Protein AF-A0A935V9L4-F1 (afdb_monomer_lite)

Structure (mmCIF, N/CA/C/O backbone):
data_AF-A0A935V9L4-F1
#
_entry.id   AF-A0A935V9L4-F1
#
loop_
_atom_site.group_PDB
_atom_site.id
_atom_site.type_symbol
_atom_site.label_atom_id
_atom_site.label_alt_id
_atom_site.label_comp_id
_atom_site.label_asym_id
_atom_site.label_entity_id
_atom_site.label_seq_id
_atom_site.pdbx_PDB_ins_code
_atom_site.Cartn_x
_atom_site.Cartn_y
_atom_site.Cartn_z
_atom_site.occupancy
_atom_site.B_iso_or_equiv
_atom_site.auth_seq_id
_atom_site.auth_comp_id
_atom_site.auth_asym_id
_atom_site.auth_atom_id
_atom_site.pdbx_PDB_model_num
ATOM 1 N N . MET A 1 1 ? -90.922 53.055 95.739 1.00 35.28 1 MET A N 1
ATOM 2 C CA . MET A 1 1 ? -91.860 52.701 94.654 1.00 35.28 1 MET A CA 1
ATOM 3 C C . MET A 1 1 ? -91.859 51.190 94.515 1.00 35.28 1 MET A C 1
ATOM 5 O O . MET A 1 1 ? -90.807 50.592 94.683 1.00 35.28 1 MET A O 1
ATOM 9 N N . LEU A 1 2 ? -93.066 50.644 94.355 1.00 35.00 2 LEU A N 1
ATOM 10 C CA . LEU A 1 2 ? -93.514 49.242 94.339 1.00 35.00 2 LEU A CA 1
ATOM 11 C C . LEU A 1 2 ? -92.594 48.250 93.593 1.00 35.00 2 LEU A C 1
ATOM 13 O O . LEU A 1 2 ? -91.948 48.652 92.638 1.00 35.00 2 LEU A O 1
ATOM 17 N N . ALA A 1 3 ? -92.563 46.942 93.868 1.00 33.38 3 ALA A N 1
ATOM 18 C CA . ALA A 1 3 ? -93.164 46.105 94.908 1.00 33.38 3 ALA A CA 1
ATOM 19 C C . ALA A 1 3 ? -92.522 44.699 94.857 1.00 33.38 3 ALA A C 1
ATOM 21 O O . ALA A 1 3 ? -91.949 44.289 93.851 1.00 33.38 3 ALA A O 1
ATOM 22 N N . ALA A 1 4 ? -92.651 43.999 95.983 1.00 36.56 4 ALA A N 1
ATOM 23 C CA . ALA A 1 4 ? -92.332 42.602 96.258 1.00 36.56 4 ALA A CA 1
ATOM 24 C C . ALA A 1 4 ? -92.945 41.578 95.279 1.00 36.56 4 ALA A C 1
ATOM 26 O O . ALA A 1 4 ? -94.042 41.799 94.776 1.00 36.56 4 ALA A O 1
ATOM 27 N N . ALA A 1 5 ? -92.320 40.400 95.158 1.00 33.38 5 ALA A N 1
ATOM 28 C CA . ALA A 1 5 ? -92.839 39.166 95.772 1.00 33.38 5 ALA A CA 1
ATOM 29 C C . ALA A 1 5 ? -91.918 37.962 95.501 1.00 33.38 5 ALA A C 1
ATOM 31 O O . ALA A 1 5 ? -91.558 37.659 94.368 1.00 33.38 5 ALA A O 1
ATOM 32 N N . ALA A 1 6 ? -91.569 37.277 96.586 1.00 39.50 6 ALA A N 1
ATOM 33 C CA . ALA A 1 6 ? -90.959 35.956 96.619 1.00 39.50 6 ALA A CA 1
ATOM 34 C C . ALA A 1 6 ? -92.022 34.858 96.445 1.00 39.50 6 ALA A C 1
ATOM 36 O O . ALA A 1 6 ? -93.170 35.089 96.813 1.00 39.50 6 ALA A O 1
ATOM 37 N N . LEU A 1 7 ? -91.619 33.648 96.036 1.00 33.41 7 LEU A N 1
ATOM 38 C CA . LEU A 1 7 ? -91.929 32.425 96.791 1.00 33.41 7 LEU A CA 1
ATOM 39 C C . LEU A 1 7 ? -91.109 31.215 96.311 1.00 33.41 7 LEU A C 1
ATOM 41 O O . LEU A 1 7 ? -90.866 31.022 95.125 1.00 33.41 7 LEU A O 1
ATOM 45 N N . LEU A 1 8 ? -90.676 30.439 97.305 1.00 36.66 8 LEU A N 1
ATOM 46 C CA . LEU A 1 8 ? -89.881 29.214 97.256 1.00 36.66 8 LEU A CA 1
ATOM 47 C C . LEU A 1 8 ? -90.756 27.943 97.132 1.00 36.66 8 LEU A C 1
ATOM 49 O O . LEU A 1 8 ? -91.900 27.944 97.579 1.00 36.66 8 LEU A O 1
ATOM 53 N N . VAL A 1 9 ? -90.123 26.840 96.701 1.00 39.47 9 VAL A N 1
ATOM 54 C CA . VAL A 1 9 ? -89.909 25.548 97.424 1.00 39.47 9 VAL A CA 1
ATOM 55 C C . VAL A 1 9 ? -90.148 24.305 96.541 1.00 39.47 9 VAL A C 1
ATOM 57 O O . VAL A 1 9 ? -91.249 24.087 96.051 1.00 39.47 9 VAL A O 1
ATOM 60 N N . GLY A 1 10 ? -89.134 23.420 96.535 1.00 32.03 10 GLY A N 1
ATOM 61 C CA . GLY A 1 10 ? -89.253 21.947 96.488 1.00 32.03 10 GLY A CA 1
ATOM 62 C C . GLY A 1 10 ? -88.821 21.314 95.159 1.00 32.03 10 GLY A C 1
ATOM 63 O O . GLY A 1 10 ? -89.283 21.737 94.116 1.00 32.03 10 GLY A O 1
ATOM 64 N N . GLY A 1 11 ? -87.960 20.298 95.065 1.00 33.25 11 GLY A N 1
ATOM 65 C CA . GLY A 1 11 ? -87.317 19.413 96.038 1.00 33.25 11 GLY A CA 1
ATOM 66 C C . GLY A 1 11 ? -87.048 18.041 95.380 1.00 33.25 11 GLY A C 1
ATOM 67 O O . GLY A 1 11 ? -87.858 17.593 94.579 1.00 33.25 11 GLY A O 1
ATOM 68 N N . CYS A 1 12 ? -85.945 17.392 95.786 1.00 33.53 12 CYS A N 1
ATOM 69 C CA . CYS A 1 12 ? -85.558 15.970 95.621 1.00 33.53 12 CYS A CA 1
ATOM 70 C C . CYS A 1 12 ? -84.862 15.467 94.327 1.00 33.53 12 CYS A C 1
ATOM 72 O O . CYS A 1 12 ? -85.504 15.190 93.326 1.00 33.53 12 CYS A O 1
ATOM 74 N N . GLY A 1 13 ? -83.571 15.118 94.475 1.00 36.19 13 GLY A N 1
ATOM 75 C CA . GLY A 1 13 ? -83.128 13.710 94.410 1.00 36.19 13 GLY A CA 1
ATOM 76 C C . GLY A 1 13 ? -82.365 13.228 93.163 1.00 36.19 13 GLY A C 1
ATOM 77 O O . GLY A 1 13 ? -82.929 13.148 92.082 1.00 36.19 13 GLY A O 1
ATOM 78 N N . GLY A 1 14 ? -81.120 12.775 93.367 1.00 34.53 14 GLY A N 1
ATOM 79 C CA . GLY A 1 14 ? -80.302 12.003 92.413 1.00 34.53 14 GLY A CA 1
ATOM 80 C C . GLY A 1 14 ? -78.927 12.656 92.238 1.00 34.53 14 GLY A C 1
ATOM 81 O O . GLY A 1 14 ? -78.820 13.705 91.628 1.00 34.53 14 GLY A O 1
ATOM 82 N N . GLY A 1 15 ? -77.842 12.187 92.852 1.00 46.88 15 GLY A N 1
ATOM 83 C CA . GLY A 1 15 ? -77.315 10.839 92.663 1.00 46.88 15 GLY A CA 1
ATOM 84 C C . GLY A 1 15 ? -76.468 10.794 91.388 1.00 46.88 15 GLY A C 1
ATOM 85 O O . GLY A 1 15 ? -76.824 10.091 90.454 1.00 46.88 15 GLY A O 1
ATOM 86 N N . GLY A 1 16 ? -75.392 11.581 91.324 1.00 38.78 16 GLY A N 1
ATOM 87 C CA . GLY A 1 16 ? -74.473 11.600 90.188 1.00 38.78 16 GLY A CA 1
ATOM 88 C C . GLY A 1 16 ? -73.081 11.991 90.659 1.00 38.78 16 GLY A C 1
ATOM 89 O O . GLY A 1 16 ? -72.814 13.157 90.930 1.00 38.78 16 GLY A O 1
ATOM 90 N N . THR A 1 17 ? -72.206 11.002 90.805 1.00 45.44 17 THR A N 1
ATOM 91 C CA . THR A 1 17 ? -70.760 11.209 90.882 1.00 45.44 17 THR A CA 1
ATOM 92 C C . THR A 1 17 ? -70.334 11.986 89.640 1.00 45.44 17 THR A C 1
ATOM 94 O O . THR A 1 17 ? -70.513 11.488 88.529 1.00 45.44 17 THR A O 1
ATOM 97 N N . SER A 1 18 ? -69.815 13.202 89.820 1.00 45.09 18 SER A N 1
ATOM 98 C CA . SER A 1 18 ? -69.169 13.950 88.739 1.00 45.09 18 SER A CA 1
ATOM 99 C C . SER A 1 18 ? -68.066 13.061 88.156 1.00 45.09 18 SER A C 1
ATOM 101 O O . SER A 1 18 ? -67.187 12.665 88.924 1.00 45.09 18 SER A O 1
ATOM 103 N N . PRO A 1 19 ? -68.106 12.685 86.866 1.00 48.38 19 PRO A N 1
ATOM 104 C CA . PRO A 1 19 ? -66.974 12.008 86.263 1.00 48.38 19 PRO A CA 1
ATOM 105 C C . PRO A 1 19 ? -65.802 12.989 86.282 1.00 48.38 19 PRO A C 1
ATOM 107 O O . PRO A 1 19 ? -65.946 14.153 85.900 1.00 48.38 19 PRO A O 1
ATOM 110 N N . ASP A 1 20 ? -64.675 12.521 86.802 1.00 51.81 20 ASP A N 1
ATOM 111 C CA . ASP A 1 20 ? -63.374 13.161 86.652 1.00 51.81 20 ASP A CA 1
ATOM 112 C C . ASP A 1 20 ? -63.197 13.499 85.157 1.00 51.81 20 ASP A C 1
ATOM 114 O O . ASP A 1 20 ? -63.446 12.611 84.327 1.00 51.81 20 ASP A O 1
ATOM 118 N N . PRO A 1 21 ? -62.891 14.749 84.758 1.00 56.72 21 PRO A N 1
ATOM 119 C CA . PRO A 1 21 ? -62.625 15.045 83.359 1.00 56.72 21 PRO A CA 1
ATOM 120 C C . PRO A 1 21 ? -61.413 14.207 82.954 1.00 56.72 21 PRO A C 1
ATOM 122 O O . PRO A 1 21 ? -60.298 14.467 83.398 1.00 56.72 21 PRO A O 1
ATOM 125 N N . GLY A 1 22 ? -61.661 13.147 82.179 1.00 61.12 22 GLY A N 1
ATOM 126 C CA . GLY A 1 22 ? -60.621 12.241 81.710 1.00 61.12 22 GLY A CA 1
ATOM 127 C C . GLY A 1 22 ? -59.461 13.020 81.096 1.00 61.12 22 GLY A C 1
ATOM 128 O O . GLY A 1 22 ? -59.660 14.088 80.515 1.00 61.12 22 GLY A O 1
ATOM 129 N N . GLU A 1 23 ? -58.252 12.491 81.266 1.00 68.06 23 GLU A N 1
ATOM 130 C CA . GLU A 1 23 ? -57.017 13.096 80.771 1.00 68.06 23 GLU A CA 1
ATOM 131 C C . GLU A 1 23 ? -57.180 13.556 79.305 1.00 68.06 23 GLU A C 1
ATOM 133 O O . GLU A 1 23 ? -57.729 12.804 78.488 1.00 68.06 23 GLU A O 1
ATOM 138 N N . PRO A 1 24 ? -56.772 14.792 78.956 1.00 76.06 24 PRO A N 1
ATOM 139 C CA . PRO A 1 24 ? -57.021 15.340 77.629 1.00 76.06 24 PRO A CA 1
ATOM 140 C C . PRO A 1 24 ? -56.384 14.463 76.537 1.00 76.06 24 PRO A C 1
ATOM 142 O O . PRO A 1 24 ? -55.250 13.996 76.698 1.00 76.06 24 PRO A O 1
ATOM 145 N N . PRO A 1 25 ? -57.079 14.242 75.405 1.00 84.38 25 PRO A N 1
ATOM 146 C CA . PRO A 1 25 ? -56.597 13.362 74.351 1.00 84.38 25 PRO A CA 1
ATOM 147 C C . PRO A 1 25 ? -55.284 13.881 73.757 1.00 84.38 25 PRO A C 1
ATOM 149 O O . PRO A 1 25 ? -55.176 15.039 73.342 1.00 84.38 25 PRO A O 1
ATOM 152 N N . THR A 1 26 ? -54.290 12.998 73.669 1.00 90.00 26 THR A N 1
ATOM 153 C CA . THR A 1 26 ? -52.977 13.273 73.079 1.00 90.00 26 THR A CA 1
ATOM 154 C C . THR A 1 26 ? -52.895 12.689 71.672 1.00 90.00 26 THR A C 1
ATOM 156 O O . THR A 1 26 ? -53.044 11.482 71.489 1.00 90.00 26 THR A O 1
ATOM 159 N N . ILE A 1 27 ? -52.620 13.536 70.675 1.00 93.25 27 ILE A N 1
ATOM 160 C CA . ILE A 1 27 ? -52.464 13.130 69.269 1.00 93.25 27 ILE A CA 1
ATOM 161 C C . ILE A 1 27 ? -51.016 12.704 68.998 1.00 93.25 27 ILE A C 1
ATOM 163 O O . ILE A 1 27 ? -50.077 13.465 69.251 1.00 93.25 27 ILE A O 1
ATOM 167 N N . LEU A 1 28 ? -50.839 11.512 68.433 1.00 94.06 28 LEU A N 1
ATOM 168 C CA . LEU A 1 28 ? -49.557 10.892 68.095 1.00 94.06 28 LEU A CA 1
ATOM 169 C C . LEU A 1 28 ? -49.437 10.703 66.579 1.00 94.06 28 LEU A C 1
ATOM 171 O O . LEU A 1 28 ? -50.431 10.431 65.910 1.00 94.06 28 LEU A O 1
ATOM 175 N N . PHE A 1 29 ? -48.219 10.800 66.043 1.00 94.81 29 PHE A N 1
ATOM 176 C CA . PHE A 1 29 ? -47.946 10.611 64.617 1.00 94.81 29 PHE A CA 1
ATOM 177 C C . PHE A 1 29 ? -46.854 9.571 64.397 1.00 94.81 29 PHE A C 1
ATOM 179 O O . PHE A 1 29 ? -45.847 9.566 65.108 1.00 94.81 29 PHE A O 1
ATOM 186 N N . THR A 1 30 ? -47.036 8.733 63.381 1.00 93.25 30 THR A N 1
ATOM 187 C CA . THR A 1 30 ? -46.051 7.737 62.950 1.00 93.25 30 THR A CA 1
ATOM 188 C C . THR A 1 30 ? -45.732 7.947 61.469 1.00 93.25 30 THR A C 1
ATOM 190 O O . THR A 1 30 ? -46.667 8.086 60.684 1.00 93.25 30 THR A O 1
ATOM 193 N N . PRO A 1 31 ? -44.452 7.956 61.058 1.00 92.75 31 PRO A N 1
ATOM 194 C CA . PRO A 1 31 ? -43.249 7.968 61.895 1.00 92.75 31 PRO A CA 1
ATOM 195 C C . PRO A 1 31 ? -43.132 9.257 62.722 1.00 92.75 31 PRO A C 1
ATOM 197 O O . PRO A 1 31 ? -43.465 10.336 62.243 1.00 92.75 31 PRO A O 1
ATOM 200 N N . ALA A 1 32 ? -42.597 9.172 63.941 1.00 87.31 32 ALA A N 1
ATOM 201 C CA . ALA A 1 32 ? -42.399 10.350 64.796 1.00 87.31 32 ALA A CA 1
ATOM 202 C C . ALA A 1 32 ? -41.183 11.217 64.390 1.00 87.31 32 ALA A C 1
ATOM 204 O O . ALA A 1 32 ? -40.988 12.306 64.931 1.00 87.31 32 ALA A O 1
ATOM 205 N N . ILE A 1 33 ? -40.349 10.723 63.466 1.00 86.06 33 ILE A N 1
ATOM 206 C CA . ILE A 1 33 ? -39.074 11.325 63.054 1.00 86.06 33 ILE A CA 1
ATOM 207 C C . ILE A 1 33 ? -39.242 12.115 61.743 1.00 86.06 33 ILE A C 1
ATOM 209 O O . ILE A 1 33 ? -39.952 11.694 60.827 1.00 86.06 33 ILE A O 1
ATOM 213 N N . GLN A 1 34 ? -38.548 13.253 61.647 1.00 85.94 34 GLN A N 1
ATOM 214 C CA . GLN A 1 34 ? -38.453 14.093 60.445 1.00 85.94 34 GLN A CA 1
ATOM 215 C C . GLN A 1 34 ? -37.398 13.589 59.453 1.00 85.94 34 GLN A C 1
ATOM 217 O O . GLN A 1 34 ? -36.413 12.983 59.859 1.00 85.94 34 GLN A O 1
ATOM 222 N N . GLY A 1 35 ? -37.555 13.928 58.169 1.00 82.38 35 GLY A N 1
ATOM 223 C CA . GLY A 1 35 ? -36.533 13.675 57.144 1.00 82.38 35 GLY A CA 1
ATOM 224 C C . GLY A 1 35 ? -36.535 12.236 56.635 1.00 82.38 35 GLY A C 1
ATOM 225 O O . GLY A 1 35 ? -35.538 11.530 56.756 1.00 82.38 35 GLY A O 1
ATOM 226 N N . GLN A 1 36 ? -37.663 11.796 56.077 1.00 91.50 36 GLN A N 1
ATOM 227 C CA . GLN A 1 36 ? -37.767 10.467 55.475 1.00 91.50 36 GLN A CA 1
ATOM 228 C C . GLN A 1 36 ? -36.980 10.438 54.158 1.00 91.50 36 GLN A C 1
ATOM 230 O O . GLN A 1 36 ? -37.109 11.353 53.347 1.00 91.50 36 GLN A O 1
ATOM 235 N N . GLN A 1 37 ? -36.187 9.393 53.934 1.00 89.50 37 GLN A N 1
ATOM 236 C CA . GLN A 1 37 ? -35.473 9.176 52.673 1.00 89.50 37 GLN A CA 1
ATOM 237 C C . GLN A 1 37 ? -36.082 7.981 51.947 1.00 89.50 37 GLN A C 1
ATOM 239 O O . GLN A 1 37 ? -36.190 6.905 52.532 1.00 89.50 37 GLN A O 1
ATOM 244 N N . LEU A 1 38 ? -36.482 8.173 50.690 1.00 89.19 38 LEU A N 1
ATOM 245 C CA . LEU A 1 38 ? -37.087 7.130 49.856 1.00 89.19 38 LEU A CA 1
ATOM 246 C C . LEU A 1 38 ? -36.424 7.090 48.476 1.00 89.19 38 LEU A C 1
ATOM 248 O O . LEU A 1 38 ? -35.988 8.117 47.961 1.00 89.19 38 LEU A O 1
ATOM 252 N N . ALA A 1 39 ? -36.385 5.918 47.848 1.00 86.00 39 ALA A N 1
ATOM 253 C CA . ALA A 1 39 ? -36.126 5.806 46.413 1.00 86.00 39 ALA A CA 1
ATOM 254 C C . ALA A 1 39 ? -37.431 5.989 45.621 1.00 86.00 39 ALA A C 1
ATOM 256 O O . ALA A 1 39 ? -38.518 5.672 46.118 1.00 86.00 39 ALA A O 1
ATOM 257 N N . ILE A 1 40 ? -37.341 6.495 44.388 1.00 87.19 40 ILE A N 1
ATOM 258 C CA . ILE A 1 40 ? -38.501 6.575 43.491 1.00 87.19 40 ILE A CA 1
ATOM 259 C C . ILE A 1 40 ? -39.160 5.187 43.343 1.00 87.19 40 ILE A C 1
ATOM 261 O O . ILE A 1 40 ? -38.480 4.174 43.235 1.00 87.19 40 ILE A O 1
ATOM 265 N N . GLY A 1 41 ? -40.491 5.130 43.395 1.00 82.38 41 GLY A N 1
ATOM 266 C CA . GLY A 1 41 ? -41.286 3.898 43.369 1.00 82.38 41 GLY A CA 1
ATOM 267 C C . GLY A 1 41 ? -41.548 3.253 44.738 1.00 82.38 41 GLY A C 1
ATOM 268 O O . GLY A 1 41 ? -42.436 2.408 44.836 1.00 82.38 41 GLY A O 1
ATOM 269 N N . GLN A 1 42 ? -40.849 3.658 45.807 1.00 90.25 42 GLN A N 1
ATOM 270 C CA . GLN A 1 42 ? -41.099 3.130 47.154 1.00 90.25 42 GLN A CA 1
ATOM 271 C C . GLN A 1 42 ? -42.371 3.704 47.795 1.00 90.25 42 GLN A C 1
ATOM 273 O O . GLN A 1 42 ? -42.782 4.837 47.525 1.00 90.25 42 GLN A O 1
ATOM 278 N N . ASN A 1 43 ? -42.955 2.914 48.701 1.00 93.19 43 ASN A N 1
ATOM 279 C CA . ASN A 1 43 ? -44.108 3.291 49.512 1.00 93.19 43 ASN A CA 1
ATOM 280 C C . ASN A 1 43 ? -43.732 3.384 50.995 1.00 93.19 43 ASN A C 1
ATOM 282 O O . ASN A 1 43 ? -43.003 2.530 51.499 1.00 93.19 43 ASN A O 1
ATOM 286 N N . LEU A 1 44 ? -44.283 4.370 51.705 1.00 95.31 44 LEU A N 1
ATOM 287 C CA . LEU A 1 44 ? -44.138 4.511 53.157 1.00 95.31 44 LEU A CA 1
ATOM 288 C C . LEU A 1 44 ? -45.489 4.824 53.807 1.00 95.31 44 LEU A C 1
ATOM 290 O O . LEU A 1 44 ? -46.238 5.672 53.322 1.00 95.31 44 LEU A O 1
ATOM 294 N N . GLY A 1 45 ? -45.804 4.129 54.901 1.00 95.31 45 GLY A N 1
ATOM 295 C CA . GLY A 1 45 ? -47.018 4.356 55.682 1.00 95.31 45 GLY A CA 1
ATOM 296 C C . GLY A 1 45 ? -46.842 5.471 56.711 1.00 95.31 45 GLY A C 1
ATOM 297 O O . GLY A 1 45 ? -45.854 5.491 57.444 1.00 95.31 45 GLY A O 1
ATOM 298 N N . PHE A 1 46 ? -47.827 6.360 56.782 1.00 96.31 46 PHE A N 1
ATOM 299 C CA . PHE A 1 46 ? -47.958 7.412 57.781 1.00 96.31 46 PHE A CA 1
ATOM 300 C C . PHE A 1 46 ? -49.273 7.237 58.533 1.00 96.31 46 PHE A C 1
ATOM 302 O O . PHE A 1 46 ? -50.272 6.862 57.927 1.00 96.31 46 PHE A O 1
ATOM 309 N N . SER A 1 47 ? -49.297 7.526 59.831 1.00 95.44 47 SER A N 1
ATOM 310 C CA . SER A 1 47 ? -50.518 7.426 60.627 1.00 95.44 47 SER A CA 1
ATOM 311 C C . SER A 1 47 ? -50.641 8.514 61.685 1.00 95.44 47 SER A C 1
ATOM 313 O O . SER A 1 47 ? -49.645 9.040 62.189 1.00 95.44 47 SER A O 1
ATOM 315 N N . ALA A 1 48 ? -51.887 8.847 62.018 1.00 95.12 48 ALA A N 1
ATOM 316 C CA . ALA A 1 48 ? -52.256 9.693 63.144 1.00 95.12 48 ALA A CA 1
ATOM 317 C C . ALA A 1 48 ? -53.140 8.898 64.119 1.00 95.12 48 ALA A C 1
ATOM 319 O O . ALA A 1 48 ? -54.155 8.318 63.728 1.00 95.12 48 ALA A O 1
ATOM 320 N N . GLY A 1 49 ? -52.748 8.875 65.392 1.00 92.69 49 GLY A N 1
ATOM 321 C CA . GLY A 1 49 ? -53.446 8.191 66.480 1.00 92.69 49 GLY A CA 1
ATOM 322 C C . GLY A 1 49 ? -53.787 9.139 67.627 1.00 92.69 49 GLY A C 1
ATOM 323 O O . GLY A 1 49 ? -53.275 10.255 67.696 1.00 92.69 49 GLY A O 1
ATOM 324 N N . VAL A 1 50 ? -54.650 8.692 68.538 1.00 93.69 50 VAL A N 1
ATOM 325 C CA . VAL A 1 50 ? -55.034 9.439 69.743 1.00 93.69 50 VAL A CA 1
ATOM 326 C C . VAL A 1 50 ? -55.014 8.522 70.964 1.00 93.69 50 VAL A C 1
ATOM 328 O O . VAL A 1 50 ? -55.398 7.358 70.855 1.00 93.69 50 VAL A O 1
ATOM 331 N N . SER A 1 51 ? -54.549 9.039 72.103 1.00 89.75 51 SER A N 1
ATOM 332 C CA . SER A 1 51 ? -54.542 8.345 73.396 1.00 89.75 51 SER A CA 1
ATOM 333 C C . SER A 1 51 ? -55.170 9.222 74.493 1.00 89.75 51 SER A C 1
ATOM 335 O O . SER A 1 51 ? -54.740 10.371 74.616 1.00 89.75 51 SER A O 1
ATOM 337 N N . PRO A 1 52 ? -56.119 8.714 75.309 1.00 84.44 52 PRO A N 1
ATOM 338 C CA . PRO A 1 52 ? -56.765 7.403 75.177 1.00 84.44 52 PRO A CA 1
ATOM 339 C C . PRO A 1 52 ? -57.532 7.273 73.850 1.00 84.44 52 PRO A C 1
ATOM 341 O O . PRO A 1 52 ? -57.855 8.275 73.209 1.00 84.44 52 PRO A O 1
ATOM 344 N N . GLU A 1 53 ? -57.763 6.036 73.401 1.00 84.69 53 GLU A N 1
ATOM 345 C CA . GLU A 1 53 ? -58.408 5.786 72.110 1.00 84.69 53 GLU A CA 1
ATOM 346 C C . GLU A 1 53 ? -59.803 6.428 72.063 1.00 84.69 53 GLU A C 1
ATOM 348 O O . GLU A 1 53 ? -60.631 6.243 72.954 1.00 84.69 53 GLU A O 1
ATOM 353 N N . GLY A 1 54 ? -60.059 7.200 71.009 1.00 84.94 54 GLY A N 1
ATOM 354 C CA . GLY A 1 54 ? -61.283 7.979 70.861 1.00 84.94 54 GLY A CA 1
ATOM 355 C C . GLY A 1 54 ? -61.477 8.473 69.434 1.00 84.94 54 GLY A C 1
ATOM 356 O O . GLY A 1 54 ? -60.759 8.060 68.521 1.00 84.94 54 GLY A O 1
ATOM 357 N N . ALA A 1 55 ? -62.460 9.349 69.224 1.00 88.62 55 ALA A N 1
ATOM 358 C CA . ALA A 1 55 ? -62.702 9.964 67.922 1.00 88.62 55 ALA A CA 1
ATOM 359 C C . ALA A 1 55 ? -61.516 10.860 67.517 1.00 88.62 55 ALA A C 1
ATOM 361 O O . ALA A 1 55 ? -61.035 11.662 68.312 1.00 88.62 55 ALA A O 1
ATOM 362 N N . LEU A 1 56 ? -61.057 10.714 66.272 1.00 92.75 56 LEU A N 1
ATOM 363 C CA . LEU A 1 56 ? -59.960 11.494 65.696 1.00 92.75 56 LEU A CA 1
ATOM 364 C C . LEU A 1 56 ? -60.323 11.817 64.250 1.00 92.75 56 LEU A C 1
ATOM 366 O O . LEU A 1 56 ? -60.489 10.894 63.448 1.00 92.75 56 LEU A O 1
ATOM 370 N N . SER A 1 57 ? -60.443 13.102 63.939 1.00 94.75 57 SER A N 1
ATOM 371 C CA . SER A 1 57 ? -60.561 13.602 62.570 1.00 94.75 57 SER A CA 1
ATOM 372 C C . SER A 1 57 ? -59.164 13.871 62.025 1.00 94.75 57 SER A C 1
ATOM 374 O O . SER A 1 57 ? -58.323 14.410 62.741 1.00 94.75 57 SER A O 1
ATOM 376 N N . VAL A 1 58 ? -58.895 13.475 60.780 1.00 96.12 58 VAL A N 1
ATOM 377 C CA . VAL A 1 58 ? -57.581 13.634 60.146 1.00 96.12 58 VAL A CA 1
ATOM 378 C C . VAL A 1 58 ? -57.759 14.164 58.731 1.00 96.12 58 VAL A C 1
ATOM 380 O O . VAL A 1 58 ? -58.656 13.741 58.010 1.00 96.12 58 VAL A O 1
ATOM 383 N N . THR A 1 59 ? -56.894 15.081 58.306 1.00 97.38 59 THR A N 1
ATOM 384 C CA . THR A 1 59 ? -56.793 15.540 56.918 1.00 97.38 59 THR A CA 1
ATOM 385 C C . THR A 1 59 ? -55.331 15.561 56.486 1.00 97.38 59 THR A C 1
ATOM 387 O O . THR A 1 59 ? -54.526 16.326 57.015 1.00 97.38 59 THR A O 1
ATOM 390 N N . TRP A 1 60 ? -54.992 14.749 55.488 1.00 96.88 60 TRP A N 1
ATOM 391 C CA . TRP A 1 60 ? -53.665 14.684 54.881 1.00 96.88 60 TRP A CA 1
ATOM 392 C C . TRP A 1 60 ? -53.563 15.644 53.701 1.00 96.88 60 TRP A C 1
ATOM 394 O O . TRP A 1 60 ? -54.472 15.706 52.871 1.00 96.88 60 TRP A O 1
ATOM 404 N N . ARG A 1 61 ? -52.444 16.364 53.581 1.00 96.38 61 ARG A N 1
ATOM 405 C CA . ARG A 1 61 ? -52.159 17.273 52.466 1.00 96.38 61 ARG A CA 1
ATOM 406 C C . ARG A 1 61 ? -50.756 17.077 51.894 1.00 96.38 61 ARG A C 1
ATOM 408 O O . ARG A 1 61 ? -49.796 16.984 52.649 1.00 96.38 61 ARG A O 1
ATOM 415 N N . ARG A 1 62 ? -50.621 17.117 50.568 1.00 93.31 62 ARG A N 1
ATOM 416 C CA . ARG A 1 62 ? -49.340 17.091 49.831 1.00 93.31 62 ARG A CA 1
ATOM 417 C C . ARG A 1 62 ? -49.359 18.199 48.784 1.00 93.31 62 ARG A C 1
ATOM 419 O O . ARG A 1 62 ? -50.345 18.336 48.065 1.00 93.31 62 ARG A O 1
ATOM 426 N N . GLY A 1 63 ? -48.335 19.054 48.753 1.00 83.06 63 GLY A N 1
ATOM 427 C CA . GLY A 1 63 ? -48.300 20.208 47.837 1.00 83.06 63 GLY A CA 1
ATOM 428 C C . GLY A 1 63 ? -49.507 21.162 47.948 1.00 83.06 63 GLY A C 1
ATOM 429 O O . GLY A 1 63 ? -49.833 21.854 46.991 1.00 83.06 63 GLY A O 1
ATOM 430 N N . GLY A 1 64 ? -50.204 21.173 49.092 1.00 82.00 64 GLY A N 1
ATOM 431 C CA . GLY A 1 64 ? -51.420 21.967 49.326 1.00 82.00 64 GLY A CA 1
ATOM 432 C C . GLY A 1 64 ? -52.747 21.267 48.993 1.00 82.00 64 GLY A C 1
ATOM 433 O O . GLY A 1 64 ? -53.784 21.711 49.481 1.00 82.00 64 GLY A O 1
ATOM 434 N N . ALA A 1 65 ? -52.737 20.156 48.251 1.00 90.19 65 ALA A N 1
ATOM 435 C CA . ALA A 1 65 ? -53.935 19.372 47.940 1.00 90.19 65 ALA A CA 1
ATOM 436 C C . ALA A 1 65 ? -54.260 18.369 49.057 1.00 90.19 65 ALA A C 1
ATOM 438 O O . ALA A 1 65 ? -53.341 17.802 49.647 1.00 90.19 65 ALA A O 1
ATOM 439 N N . ILE A 1 66 ? -55.547 18.123 49.335 1.00 95.00 66 ILE A N 1
ATOM 440 C CA . ILE A 1 66 ? -55.981 17.063 50.261 1.00 95.00 66 ILE A CA 1
ATOM 441 C C . ILE A 1 66 ? -55.810 15.705 49.576 1.00 95.00 66 ILE A C 1
ATOM 443 O O . ILE A 1 66 ? -56.353 15.488 48.497 1.00 95.00 66 ILE A O 1
ATOM 447 N N . VAL A 1 67 ? -55.071 14.799 50.216 1.00 94.75 67 VAL A N 1
ATOM 448 C CA . VAL A 1 67 ? -54.740 13.463 49.683 1.00 94.75 67 VAL A CA 1
ATOM 449 C C . VAL A 1 67 ? -55.367 12.315 50.479 1.00 94.75 67 VAL A C 1
ATOM 451 O O . VAL A 1 67 ? -55.222 11.155 50.105 1.00 94.75 67 VAL A O 1
ATOM 454 N N . GLY A 1 68 ? -56.079 12.615 51.568 1.00 94.38 68 GLY A N 1
ATOM 455 C CA . GLY A 1 68 ? -56.818 11.623 52.347 1.00 94.38 68 GLY A CA 1
ATOM 456 C C . GLY A 1 68 ? -57.389 12.193 53.643 1.00 94.38 68 GLY A C 1
ATOM 457 O O . GLY A 1 68 ? -56.944 13.237 54.115 1.00 94.38 68 GLY A O 1
ATOM 458 N N . THR A 1 69 ? -58.364 11.496 54.225 1.00 95.50 69 THR A N 1
ATOM 459 C CA . THR A 1 69 ? -59.029 11.885 55.489 1.00 95.50 69 THR A CA 1
ATOM 460 C C . THR A 1 69 ? -59.140 10.739 56.502 1.00 95.50 69 THR A C 1
ATOM 462 O O . THR A 1 69 ? -59.842 10.834 57.504 1.00 95.50 69 THR A O 1
ATOM 465 N N . VAL A 1 70 ? -58.478 9.618 56.222 1.00 95.00 70 VAL A N 1
ATOM 466 C CA . VAL A 1 70 ? -58.411 8.444 57.102 1.00 95.00 70 VAL A CA 1
ATOM 467 C C . VAL A 1 70 ? -57.166 8.510 57.988 1.00 95.00 70 VAL A C 1
ATOM 469 O O . VAL A 1 70 ? -56.240 9.266 57.699 1.00 95.00 70 VAL A O 1
ATOM 472 N N . ARG A 1 71 ? -57.133 7.733 59.079 1.00 94.31 71 ARG A N 1
ATOM 473 C CA . ARG A 1 71 ? -56.023 7.759 60.051 1.00 94.31 71 ARG A CA 1
ATOM 474 C C . ARG A 1 71 ? -54.679 7.353 59.458 1.00 94.31 71 ARG A C 1
ATOM 476 O O . ARG A 1 71 ? -53.672 7.917 59.869 1.00 94.31 71 ARG A O 1
ATOM 483 N N . ASP A 1 72 ? -54.686 6.434 58.497 1.00 95.81 72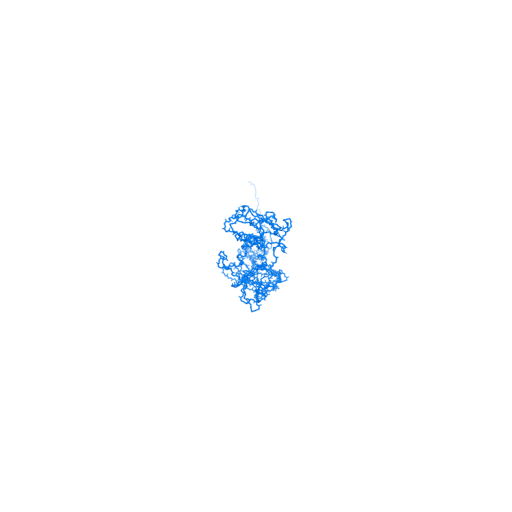 ASP A N 1
ATOM 484 C CA . ASP A 1 72 ? -53.492 5.925 57.827 1.00 95.81 72 ASP A CA 1
ATOM 485 C C . ASP A 1 72 ? -53.412 6.444 56.388 1.00 95.81 72 ASP A C 1
ATOM 487 O O . ASP A 1 72 ? -54.393 6.418 55.646 1.00 95.81 72 ASP A O 1
ATOM 491 N N . HIS A 1 73 ? -52.232 6.884 55.968 1.00 95.75 73 HIS A N 1
ATOM 492 C CA . HIS A 1 73 ? -51.951 7.337 54.613 1.00 95.75 73 HIS A CA 1
ATOM 493 C C . HIS A 1 73 ? -50.692 6.660 54.072 1.00 95.75 73 HIS A C 1
ATOM 495 O O . HIS A 1 73 ? -49.627 6.722 54.681 1.00 95.75 73 HIS A O 1
ATOM 501 N N . THR A 1 74 ? -50.790 6.038 52.899 1.00 96.19 74 THR A N 1
ATOM 502 C CA . THR A 1 74 ? -49.625 5.501 52.188 1.00 96.19 74 THR A CA 1
ATOM 503 C C . THR A 1 74 ? -49.105 6.538 51.202 1.00 96.19 74 THR A C 1
ATOM 505 O O . THR A 1 74 ? -49.788 6.899 50.247 1.00 96.19 74 THR A O 1
ATOM 508 N N . TYR A 1 75 ? -47.876 6.995 51.419 1.00 94.31 75 TYR A N 1
ATOM 509 C CA . TYR A 1 75 ? -47.153 7.843 50.483 1.00 94.31 75 TYR A CA 1
ATOM 510 C C . TYR A 1 75 ? -46.460 6.985 49.425 1.00 94.31 75 TYR A C 1
ATOM 512 O O . TYR A 1 75 ? -45.731 6.061 49.781 1.00 94.31 75 TYR A O 1
ATOM 520 N N . THR A 1 76 ? -46.618 7.342 48.149 1.00 93.94 76 THR A N 1
ATOM 521 C CA . THR A 1 76 ? -45.869 6.763 47.022 1.00 93.94 76 THR A CA 1
ATOM 522 C C . THR A 1 76 ? -44.896 7.793 46.449 1.00 93.94 76 THR A C 1
ATOM 524 O O . THR A 1 76 ? -45.293 8.898 46.051 1.00 93.94 76 THR A O 1
ATOM 527 N N . ALA A 1 77 ? -43.616 7.423 46.386 1.00 90.94 77 ALA A N 1
ATOM 528 C CA . ALA A 1 77 ? -42.532 8.250 45.868 1.00 90.94 77 ALA A CA 1
ATOM 529 C C . ALA A 1 77 ? -42.546 8.288 44.327 1.00 90.94 77 ALA A C 1
ATOM 531 O O . ALA A 1 77 ? -41.836 7.538 43.670 1.00 90.94 77 ALA A O 1
ATOM 532 N N . SER A 1 78 ? -43.370 9.144 43.726 1.00 88.06 78 SER A N 1
ATOM 533 C CA . SER A 1 78 ? -43.555 9.213 42.264 1.00 88.06 78 SER A CA 1
ATOM 534 C C . SER A 1 78 ? -42.651 10.215 41.531 1.00 88.06 78 SER A C 1
ATOM 536 O O . SER A 1 78 ? -42.637 10.229 40.303 1.00 88.06 78 SER A O 1
ATOM 538 N N . GLN A 1 79 ? -41.907 11.060 42.250 1.00 86.00 79 GLN A N 1
ATOM 539 C CA . GLN A 1 79 ? -41.063 12.109 41.672 1.00 86.00 79 GLN A CA 1
ATOM 540 C C . GLN A 1 79 ? -39.778 12.278 42.492 1.00 86.00 79 GLN A C 1
ATOM 542 O O . GLN A 1 79 ? -39.837 12.296 43.717 1.00 86.00 79 GLN A O 1
ATOM 547 N N . VAL A 1 80 ? -38.631 12.416 41.813 1.00 85.25 80 VAL A N 1
ATOM 548 C CA . VAL A 1 80 ? -37.324 12.694 42.438 1.00 85.25 80 VAL A CA 1
ATOM 549 C C . VAL A 1 80 ? -37.273 14.133 42.951 1.00 85.25 80 VAL A C 1
ATOM 551 O O . VAL A 1 80 ? -37.682 15.059 42.248 1.00 85.25 80 VAL A O 1
ATOM 554 N N . GLY A 1 81 ? -36.715 14.321 44.145 1.00 87.00 81 GLY A N 1
ATOM 555 C CA . GLY A 1 81 ? -36.552 15.616 44.798 1.00 87.00 81 GLY A CA 1
ATOM 556 C C . GLY A 1 81 ? -37.176 15.661 46.191 1.00 87.00 81 GLY A C 1
ATOM 557 O O . GLY A 1 81 ? -37.654 14.659 46.720 1.00 87.00 81 GLY A O 1
ATOM 558 N N . ARG A 1 82 ? -37.146 16.847 46.800 1.00 89.38 82 ARG A N 1
ATOM 559 C CA . ARG A 1 82 ? -37.743 17.092 48.115 1.00 89.38 82 ARG A CA 1
ATOM 560 C C . ARG A 1 82 ? -39.251 17.287 47.999 1.00 89.38 82 ARG A C 1
ATOM 562 O O . ARG A 1 82 ? -39.705 18.116 47.215 1.00 89.38 82 ARG A O 1
ATOM 569 N N . ASP A 1 83 ? -39.999 16.604 48.853 1.00 92.62 83 ASP A N 1
ATOM 570 C CA . ASP A 1 83 ? -41.450 16.706 48.977 1.00 92.62 83 ASP A CA 1
ATOM 571 C C . ASP A 1 83 ? -41.879 16.899 50.442 1.00 92.62 83 ASP A C 1
ATOM 573 O O . ASP A 1 83 ? -41.088 16.744 51.378 1.00 92.62 83 ASP A O 1
ATOM 577 N N . THR A 1 84 ? -43.143 17.270 50.652 1.00 92.38 84 THR A N 1
ATOM 578 C CA . THR A 1 84 ? -43.737 17.445 51.975 1.00 92.38 84 THR A CA 1
ATOM 579 C C . THR A 1 84 ? -45.118 16.809 52.072 1.00 92.38 84 THR A C 1
ATOM 581 O O . THR A 1 84 ? -46.003 17.060 51.250 1.00 92.38 84 THR A O 1
ATOM 584 N N . LEU A 1 85 ? -45.323 16.043 53.141 1.00 95.00 85 LEU A N 1
ATOM 585 C CA . LEU A 1 85 ? -46.624 15.517 53.544 1.00 95.00 85 LEU A CA 1
ATOM 586 C C . LEU A 1 85 ? -47.036 16.199 54.846 1.00 95.00 85 LEU A C 1
ATOM 588 O O . LEU A 1 85 ? -46.241 16.272 55.775 1.00 95.00 85 LEU A O 1
ATOM 592 N N . ARG A 1 86 ? -48.259 16.711 54.929 1.00 95.56 86 ARG A N 1
ATOM 593 C CA . ARG A 1 86 ? -48.811 17.361 56.122 1.00 95.56 86 ARG A CA 1
ATOM 594 C C . ARG A 1 86 ? -50.031 16.604 56.606 1.00 95.56 86 ARG A C 1
ATOM 596 O O . ARG A 1 86 ? -50.801 16.106 55.791 1.00 95.56 86 ARG A O 1
ATOM 603 N N . VAL A 1 87 ? -50.228 16.574 57.910 1.00 96.38 87 VAL A N 1
ATOM 604 C CA . VAL A 1 87 ? -51.421 16.040 58.549 1.00 96.38 87 VAL A CA 1
ATOM 605 C C . VAL A 1 87 ? -51.959 17.068 59.526 1.00 96.38 87 VAL A C 1
ATOM 607 O O . VAL A 1 87 ? -51.214 17.632 60.323 1.00 96.38 87 VAL A O 1
ATOM 610 N N . HIS A 1 88 ? -53.256 17.308 59.426 1.00 96.44 88 HIS A N 1
ATOM 611 C CA . HIS A 1 88 ? -54.033 18.067 60.388 1.00 96.44 88 HIS A CA 1
ATOM 612 C C . HIS A 1 88 ? -54.920 17.081 61.140 1.00 96.44 88 HIS A C 1
ATOM 614 O O . HIS A 1 88 ? -55.641 16.317 60.494 1.00 96.44 88 HIS A O 1
ATOM 620 N N . ALA A 1 89 ? -54.839 17.050 62.467 1.00 95.56 89 ALA A N 1
ATOM 621 C CA . ALA A 1 89 ? -55.557 16.085 63.285 1.00 95.56 89 ALA A CA 1
ATOM 622 C C . ALA A 1 89 ? -56.270 16.764 64.462 1.00 95.56 89 ALA A C 1
ATOM 624 O O . ALA A 1 89 ? -55.679 17.600 65.147 1.00 95.56 89 ALA A O 1
ATOM 625 N N . GLU A 1 90 ? -57.521 16.374 64.705 1.00 94.88 90 GLU A N 1
ATOM 626 C CA . GLU A 1 90 ? -58.394 16.957 65.730 1.00 94.88 90 GLU A CA 1
ATOM 627 C C . GLU A 1 90 ? -59.052 15.857 66.577 1.00 94.88 90 GLU A C 1
ATOM 629 O O . GLU A 1 90 ? -59.676 14.933 66.042 1.00 94.88 90 GLU A O 1
ATOM 634 N N . ALA A 1 91 ? -58.935 15.964 67.901 1.00 92.00 91 ALA A N 1
ATOM 635 C CA . ALA A 1 91 ? -59.578 15.084 68.874 1.00 92.00 91 ALA A CA 1
ATOM 636 C C . ALA A 1 91 ? -60.149 15.911 70.036 1.00 92.00 91 ALA A C 1
ATOM 638 O O . ALA A 1 91 ? -59.418 16.335 70.931 1.00 92.00 91 ALA A O 1
ATOM 639 N N . GLY A 1 92 ? -61.463 16.150 70.029 1.00 87.12 92 GLY A N 1
ATOM 640 C CA . GLY A 1 92 ? -62.094 17.070 70.981 1.00 87.12 92 GLY A CA 1
ATOM 641 C C . GLY A 1 92 ? -61.572 18.497 70.789 1.00 87.12 92 GLY A C 1
ATOM 642 O O . GLY A 1 92 ? -61.641 19.027 69.686 1.00 87.12 92 GLY A O 1
ATOM 643 N N . GLU A 1 93 ? -61.033 19.104 71.848 1.00 85.50 93 GLU A N 1
ATOM 644 C CA . GLU A 1 93 ? -60.392 20.430 71.793 1.00 85.50 93 GLU A CA 1
ATOM 645 C C . GLU A 1 93 ? -58.901 20.369 71.398 1.00 85.50 93 GLU A C 1
ATOM 647 O O . GLU A 1 93 ? -58.287 21.402 71.126 1.00 85.50 93 GLU A O 1
ATOM 652 N N . SER A 1 94 ? -58.303 19.172 71.338 1.00 88.44 94 SER A N 1
ATOM 653 C CA . SER A 1 94 ? -56.907 18.988 70.934 1.00 88.44 94 SER A CA 1
ATOM 654 C C . SER A 1 94 ? -56.779 19.040 69.414 1.00 88.44 94 SER A C 1
ATOM 656 O O . SER A 1 94 ? -57.267 18.153 68.714 1.00 88.44 94 SER A O 1
ATOM 658 N N . VAL A 1 95 ? -56.056 20.036 68.906 1.00 91.69 95 VAL A N 1
ATOM 659 C CA . VAL A 1 95 ? -55.715 20.176 67.484 1.00 91.69 95 VAL A CA 1
ATOM 660 C C . VAL A 1 95 ? -54.204 20.104 67.324 1.00 91.69 95 VAL A C 1
ATOM 662 O O . VAL A 1 95 ? -53.460 20.762 68.056 1.00 91.69 95 VAL A O 1
ATOM 665 N N . ARG A 1 96 ? -53.729 19.301 66.369 1.00 94.62 96 ARG A N 1
ATOM 666 C CA . ARG A 1 96 ? -52.300 19.168 66.093 1.00 94.62 96 ARG A CA 1
ATOM 667 C C . ARG A 1 96 ? -52.027 19.049 64.600 1.00 94.62 96 ARG A C 1
ATOM 669 O O . ARG A 1 96 ? -52.520 18.143 63.934 1.00 94.62 96 ARG A O 1
ATOM 676 N N . ASP A 1 97 ? -51.162 19.930 64.114 1.00 93.31 97 ASP A N 1
ATOM 677 C CA . ASP A 1 97 ? -50.572 19.844 62.784 1.00 93.31 97 ASP A CA 1
ATOM 678 C C . ASP A 1 97 ? -49.179 19.224 62.859 1.00 93.31 97 ASP A C 1
ATOM 680 O O . ASP A 1 97 ? -48.376 19.529 63.747 1.00 93.31 97 ASP A O 1
ATOM 684 N N . TYR A 1 98 ? -48.874 18.368 61.893 1.00 94.06 98 TYR A N 1
ATOM 685 C CA . TYR A 1 98 ? -47.544 17.805 61.717 1.00 94.06 98 TYR A CA 1
ATOM 686 C C . TYR A 1 98 ? -47.210 17.722 60.236 1.00 94.06 98 TYR A C 1
ATOM 688 O O . TYR A 1 98 ? -48.089 17.584 59.387 1.00 94.06 98 TYR A O 1
ATOM 696 N N . PHE A 1 99 ? -45.934 17.837 59.899 1.00 93.12 99 PHE A N 1
ATOM 697 C CA . PHE A 1 99 ? -45.481 17.684 58.525 1.00 93.12 99 PHE A CA 1
ATOM 698 C C . PHE A 1 99 ? -44.221 16.847 58.483 1.00 93.12 99 PHE A C 1
ATOM 700 O O . PHE A 1 99 ? -43.416 16.942 59.392 1.00 93.12 99 PHE A O 1
ATOM 707 N N . TRP A 1 100 ? -44.035 16.073 57.425 1.00 94.81 100 TRP A N 1
ATOM 708 C CA . TRP A 1 100 ? -42.801 15.367 57.122 1.00 94.81 100 TRP A CA 1
ATOM 709 C C . TRP A 1 100 ? -42.163 15.990 55.892 1.00 94.81 100 TRP A C 1
ATOM 711 O O . TRP A 1 100 ? -42.845 16.255 54.900 1.00 94.81 100 TRP A O 1
ATOM 721 N N . VAL A 1 101 ? -40.849 16.185 55.951 1.00 93.44 101 VAL A N 1
ATOM 722 C CA . VAL A 1 101 ? -40.018 16.373 54.757 1.00 93.44 101 VAL A CA 1
ATOM 723 C C . VAL A 1 101 ? -39.579 14.996 54.272 1.00 93.44 101 VAL A C 1
ATOM 725 O O . VAL A 1 101 ? -39.074 14.197 55.066 1.00 93.44 101 VAL A O 1
ATOM 728 N N . ILE A 1 102 ? -39.805 14.723 52.990 1.00 93.94 102 ILE A N 1
ATOM 729 C CA . ILE A 1 102 ? -39.484 13.456 52.338 1.00 93.94 102 ILE A CA 1
ATOM 730 C C . ILE A 1 102 ? -38.527 13.769 51.189 1.00 93.94 102 ILE A C 1
ATOM 732 O O . ILE A 1 102 ? -38.913 14.439 50.236 1.00 93.94 102 ILE A O 1
ATOM 736 N N . ASP A 1 103 ? -37.284 13.311 51.273 1.00 91.81 103 ASP A N 1
ATOM 737 C CA . ASP A 1 103 ? -36.308 13.453 50.193 1.00 91.81 103 ASP A CA 1
ATOM 738 C C . ASP A 1 103 ? -36.332 12.168 49.342 1.00 91.81 103 ASP A C 1
ATOM 740 O O . ASP A 1 103 ? -35.981 11.084 49.817 1.00 91.81 103 ASP A O 1
ATOM 744 N N . VAL A 1 104 ? -36.790 12.279 48.089 1.00 89.00 104 VAL A N 1
ATOM 745 C CA . VAL A 1 104 ? -36.864 11.160 47.139 1.00 89.00 104 VAL A CA 1
ATOM 746 C C . VAL A 1 104 ? -35.641 11.168 46.226 1.00 89.00 104 VAL A C 1
ATOM 748 O O . VAL A 1 104 ? -35.447 12.104 45.447 1.00 89.00 104 VAL A O 1
ATOM 751 N N . ALA A 1 105 ? -34.834 10.114 46.281 1.00 82.75 105 ALA A N 1
ATOM 752 C CA . ALA A 1 105 ? -33.708 9.907 45.378 1.00 82.75 105 ALA A CA 1
ATOM 753 C C . ALA A 1 105 ? -34.139 9.156 44.105 1.00 82.75 105 ALA A C 1
ATOM 755 O O . ALA A 1 105 ? -35.055 8.329 44.128 1.00 82.75 105 ALA A O 1
ATOM 756 N N . ALA A 1 106 ? -33.465 9.427 42.983 1.00 71.44 106 ALA A N 1
ATOM 757 C CA . ALA A 1 106 ? -33.553 8.567 41.804 1.00 71.44 106 ALA A CA 1
ATOM 758 C C . ALA A 1 106 ? -33.019 7.167 42.144 1.00 71.44 106 ALA A C 1
ATOM 760 O O . ALA A 1 106 ? -32.114 7.048 42.974 1.00 71.44 106 ALA A O 1
ATOM 761 N N . GLU A 1 107 ? -33.529 6.117 41.493 1.00 64.81 107 GLU A N 1
ATOM 762 C CA . GLU A 1 107 ? -32.839 4.828 41.560 1.00 64.81 107 GLU A CA 1
ATOM 763 C C . GLU A 1 107 ? -31.428 4.989 40.974 1.00 64.81 107 GLU A C 1
ATOM 765 O O . GLU A 1 107 ? -31.276 5.583 39.897 1.00 64.81 107 GLU A O 1
ATOM 770 N N . PRO A 1 108 ? -30.382 4.487 41.652 1.00 55.53 108 PRO A N 1
ATOM 771 C CA . PRO A 1 108 ? -29.075 4.416 41.037 1.00 55.53 108 PRO A CA 1
ATOM 772 C C . PRO A 1 108 ? -29.197 3.511 39.812 1.00 55.53 108 PRO A C 1
ATOM 774 O O . PRO A 1 108 ? -29.488 2.325 39.941 1.00 55.53 108 PRO A O 1
ATOM 777 N N . ARG A 1 109 ? -28.965 4.055 38.613 1.00 58.12 109 ARG A N 1
ATOM 778 C CA . ARG A 1 109 ? -28.611 3.201 37.479 1.00 58.12 109 ARG A CA 1
ATOM 779 C C . ARG A 1 109 ? -27.265 2.589 37.824 1.00 58.12 109 ARG A C 1
ATOM 781 O O . ARG A 1 109 ? -26.266 3.297 37.870 1.00 58.12 109 ARG A O 1
ATOM 788 N N . THR A 1 110 ? -27.279 1.310 38.162 1.00 70.94 110 THR A N 1
ATOM 789 C CA . THR A 1 110 ? -26.089 0.610 38.637 1.00 70.94 110 THR A CA 1
ATOM 790 C C . THR A 1 110 ? -25.164 0.215 37.489 1.00 70.94 110 THR A C 1
ATOM 792 O O . THR A 1 110 ? -23.965 0.101 37.703 1.00 70.94 110 THR A O 1
ATOM 795 N N . GLU A 1 111 ? -25.704 0.057 36.277 1.00 88.38 111 GLU A N 1
ATOM 796 C CA . GLU A 1 111 ? -24.939 -0.431 35.133 1.00 88.38 111 GLU A CA 1
ATOM 797 C C . GLU A 1 111 ? -23.982 0.636 34.581 1.00 88.38 111 GLU A C 1
ATOM 799 O O . GLU A 1 111 ? -24.388 1.791 34.384 1.00 88.38 111 GLU A O 1
ATOM 804 N N . PRO A 1 112 ? -22.746 0.256 34.214 1.00 92.94 112 PRO A N 1
ATOM 805 C CA . PRO A 1 112 ? -21.837 1.150 33.513 1.00 92.94 112 PRO A CA 1
ATOM 806 C C . PRO A 1 112 ? -22.440 1.711 32.208 1.00 92.94 112 PRO A C 1
ATOM 808 O O . PRO A 1 112 ? -23.276 1.074 31.554 1.00 92.94 112 PRO A O 1
ATOM 811 N N . PRO A 1 113 ? -22.012 2.893 31.744 1.00 92.06 113 PRO A N 1
ATOM 812 C CA . PRO A 1 113 ? -22.341 3.365 30.400 1.00 92.06 113 PRO A CA 1
ATOM 813 C C . PRO A 1 113 ? -21.540 2.616 29.319 1.00 92.06 113 PRO A C 1
ATOM 815 O O . PRO A 1 113 ? -20.651 1.814 29.621 1.00 92.06 113 PRO A O 1
ATOM 818 N N . ALA A 1 114 ? -21.857 2.876 28.044 1.00 95.06 114 ALA A N 1
ATOM 819 C CA . ALA A 1 114 ? -21.108 2.353 26.897 1.00 95.06 114 ALA A CA 1
ATOM 820 C C . ALA A 1 114 ? -19.628 2.753 26.943 1.00 95.06 114 ALA A C 1
ATOM 822 O O . ALA A 1 114 ? -19.274 3.831 27.424 1.00 95.06 114 ALA A O 1
ATOM 823 N N . VAL A 1 115 ? -18.775 1.909 26.363 1.00 97.44 115 VAL A N 1
ATOM 824 C CA . VAL A 1 115 ? -17.344 2.191 26.231 1.00 97.44 115 VAL A CA 1
ATOM 825 C C . VAL A 1 115 ? -17.125 3.295 25.184 1.00 97.44 115 VAL A C 1
ATOM 827 O O . VAL A 1 115 ? -17.506 3.113 24.022 1.00 97.44 115 VAL A O 1
ATOM 830 N N . PRO A 1 116 ? -16.535 4.442 25.552 1.00 95.50 116 PRO A N 1
ATOM 831 C CA . PRO A 1 116 ? -16.356 5.562 24.637 1.00 95.50 116 PRO A CA 1
ATOM 832 C C . PRO A 1 116 ? -15.223 5.342 23.622 1.00 95.50 116 PRO A C 1
ATOM 834 O O . PRO A 1 116 ? -14.330 4.516 23.804 1.00 95.50 116 PRO A O 1
ATOM 837 N N . SER A 1 117 ? -15.272 6.120 22.534 1.00 95.38 117 SER A N 1
ATOM 838 C CA . SER A 1 117 ? -14.223 6.223 21.505 1.00 95.38 117 SER A CA 1
ATOM 839 C C . SER A 1 117 ? -13.714 4.894 20.936 1.00 95.38 117 SER A C 1
ATOM 841 O O . SER A 1 117 ? -12.552 4.797 20.560 1.00 95.38 117 SER A O 1
ATOM 843 N N . PHE A 1 118 ? -14.574 3.878 20.857 1.00 97.62 118 PHE A N 1
ATOM 844 C CA . PHE A 1 118 ? -14.206 2.591 20.281 1.00 97.62 118 PHE A CA 1
ATOM 845 C C . PHE A 1 118 ? -13.929 2.717 18.772 1.00 97.62 118 PHE A C 1
ATOM 847 O O . PHE A 1 118 ? -14.778 3.215 18.019 1.00 97.62 118 PHE A O 1
ATOM 854 N N . SER A 1 119 ? -12.753 2.272 18.338 1.00 98.00 119 SER A N 1
ATOM 855 C CA . SER A 1 119 ? -12.282 2.268 16.952 1.00 98.00 119 SER A CA 1
ATOM 856 C C . SER A 1 119 ? -11.617 0.938 16.589 1.00 98.00 119 SER A C 1
ATOM 858 O O . SER A 1 119 ? -11.139 0.207 17.460 1.00 98.00 119 SER A O 1
ATOM 860 N N . LEU A 1 120 ? -11.618 0.639 15.288 1.00 97.69 120 LEU A N 1
ATOM 861 C CA . LEU A 1 120 ? -10.964 -0.517 14.680 1.00 97.69 120 LEU A CA 1
ATOM 862 C C . LEU A 1 120 ? -10.013 -0.038 13.590 1.00 97.69 120 LEU A C 1
ATOM 864 O O . LEU A 1 120 ? -10.335 0.905 12.864 1.00 97.69 120 LEU A O 1
ATOM 868 N N . PHE A 1 121 ? -8.898 -0.737 13.448 1.00 95.94 121 PHE A N 1
ATOM 869 C CA . PHE A 1 121 ? -7.930 -0.561 12.379 1.00 95.94 121 PHE A CA 1
ATOM 870 C C . PHE A 1 121 ? -7.448 -1.943 11.922 1.00 95.94 121 PHE A C 1
ATOM 872 O O . PHE A 1 121 ? -7.385 -2.857 12.747 1.00 95.94 121 PHE A O 1
ATOM 879 N N . PRO A 1 122 ? -7.092 -2.125 10.642 1.00 94.25 122 PRO A N 1
ATOM 880 C CA . PRO A 1 122 ? -6.273 -3.265 10.249 1.00 94.25 122 PRO A CA 1
ATOM 881 C C . PRO A 1 122 ? -4.998 -3.300 11.104 1.00 94.25 122 PRO A C 1
ATOM 883 O O . PRO A 1 122 ? -4.389 -2.250 11.321 1.00 94.25 122 PRO A O 1
ATOM 886 N N . GLY A 1 123 ? -4.630 -4.479 11.605 1.00 92.50 123 GLY A N 1
ATOM 887 C CA . GLY A 1 123 ? -3.352 -4.692 12.283 1.00 92.50 123 GLY A CA 1
ATOM 888 C C . GLY A 1 123 ? -2.179 -4.673 11.306 1.00 92.50 123 GLY A C 1
ATOM 889 O O . GLY A 1 123 ? -2.375 -4.477 10.101 1.00 92.50 123 GLY A O 1
ATOM 890 N N . ASP A 1 124 ? -0.963 -4.832 11.820 1.00 89.81 124 ASP A N 1
ATOM 891 C CA . ASP A 1 124 ? 0.256 -4.762 11.007 1.00 89.81 124 ASP A CA 1
ATOM 892 C C . ASP A 1 124 ? 0.424 -6.020 10.151 1.00 89.81 124 ASP A C 1
ATOM 894 O O . ASP A 1 124 ? 0.894 -5.930 9.013 1.00 89.81 124 ASP A O 1
ATOM 898 N N . ASP A 1 125 ? -0.046 -7.162 10.652 1.00 91.31 125 ASP A N 1
ATOM 899 C CA . ASP A 1 125 ? -0.035 -8.421 9.924 1.00 91.31 125 ASP A CA 1
ATOM 900 C C . ASP A 1 125 ? -1.392 -8.732 9.252 1.00 91.31 125 ASP A C 1
ATOM 902 O O . ASP A 1 125 ? -2.451 -8.202 9.613 1.00 91.31 125 ASP A O 1
ATOM 906 N N . PRO A 1 126 ? -1.405 -9.589 8.217 1.00 92.25 126 PRO A N 1
ATOM 907 C CA . PRO A 1 126 ? -2.639 -10.061 7.594 1.00 92.25 126 PRO A CA 1
ATOM 908 C C . PRO A 1 126 ? -3.597 -10.710 8.584 1.00 92.25 126 PRO A C 1
ATOM 910 O O . PRO A 1 126 ? -3.181 -11.417 9.497 1.00 92.25 126 PRO A O 1
ATOM 913 N N . VAL A 1 127 ? -4.903 -10.510 8.367 1.00 95.69 127 VAL A N 1
ATOM 914 C CA . VAL A 1 127 ? -5.988 -11.044 9.214 1.00 95.69 127 VAL A CA 1
ATOM 915 C C . VAL A 1 127 ? -6.031 -10.417 10.617 1.00 95.69 127 VAL A C 1
ATOM 917 O O . VAL A 1 127 ? -7.002 -10.619 11.343 1.00 95.69 127 VAL A O 1
ATOM 920 N N . GLU A 1 128 ? -5.037 -9.616 11.001 1.00 97.06 128 GLU A N 1
ATOM 921 C CA . GLU A 1 128 ? -5.011 -8.915 12.277 1.00 97.06 128 GLU A CA 1
ATOM 922 C C . GLU A 1 128 ? -5.961 -7.708 12.261 1.00 97.06 128 GLU A C 1
ATOM 924 O O . GLU A 1 128 ? -6.048 -6.943 11.292 1.00 97.06 128 GLU A O 1
ATOM 929 N N . VAL A 1 129 ? -6.675 -7.518 13.368 1.00 97.81 129 VAL A N 1
ATOM 930 C CA . VAL A 1 129 ? -7.483 -6.331 13.645 1.00 97.81 129 VAL A CA 1
ATOM 931 C C . VAL A 1 129 ? -7.044 -5.748 14.979 1.00 97.81 129 VAL A C 1
ATOM 933 O O . VAL A 1 129 ? -7.088 -6.422 16.010 1.00 97.81 129 VAL A O 1
ATOM 936 N N . SER A 1 130 ? -6.691 -4.468 14.953 1.00 97.62 130 SER A N 1
ATOM 937 C CA . SER A 1 130 ? -6.317 -3.673 16.117 1.00 97.62 130 SER A CA 1
ATOM 938 C C . SER A 1 130 ? -7.497 -2.823 16.578 1.00 97.62 130 SER A C 1
ATOM 940 O O . SER A 1 130 ? -8.164 -2.144 15.797 1.00 97.62 130 SER A O 1
ATOM 942 N N . LEU A 1 131 ? -7.753 -2.844 17.877 1.00 97.94 131 LEU A N 1
ATOM 943 C CA . LEU A 1 131 ? -8.852 -2.165 18.543 1.00 97.94 131 LEU A CA 1
ATOM 944 C C . LEU A 1 131 ? -8.283 -1.093 19.461 1.00 97.94 131 LEU A C 1
ATOM 946 O O . LEU A 1 131 ? -7.280 -1.320 20.136 1.00 97.94 131 LEU A O 1
ATOM 950 N N . SER A 1 132 ? -8.957 0.050 19.556 1.00 98.31 132 SER A N 1
ATOM 951 C CA . SER A 1 132 ? -8.647 1.056 20.572 1.00 98.31 132 SER A CA 1
ATOM 952 C C . SER A 1 132 ? -9.911 1.664 21.161 1.00 98.31 132 SER A C 1
ATOM 954 O O . SER A 1 132 ? -10.932 1.787 20.487 1.00 98.31 132 SER A O 1
ATOM 956 N N . TRP A 1 133 ? -9.864 2.011 22.445 1.00 98.25 133 TRP A N 1
ATOM 957 C CA . TRP A 1 133 ? -10.956 2.688 23.137 1.00 98.25 133 TRP A CA 1
ATOM 958 C C . TRP A 1 133 ? -10.445 3.522 24.309 1.00 98.25 133 TRP A C 1
ATOM 960 O O . TRP A 1 133 ? -9.313 3.367 24.778 1.00 98.25 133 TRP A O 1
ATOM 970 N N . THR A 1 134 ? -11.298 4.416 24.805 1.00 97.31 134 THR A N 1
ATOM 971 C CA . THR A 1 134 ? -11.023 5.191 26.018 1.00 97.31 134 THR A CA 1
ATOM 972 C C . THR A 1 134 ? -11.773 4.613 27.208 1.00 97.31 134 THR A C 1
ATOM 974 O O . THR A 1 134 ? -12.796 3.938 27.073 1.00 97.31 134 THR A O 1
ATOM 977 N N . ARG A 1 135 ? -11.241 4.846 28.410 1.00 94.50 135 ARG A N 1
ATOM 978 C CA . ARG A 1 135 ? -11.840 4.322 29.636 1.00 94.50 135 ARG A CA 1
ATOM 979 C C . ARG A 1 135 ? -13.258 4.849 29.843 1.00 94.50 135 ARG A C 1
ATOM 981 O O . ARG A 1 135 ? -13.544 6.016 29.572 1.00 94.50 135 ARG A O 1
ATOM 988 N N . VAL A 1 136 ? -14.101 4.037 30.468 1.00 92.94 136 VAL A N 1
ATOM 989 C CA . VAL A 1 136 ? -15.360 4.522 31.041 1.00 92.94 136 VAL A CA 1
ATOM 990 C C . VAL A 1 136 ? -15.044 5.328 32.307 1.00 92.94 136 VAL A C 1
ATOM 992 O O . VAL A 1 136 ? -14.495 4.795 33.266 1.00 92.94 136 VAL A O 1
ATOM 995 N N . SER A 1 137 ? -15.349 6.629 32.301 1.00 83.62 137 SER A N 1
ATOM 996 C CA . SER A 1 137 ? -15.019 7.559 33.398 1.00 83.62 137 SER A CA 1
ATOM 997 C C . SER A 1 137 ? -16.194 7.905 34.318 1.00 83.62 137 SER A C 1
ATOM 999 O O . SER A 1 137 ? -15.978 8.479 35.381 1.00 83.62 137 SER A O 1
ATOM 1001 N N . VAL A 1 138 ? -17.423 7.574 33.920 1.00 80.62 138 VAL A N 1
ATOM 1002 C CA . VAL A 1 138 ? -18.672 7.979 34.590 1.00 80.62 138 VAL A CA 1
ATOM 1003 C C . VAL A 1 138 ? -19.524 6.757 34.948 1.00 80.62 138 VAL A C 1
ATOM 1005 O O . VAL A 1 138 ? -20.649 6.610 34.483 1.00 80.62 138 VAL A O 1
ATOM 1008 N N . SER A 1 139 ? -18.957 5.856 35.752 1.00 84.75 139 SER A N 1
ATOM 1009 C CA . SER A 1 139 ? -19.653 4.685 36.304 1.00 84.75 139 SER A CA 1
ATOM 1010 C C . SER A 1 139 ? -19.902 4.864 37.801 1.00 84.75 139 SER A C 1
ATOM 1012 O O . SER A 1 139 ? -19.047 5.402 38.506 1.00 84.75 139 SER A O 1
ATOM 1014 N N . THR A 1 140 ? -21.058 4.408 38.289 1.00 86.25 140 THR A N 1
ATOM 1015 C CA . THR A 1 140 ? -21.393 4.417 39.723 1.00 86.25 140 THR A CA 1
ATOM 1016 C C . THR A 1 140 ? -20.473 3.497 40.520 1.00 86.25 140 THR A C 1
ATOM 1018 O O . THR A 1 140 ? -20.052 3.855 41.620 1.00 86.25 140 THR A O 1
ATOM 1021 N N . TYR A 1 141 ? -20.134 2.340 39.949 1.00 88.62 141 TYR A N 1
ATOM 1022 C CA . TYR A 1 141 ? -19.190 1.384 40.514 1.00 88.62 141 TYR A CA 1
ATOM 1023 C C . TYR A 1 141 ? -17.887 1.342 39.699 1.00 88.62 141 TYR A C 1
ATOM 1025 O O . TYR A 1 141 ? -17.927 1.544 38.477 1.00 88.62 141 TYR A O 1
ATOM 1033 N N . PRO A 1 142 ? -16.725 1.104 40.339 1.00 91.31 142 PRO A N 1
ATOM 1034 C CA . PRO A 1 142 ? -15.444 0.984 39.649 1.00 91.31 142 PRO A CA 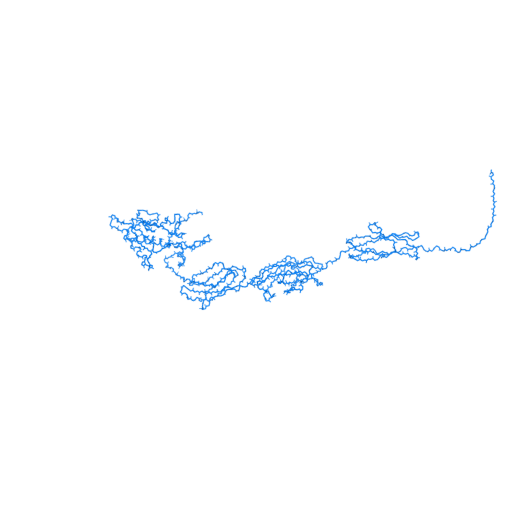1
ATOM 1035 C C . PRO A 1 142 ? -15.472 -0.059 38.530 1.00 91.31 142 PRO A C 1
ATOM 1037 O O . PRO A 1 142 ? -15.960 -1.168 38.723 1.00 91.31 142 PRO A O 1
ATOM 1040 N N . ILE A 1 143 ? -14.904 0.282 37.373 1.00 95.00 143 ILE A N 1
ATOM 1041 C CA . ILE A 1 143 ? -14.706 -0.666 36.271 1.00 95.00 143 ILE A CA 1
ATOM 1042 C C . ILE A 1 143 ? -13.543 -1.593 36.612 1.00 95.00 143 ILE A C 1
ATOM 1044 O O . ILE A 1 143 ? -12.493 -1.120 37.043 1.00 95.00 143 ILE A O 1
ATOM 1048 N N . VAL A 1 144 ? -13.719 -2.895 36.395 1.00 96.62 144 VAL A N 1
ATOM 1049 C CA . VAL A 1 144 ? -12.687 -3.910 36.661 1.00 96.62 144 VAL A CA 1
ATOM 1050 C C . VAL A 1 144 ? -12.123 -4.523 35.386 1.00 96.62 144 VAL A C 1
ATOM 1052 O O . VAL A 1 144 ? -10.957 -4.906 35.371 1.00 96.62 144 VAL A O 1
ATOM 1055 N N . GLU A 1 145 ? -12.890 -4.559 34.296 1.00 97.94 145 GLU A N 1
ATOM 1056 C CA . GLU A 1 145 ? -12.419 -5.074 33.007 1.00 97.94 145 GLU A CA 1
ATOM 1057 C C . GLU A 1 145 ? -13.258 -4.579 31.822 1.00 97.94 145 GLU A C 1
ATOM 1059 O O . GLU A 1 145 ? -14.372 -4.069 31.972 1.00 97.94 145 GLU A O 1
ATOM 1064 N N . TYR A 1 146 ? -12.705 -4.764 30.628 1.00 98.50 146 TYR A N 1
ATOM 1065 C CA . TYR A 1 146 ? -13.370 -4.605 29.345 1.00 98.50 146 TYR A CA 1
ATOM 1066 C C . TYR A 1 146 ? -13.438 -5.952 28.647 1.00 98.50 146 TYR A C 1
ATOM 1068 O O . TYR A 1 146 ? -12.461 -6.693 28.609 1.00 98.50 146 TYR A O 1
ATOM 1076 N N . ILE A 1 147 ? -14.591 -6.254 28.078 1.00 98.31 147 ILE A N 1
ATOM 1077 C CA . ILE A 1 147 ? -14.886 -7.537 27.465 1.00 98.31 147 ILE A CA 1
ATOM 1078 C C . ILE A 1 147 ? -15.091 -7.308 25.976 1.00 98.31 147 ILE A C 1
ATOM 1080 O O . ILE A 1 147 ? -15.966 -6.523 25.603 1.00 98.31 147 ILE A O 1
ATOM 1084 N N . VAL A 1 148 ? -14.291 -7.978 25.148 1.00 98.38 148 VAL A N 1
ATOM 1085 C CA . VAL A 1 148 ? -14.301 -7.832 23.690 1.00 98.38 148 VAL A CA 1
ATOM 1086 C C . VAL A 1 148 ? -14.872 -9.090 23.053 1.00 98.38 148 VAL A C 1
ATOM 1088 O O . VAL A 1 148 ? -14.437 -10.201 23.351 1.00 98.38 148 VAL A O 1
ATOM 1091 N N . ALA A 1 149 ? -15.822 -8.910 22.145 1.00 98.12 149 ALA A N 1
ATOM 1092 C CA . ALA A 1 149 ? -16.459 -9.984 21.400 1.00 98.12 149 ALA A CA 1
ATOM 1093 C C . ALA A 1 149 ? -16.545 -9.650 19.906 1.00 98.12 149 ALA A C 1
ATOM 1095 O O . ALA A 1 149 ? -16.450 -8.485 19.509 1.00 98.12 149 ALA A O 1
ATOM 1096 N N . VAL A 1 150 ? -16.761 -10.673 19.084 1.00 98.31 150 VAL A N 1
ATOM 1097 C CA . VAL A 1 150 ? -16.959 -10.551 17.638 1.00 98.31 150 VAL A CA 1
ATOM 1098 C C . VAL A 1 150 ? -18.179 -11.346 17.180 1.00 98.31 150 VAL A C 1
ATOM 1100 O O . VAL A 1 150 ? -18.508 -12.394 17.734 1.00 98.31 150 VAL A O 1
ATOM 1103 N N . SER A 1 151 ? -18.859 -10.850 16.151 1.00 98.00 151 SER A N 1
ATOM 1104 C CA . SER A 1 151 ? -19.923 -11.560 15.444 1.00 98.00 151 SER A CA 1
ATOM 1105 C C . SER A 1 151 ? -19.726 -11.455 13.937 1.00 98.00 151 SER A C 1
ATOM 1107 O O . SER A 1 151 ? -19.507 -10.369 13.405 1.00 98.00 151 SER A O 1
ATOM 1109 N N . TYR A 1 152 ? -19.878 -12.584 13.248 1.00 97.69 152 TYR A N 1
ATOM 1110 C CA . TYR A 1 152 ? -19.863 -12.677 11.783 1.00 97.69 152 TYR A CA 1
ATOM 1111 C C . TYR A 1 152 ? -21.267 -12.691 11.164 1.00 97.69 152 TYR A C 1
ATOM 1113 O O . TYR A 1 152 ? -21.417 -12.760 9.950 1.00 97.69 152 TYR A O 1
ATOM 1121 N N . THR A 1 153 ? -22.320 -12.664 11.987 1.00 96.38 153 THR A N 1
ATOM 1122 C CA . THR A 1 153 ? -23.716 -12.795 11.522 1.00 96.38 153 THR A CA 1
ATOM 1123 C C . THR A 1 153 ? -24.479 -11.471 11.519 1.00 96.38 153 THR A C 1
ATOM 1125 O O . THR A 1 153 ? -25.592 -11.398 11.004 1.00 96.38 153 THR A O 1
ATOM 1128 N N . GLY A 1 154 ? -23.888 -10.415 12.081 1.00 96.31 154 GLY A N 1
ATOM 1129 C CA . GLY A 1 154 ? -24.489 -9.089 12.163 1.00 96.31 154 GLY A CA 1
ATOM 1130 C C . GLY A 1 154 ? -24.057 -8.324 13.409 1.00 96.31 154 GLY A C 1
ATOM 1131 O O . GLY A 1 154 ? -23.255 -8.805 14.213 1.00 96.31 154 GLY A O 1
ATOM 1132 N N . VAL A 1 155 ? -24.618 -7.123 13.559 1.00 98.00 155 VAL A N 1
ATOM 1133 C CA . VAL A 1 155 ? -24.308 -6.204 14.657 1.00 98.00 155 VAL A CA 1
ATOM 1134 C C . VAL A 1 155 ? -24.557 -6.835 16.029 1.00 98.00 155 VAL A C 1
ATOM 1136 O O . VAL A 1 155 ? -25.583 -7.478 16.276 1.00 98.00 155 VAL A O 1
ATOM 1139 N N . VAL A 1 156 ? -23.613 -6.622 16.945 1.00 97.88 156 VAL A N 1
ATOM 1140 C CA . VAL A 1 156 ? -23.742 -7.061 18.337 1.00 97.88 156 VAL A CA 1
ATOM 1141 C C . VAL A 1 156 ? -24.506 -6.005 19.131 1.00 97.88 156 VAL A C 1
ATOM 1143 O O . VAL A 1 156 ? -24.189 -4.816 19.114 1.00 97.88 156 VAL A O 1
ATOM 1146 N N . THR A 1 157 ? -25.515 -6.459 19.855 1.00 97.50 157 THR A N 1
ATOM 1147 C CA . THR A 1 157 ? -26.435 -5.684 20.687 1.00 97.50 157 THR A CA 1
ATOM 1148 C C . THR A 1 157 ? -26.486 -6.291 22.087 1.00 97.50 157 THR A C 1
ATOM 1150 O O . THR A 1 157 ? -25.922 -7.352 22.342 1.00 97.50 157 THR A O 1
ATOM 1153 N N . VAL A 1 158 ? -27.194 -5.645 23.016 1.00 94.94 158 VAL A N 1
ATOM 1154 C CA . VAL A 1 158 ? -27.397 -6.210 24.360 1.00 94.94 158 VAL A CA 1
ATOM 1155 C C . VAL A 1 158 ? -28.160 -7.542 24.294 1.00 94.94 158 VAL A C 1
ATOM 1157 O O . VAL A 1 158 ? -27.841 -8.459 25.040 1.00 94.94 158 VAL A O 1
ATOM 1160 N N . ALA A 1 159 ? -29.129 -7.671 23.380 1.00 95.38 159 ALA A N 1
ATOM 1161 C CA . ALA A 1 159 ? -30.020 -8.832 23.303 1.00 95.38 159 ALA A CA 1
ATOM 1162 C C . ALA A 1 159 ? -29.353 -10.100 22.741 1.00 95.38 159 ALA A C 1
ATOM 1164 O O . ALA A 1 159 ? -29.793 -11.204 23.045 1.00 95.38 159 ALA A O 1
ATOM 1165 N N . ASN A 1 160 ? -28.312 -9.950 21.921 1.00 96.19 160 ASN A N 1
ATOM 1166 C CA . ASN A 1 160 ? -27.579 -11.061 21.303 1.00 96.19 160 ASN A CA 1
ATOM 1167 C C . ASN A 1 160 ? -26.108 -11.120 21.751 1.00 96.19 160 ASN A C 1
ATOM 1169 O O . ASN A 1 160 ? -25.308 -11.796 21.112 1.00 96.19 160 ASN A O 1
ATOM 1173 N N . TRP A 1 161 ? -25.749 -10.434 22.842 1.00 96.69 161 TRP A N 1
ATOM 1174 C CA . TRP A 1 161 ? -24.382 -10.414 23.370 1.00 96.69 161 TRP A CA 1
ATOM 1175 C C . TRP A 1 161 ? -23.840 -11.826 23.628 1.00 96.69 161 TRP A C 1
ATOM 1177 O O . TRP A 1 161 ? -22.735 -12.144 23.204 1.00 96.69 161 TRP A O 1
ATOM 1187 N N . ASP A 1 162 ? -24.651 -12.692 24.237 1.00 95.62 162 ASP A N 1
ATOM 1188 C CA . ASP A 1 162 ? -24.256 -14.065 24.580 1.00 95.62 162 ASP A CA 1
ATOM 1189 C C . ASP A 1 162 ? -24.107 -14.988 23.353 1.00 95.62 162 ASP A C 1
ATOM 1191 O O . ASP A 1 162 ? -23.629 -16.112 23.479 1.00 95.62 162 ASP A O 1
ATOM 1195 N N . GLN A 1 163 ? -24.517 -14.530 22.163 1.00 96.50 163 GLN A N 1
ATOM 1196 C CA . GLN A 1 163 ? -24.321 -15.242 20.895 1.00 96.50 163 GLN A CA 1
ATOM 1197 C C . GLN A 1 163 ? -23.014 -14.837 20.197 1.00 96.50 163 GLN A C 1
ATOM 1199 O O . GLN A 1 163 ? -22.578 -15.531 19.279 1.00 96.50 163 GLN A O 1
ATOM 1204 N N . ALA A 1 164 ? -22.404 -13.715 20.595 1.00 97.06 164 ALA A N 1
ATOM 1205 C CA . ALA A 1 164 ? -21.134 -13.267 20.042 1.00 97.06 164 ALA A CA 1
ATOM 1206 C C . ALA A 1 164 ? -19.978 -14.125 20.579 1.00 97.06 164 ALA A C 1
ATOM 1208 O O . ALA A 1 164 ? -19.982 -14.577 21.726 1.00 97.06 164 ALA A O 1
ATOM 1209 N N . THR A 1 165 ? -18.956 -14.336 19.754 1.00 97.44 165 THR A N 1
ATOM 1210 C CA . THR A 1 165 ? -17.753 -15.062 20.158 1.00 97.44 165 THR A CA 1
ATOM 1211 C C . THR A 1 165 ? -16.885 -14.156 21.018 1.00 97.44 165 THR A C 1
ATOM 1213 O O . THR A 1 165 ? -16.464 -13.086 20.580 1.00 97.44 165 THR A O 1
ATOM 1216 N N . MET A 1 166 ? -16.614 -14.584 22.249 1.00 97.19 166 MET A N 1
ATOM 1217 C CA . MET A 1 166 ? -15.721 -13.869 23.152 1.00 97.19 166 MET A CA 1
ATOM 1218 C C . MET A 1 166 ? -14.282 -13.936 22.640 1.00 97.19 166 MET A C 1
ATOM 1220 O O . MET A 1 166 ? -13.746 -15.031 22.489 1.00 97.19 166 MET A O 1
ATOM 1224 N N . LEU A 1 167 ? -13.660 -12.781 22.416 1.00 97.50 167 LEU A N 1
ATOM 1225 C CA . LEU A 1 167 ? -12.256 -12.693 22.016 1.00 97.50 167 LEU A CA 1
ATOM 1226 C C . LEU A 1 167 ? -11.334 -12.593 23.230 1.00 97.50 167 LEU A C 1
ATOM 1228 O O . LEU A 1 167 ? -10.271 -13.204 23.264 1.00 97.50 167 LEU A O 1
ATOM 1232 N N . GLY A 1 168 ? -11.740 -11.843 24.255 1.00 96.56 168 GLY A N 1
ATOM 1233 C CA . GLY A 1 168 ? -10.971 -11.760 25.488 1.00 96.56 168 GLY A CA 1
ATOM 1234 C C . GLY A 1 168 ? -11.451 -10.689 26.456 1.00 96.56 168 GLY A C 1
ATOM 1235 O O . GLY A 1 168 ? -12.385 -9.930 26.191 1.00 96.56 168 GLY A O 1
ATOM 1236 N N . THR A 1 169 ? -10.773 -10.640 27.597 1.00 97.31 169 THR A N 1
ATOM 1237 C CA . THR A 1 169 ? -11.018 -9.690 28.683 1.00 97.31 169 THR A CA 1
ATOM 1238 C C . THR A 1 169 ? -9.747 -8.907 28.985 1.00 97.31 169 THR A C 1
ATOM 1240 O O . THR A 1 169 ? -8.684 -9.493 29.183 1.00 97.31 169 THR A O 1
ATOM 1243 N N . ILE A 1 170 ? -9.856 -7.583 29.048 1.00 98.19 170 ILE A N 1
ATOM 1244 C CA . ILE A 1 170 ? -8.758 -6.662 29.329 1.00 98.19 170 ILE A CA 1
ATOM 1245 C C . ILE A 1 170 ? -9.011 -6.031 30.693 1.00 98.19 170 ILE A C 1
ATOM 1247 O O . ILE A 1 170 ? -9.972 -5.279 30.862 1.00 98.19 170 ILE A O 1
ATOM 1251 N N . ALA A 1 171 ? -8.150 -6.325 31.665 1.00 97.75 171 ALA A N 1
ATOM 1252 C CA . ALA A 1 171 ? -8.271 -5.777 33.011 1.00 97.75 171 ALA A CA 1
ATOM 1253 C C . ALA A 1 171 ? -8.172 -4.242 33.005 1.00 97.75 171 ALA A C 1
ATOM 1255 O O . ALA A 1 171 ? -7.355 -3.648 32.296 1.00 97.75 171 ALA A O 1
ATOM 1256 N N . HIS A 1 172 ? -8.995 -3.590 33.823 1.00 95.00 172 HIS A N 1
ATOM 1257 C CA . HIS A 1 172 ? -8.882 -2.160 34.064 1.00 95.00 172 HIS A CA 1
ATOM 1258 C C . HIS A 1 172 ? -7.649 -1.875 34.925 1.00 95.00 172 HIS A C 1
ATOM 1260 O O . HIS A 1 172 ? -7.482 -2.450 36.000 1.00 95.00 172 HIS A O 1
ATOM 1266 N N . VAL A 1 173 ? -6.814 -0.937 34.479 1.00 93.81 173 VAL A N 1
ATOM 1267 C CA . VAL A 1 173 ? -5.658 -0.468 35.248 1.00 93.81 173 VAL A CA 1
ATOM 1268 C C . VAL A 1 173 ? -5.947 0.940 35.777 1.00 93.81 173 VAL A C 1
ATOM 1270 O O . VAL A 1 173 ? -6.251 1.843 34.985 1.00 93.81 173 VAL A O 1
ATOM 1273 N N . PRO A 1 174 ? -5.836 1.179 37.100 1.00 85.12 174 PRO A N 1
ATOM 1274 C CA . PRO A 1 174 ? -6.009 2.508 37.672 1.00 85.12 174 PRO A CA 1
ATOM 1275 C C . PRO A 1 174 ? -5.101 3.548 37.003 1.00 85.12 174 PRO A C 1
ATOM 1277 O O . PRO A 1 174 ? -3.912 3.325 36.796 1.00 85.12 174 PRO A O 1
ATOM 1280 N N . GLY A 1 175 ? -5.665 4.707 36.657 1.00 82.94 175 GLY A N 1
ATOM 1281 C CA . GLY A 1 175 ? -4.934 5.796 35.998 1.00 82.94 175 GLY A CA 1
ATOM 1282 C C . GLY A 1 175 ? -4.823 5.675 34.473 1.00 82.94 175 GLY A C 1
ATOM 1283 O O . GLY A 1 175 ? -4.730 6.708 33.813 1.00 82.94 175 GLY A O 1
ATOM 1284 N N . GLN A 1 176 ? -4.952 4.479 33.891 1.00 91.69 176 GLN A N 1
ATOM 1285 C CA . GLN A 1 176 ? -4.916 4.285 32.438 1.00 91.69 176 GLN A CA 1
ATOM 1286 C C . GLN A 1 176 ? -6.151 4.901 31.769 1.00 91.69 176 GLN A C 1
ATOM 1288 O O . GLN A 1 176 ? -7.281 4.660 32.198 1.00 91.69 176 GLN A O 1
ATOM 1293 N N . VAL A 1 177 ? -5.940 5.718 30.733 1.00 91.00 177 VAL A N 1
ATOM 1294 C CA . VAL A 1 177 ? -7.002 6.477 30.039 1.00 91.00 177 VAL A CA 1
ATOM 1295 C C . VAL A 1 177 ? -7.413 5.832 28.715 1.00 91.00 177 VAL A C 1
ATOM 1297 O O . VAL A 1 177 ? -8.591 5.879 28.365 1.00 91.00 177 VAL A O 1
ATOM 1300 N N . GLY A 1 178 ? -6.466 5.228 27.998 1.00 94.44 178 GLY A N 1
ATOM 1301 C CA . GLY A 1 178 ? -6.684 4.568 26.713 1.00 94.44 178 GLY A CA 1
ATOM 1302 C C . GLY A 1 178 ? -6.256 3.109 26.760 1.00 94.44 178 GLY A C 1
ATOM 1303 O O . GLY A 1 178 ? -5.360 2.746 27.522 1.00 94.44 178 GLY A O 1
ATOM 1304 N N . TYR A 1 179 ? -6.911 2.291 25.953 1.00 97.88 179 TYR A N 1
ATOM 1305 C CA . TYR A 1 179 ? -6.680 0.859 25.849 1.00 97.88 179 TYR A CA 1
ATOM 1306 C C . TYR A 1 179 ? -6.543 0.476 24.383 1.00 97.88 179 TYR A C 1
ATOM 1308 O O . TYR A 1 179 ? -7.092 1.137 23.493 1.00 97.88 179 TYR A O 1
ATOM 1316 N N . ASN A 1 180 ? -5.807 -0.600 24.154 1.00 97.38 180 ASN A N 1
ATOM 1317 C CA . ASN A 1 180 ? -5.678 -1.247 22.868 1.00 97.38 180 ASN A CA 1
ATOM 1318 C C . ASN A 1 180 ? -5.657 -2.767 23.047 1.00 97.38 180 ASN A C 1
ATOM 1320 O O . ASN A 1 180 ? -5.320 -3.282 24.113 1.00 97.38 180 ASN A O 1
ATOM 1324 N N . ALA A 1 181 ? -6.068 -3.470 22.002 1.00 97.06 181 ALA A N 1
ATOM 1325 C CA . ALA A 1 181 ? -5.947 -4.914 21.886 1.00 97.06 181 ALA A CA 1
ATOM 1326 C C . ALA A 1 181 ? -5.844 -5.265 20.404 1.00 97.06 181 ALA A C 1
ATOM 1328 O O . ALA A 1 181 ? -6.475 -4.600 19.586 1.00 97.06 181 ALA A O 1
ATOM 1329 N N . SER A 1 182 ? -5.095 -6.310 20.081 1.00 97.19 182 SER A N 1
ATOM 1330 C CA . SER A 1 182 ? -5.051 -6.877 18.737 1.00 97.19 182 SER A CA 1
ATOM 1331 C C . SER A 1 182 ? -5.545 -8.309 18.784 1.00 97.19 182 SER A C 1
ATOM 1333 O O . SER A 1 182 ? -5.261 -9.038 19.737 1.00 97.19 182 SER A O 1
ATOM 1335 N N . TYR A 1 183 ? -6.278 -8.704 17.751 1.00 97.69 183 TYR A N 1
ATOM 1336 C CA . TYR A 1 183 ? -6.677 -10.087 17.543 1.00 97.69 183 TYR A CA 1
ATOM 1337 C C . TYR A 1 183 ? -6.333 -10.498 16.121 1.00 97.69 183 TYR A C 1
ATOM 1339 O O . TYR A 1 183 ? -6.474 -9.715 15.187 1.00 97.69 183 TYR A O 1
ATOM 1347 N N . ASP A 1 184 ? -5.912 -11.745 15.978 1.00 96.12 184 ASP A N 1
ATOM 1348 C CA . ASP A 1 184 ? -5.512 -12.362 14.720 1.00 96.12 184 ASP A CA 1
ATOM 1349 C C . ASP A 1 184 ? -6.172 -13.752 14.597 1.00 96.12 184 ASP A C 1
ATOM 1351 O O . ASP A 1 184 ? -7.073 -14.121 15.366 1.00 96.12 184 ASP A O 1
ATOM 1355 N N . ARG A 1 185 ? -5.734 -14.554 13.622 1.00 93.94 185 ARG A N 1
ATOM 1356 C CA . ARG A 1 185 ? -6.239 -15.920 13.425 1.00 93.94 185 ARG A CA 1
ATOM 1357 C C . ARG A 1 185 ? -6.005 -16.827 14.643 1.00 93.94 185 ARG A C 1
ATOM 1359 O O . ARG A 1 185 ? -6.856 -17.655 14.948 1.00 93.94 185 ARG A O 1
ATOM 1366 N N . ILE A 1 186 ? -4.869 -16.692 15.322 1.00 92.12 186 ILE A N 1
ATOM 1367 C CA . ILE A 1 186 ? -4.439 -17.548 16.435 1.00 92.12 186 ILE A CA 1
ATOM 1368 C C . ILE A 1 186 ? -5.087 -17.089 17.746 1.00 92.12 186 ILE A C 1
ATOM 1370 O O . ILE A 1 186 ? -5.662 -17.897 18.471 1.00 92.12 186 ILE A O 1
ATOM 1374 N N . ASN A 1 187 ? -5.021 -15.792 18.033 1.00 89.19 187 ASN A N 1
ATOM 1375 C CA . ASN A 1 187 ? -5.423 -15.189 19.300 1.00 89.19 187 ASN A CA 1
ATOM 1376 C C . ASN A 1 187 ? -6.904 -14.778 19.338 1.00 89.19 187 ASN A C 1
ATOM 1378 O O . ASN A 1 187 ? -7.435 -14.527 20.417 1.00 89.19 187 ASN A O 1
ATOM 1382 N N . GLY A 1 188 ? -7.586 -14.717 18.188 1.00 89.69 188 GLY A N 1
ATOM 1383 C CA . GLY A 1 188 ? -9.010 -14.373 18.099 1.00 89.69 188 GLY A CA 1
ATOM 1384 C C . GLY A 1 188 ? -9.847 -15.272 17.193 1.00 89.69 188 GLY A C 1
ATOM 1385 O O . GLY A 1 188 ? -11.044 -15.032 17.056 1.00 89.69 188 GLY A O 1
ATOM 1386 N N . GLY A 1 189 ? -9.253 -16.286 16.552 1.00 93.31 189 GLY A N 1
ATOM 1387 C CA . GLY A 1 189 ? -9.976 -17.136 15.602 1.00 93.31 189 GLY A CA 1
ATOM 1388 C C . GLY A 1 189 ? -10.502 -16.362 14.392 1.00 93.31 189 GLY A C 1
ATOM 1389 O O . GLY A 1 189 ? -11.514 -16.753 13.810 1.00 93.31 189 GLY A O 1
ATOM 1390 N N . LEU A 1 190 ? -9.858 -15.241 14.044 1.00 96.75 190 LEU A N 1
ATOM 1391 C CA . LEU A 1 190 ? -10.349 -14.347 13.008 1.00 96.75 190 LEU A CA 1
ATOM 1392 C C . LEU A 1 190 ? -10.372 -15.027 11.631 1.00 96.75 190 LEU A C 1
ATOM 1394 O O . LEU A 1 190 ? -9.388 -15.631 11.197 1.00 96.75 190 LEU A O 1
ATOM 1398 N N . VAL A 1 191 ? -11.510 -14.912 10.942 1.00 96.19 191 VAL A N 1
ATOM 1399 C CA . VAL A 1 191 ? -11.733 -15.506 9.618 1.00 96.19 191 VAL A CA 1
ATOM 1400 C C . VAL A 1 191 ? -11.319 -14.514 8.517 1.00 96.19 191 VAL A C 1
ATOM 1402 O O . VAL A 1 191 ? -11.937 -13.454 8.407 1.00 96.19 191 VAL A O 1
ATOM 1405 N N . PRO A 1 192 ? -10.310 -14.829 7.681 1.00 95.69 192 PRO A N 1
ATOM 1406 C CA . PRO A 1 192 ? -9.856 -13.945 6.605 1.00 95.69 192 PRO A CA 1
ATOM 1407 C C . PRO A 1 192 ? -10.977 -13.601 5.621 1.00 95.69 192 PRO A C 1
ATOM 1409 O O . PRO A 1 192 ? -11.735 -14.481 5.215 1.00 95.69 192 PRO A O 1
ATOM 1412 N N . GLY A 1 193 ? -11.069 -12.335 5.211 1.00 95.75 193 GLY A N 1
ATOM 1413 C CA . GLY A 1 193 ? -12.051 -11.861 4.229 1.00 95.75 193 GLY A CA 1
ATOM 1414 C C . GLY A 1 193 ? -13.486 -11.774 4.748 1.00 95.75 193 GLY A C 1
ATOM 1415 O O . GLY A 1 193 ? -14.360 -11.298 4.027 1.00 95.75 193 GLY A O 1
ATOM 1416 N N . ALA A 1 194 ? -13.749 -12.222 5.977 1.00 97.25 194 ALA A N 1
ATOM 1417 C CA . ALA A 1 194 ? -15.078 -12.170 6.555 1.00 97.25 194 ALA A CA 1
ATOM 1418 C C . ALA A 1 194 ? -15.426 -10.756 7.035 1.00 97.25 194 ALA A C 1
ATOM 1420 O O . ALA A 1 194 ? -14.606 -10.039 7.614 1.00 97.25 194 ALA A O 1
ATOM 1421 N N . ASP A 1 195 ? -16.690 -10.402 6.850 1.00 97.94 195 ASP A N 1
ATOM 1422 C CA . ASP A 1 195 ? -17.311 -9.229 7.443 1.00 97.94 195 ASP A CA 1
ATOM 1423 C C . ASP A 1 195 ? -17.584 -9.480 8.930 1.00 97.94 195 ASP A C 1
ATOM 1425 O O . ASP A 1 195 ? -18.254 -10.448 9.300 1.00 97.94 195 ASP A O 1
ATOM 1429 N N . ALA A 1 196 ? -17.059 -8.612 9.796 1.00 98.00 196 ALA A N 1
ATOM 1430 C CA . ALA A 1 196 ? -17.064 -8.819 11.238 1.00 98.00 196 ALA A CA 1
ATOM 1431 C C . ALA A 1 196 ? -17.541 -7.581 12.004 1.00 98.00 196 ALA A C 1
ATOM 1433 O O . ALA A 1 196 ? -17.152 -6.442 11.734 1.00 98.00 196 ALA A O 1
ATOM 1434 N N . TRP A 1 197 ? -18.361 -7.826 13.022 1.00 98.38 197 TRP A N 1
ATOM 1435 C CA . TRP A 1 197 ? -18.819 -6.837 13.986 1.00 98.38 197 TRP A CA 1
ATOM 1436 C C . TRP A 1 197 ? -18.113 -7.065 15.313 1.00 98.38 197 TRP A C 1
ATOM 1438 O O . TRP A 1 197 ? -18.458 -7.981 16.059 1.00 98.38 197 TRP A O 1
ATOM 1448 N N . PHE A 1 198 ? -17.138 -6.216 15.621 1.00 98.56 198 PHE A N 1
ATOM 1449 C CA . PHE A 1 198 ? -16.491 -6.205 16.925 1.00 98.56 198 PHE A CA 1
ATOM 1450 C C . PHE A 1 198 ? -17.328 -5.403 17.910 1.00 98.56 198 PHE A C 1
ATOM 1452 O O . PHE A 1 198 ? -18.013 -4.436 17.552 1.00 98.56 198 PHE A O 1
ATOM 1459 N N . ALA A 1 199 ? -17.270 -5.809 19.167 1.00 98.38 199 ALA A N 1
ATOM 1460 C CA . ALA A 1 199 ? -18.083 -5.257 20.223 1.00 98.38 199 ALA A CA 1
ATOM 1461 C C . ALA A 1 199 ? -17.323 -5.232 21.541 1.00 98.38 199 ALA A C 1
ATOM 1463 O O . ALA A 1 199 ? -16.556 -6.143 21.839 1.00 98.38 199 ALA A O 1
ATOM 1464 N N . ILE A 1 200 ? -17.567 -4.199 22.341 1.00 98.50 200 ILE A N 1
ATOM 1465 C CA . ILE A 1 200 ? -16.941 -4.046 23.647 1.00 98.50 200 ILE A CA 1
ATOM 1466 C C . ILE A 1 200 ? -17.952 -3.569 24.694 1.00 98.50 200 ILE A C 1
ATOM 1468 O O . ILE A 1 200 ? -18.785 -2.691 24.436 1.00 98.50 200 ILE A O 1
ATOM 1472 N N . ARG A 1 201 ? -17.876 -4.158 25.891 1.00 98.06 201 ARG A N 1
ATOM 1473 C CA . ARG A 1 201 ? -18.609 -3.732 27.095 1.00 98.06 201 ARG A CA 1
ATOM 1474 C C . ARG A 1 201 ? -17.647 -3.642 28.273 1.00 98.06 201 ARG A C 1
ATOM 1476 O O . ARG A 1 201 ? -16.734 -4.454 28.384 1.00 98.06 201 ARG A O 1
ATOM 1483 N N . ALA A 1 202 ? -17.856 -2.674 29.158 1.00 97.69 202 ALA A N 1
ATOM 1484 C CA . ALA A 1 202 ? -17.157 -2.625 30.436 1.00 97.69 202 ALA A CA 1
ATOM 1485 C C . ALA A 1 202 ? -17.913 -3.467 31.471 1.00 97.69 202 ALA A C 1
ATOM 1487 O O . ALA A 1 202 ? -19.140 -3.567 31.399 1.00 97.69 202 ALA A O 1
ATOM 1488 N N . ARG A 1 203 ? -17.187 -4.041 32.431 1.00 97.12 203 ARG A N 1
ATOM 1489 C CA . ARG A 1 203 ? -17.743 -4.693 33.619 1.00 97.12 203 ARG A CA 1
ATOM 1490 C C . ARG A 1 203 ? -17.291 -3.950 34.870 1.00 97.12 203 ARG A C 1
ATOM 1492 O O . ARG A 1 203 ? -16.111 -3.619 34.991 1.00 97.12 203 ARG A O 1
ATOM 1499 N N . ASP A 1 204 ? -18.213 -3.699 35.790 1.00 95.50 204 ASP A N 1
ATOM 1500 C CA . ASP A 1 204 ? -17.895 -3.122 37.097 1.00 95.50 204 ASP A CA 1
ATOM 1501 C C . ASP A 1 204 ? -17.568 -4.167 38.178 1.00 95.50 204 ASP A C 1
ATOM 1503 O O . ASP A 1 204 ? -17.676 -5.378 37.972 1.00 95.50 204 ASP A O 1
ATOM 1507 N N . ASP A 1 205 ? -17.173 -3.690 39.359 1.00 93.62 205 ASP A N 1
ATOM 1508 C CA . ASP A 1 205 ? -16.872 -4.518 40.532 1.00 93.62 205 ASP A CA 1
ATOM 1509 C C . ASP A 1 205 ? -18.097 -5.229 41.143 1.00 93.62 205 ASP A C 1
ATOM 1511 O O . ASP A 1 205 ? -17.952 -6.052 42.052 1.00 93.62 205 ASP A O 1
ATOM 1515 N N . ARG A 1 206 ? -19.303 -4.961 40.624 1.00 90.12 206 ARG A N 1
ATOM 1516 C CA . ARG A 1 206 ? -20.555 -5.660 40.948 1.00 90.12 206 ARG A CA 1
ATOM 1517 C C . ARG A 1 206 ? -20.942 -6.692 39.892 1.00 90.12 206 ARG A C 1
ATOM 1519 O O . ARG A 1 206 ? -21.984 -7.331 40.030 1.00 90.12 206 ARG A O 1
ATOM 1526 N N . GLY A 1 207 ? -20.099 -6.893 38.879 1.00 92.69 207 GLY A N 1
ATOM 1527 C CA . GLY A 1 207 ? -20.314 -7.846 37.795 1.00 92.69 207 GLY A CA 1
ATOM 1528 C C . GLY A 1 207 ? -21.291 -7.361 36.724 1.00 92.69 207 GLY A C 1
ATOM 1529 O O . GLY A 1 207 ? -21.663 -8.143 35.848 1.00 92.69 207 GLY A O 1
ATOM 1530 N N . GLN A 1 208 ? -21.708 -6.095 36.764 1.00 93.88 208 GLN A N 1
ATOM 1531 C CA . GLN A 1 208 ? -22.658 -5.533 35.815 1.00 93.88 208 GLN A CA 1
ATOM 1532 C C . GLN A 1 208 ? -21.945 -5.086 34.546 1.00 93.88 208 GLN A C 1
ATOM 1534 O O . GLN A 1 208 ? -20.884 -4.464 34.593 1.00 93.88 208 GLN A O 1
ATOM 1539 N N . LEU A 1 209 ? -22.539 -5.405 33.398 1.00 96.00 209 LEU A N 1
ATOM 1540 C CA . LEU A 1 209 ? -22.023 -4.997 32.097 1.00 96.00 209 LEU A CA 1
ATOM 1541 C C . LEU A 1 209 ? -22.633 -3.671 31.651 1.00 96.00 209 LEU A C 1
ATOM 1543 O O . LEU A 1 209 ? -23.783 -3.382 31.965 1.00 96.00 209 LEU A O 1
ATOM 1547 N N . SER A 1 210 ? -21.895 -2.918 30.832 1.00 96.31 210 SER A N 1
ATOM 1548 C CA . SER A 1 210 ? -22.367 -1.666 30.237 1.00 96.31 210 SER A CA 1
ATOM 1549 C C . SER A 1 210 ? -23.780 -1.774 29.659 1.00 96.31 210 SER A C 1
ATOM 1551 O O . SER A 1 210 ? -24.024 -2.651 28.833 1.00 96.31 210 SER A O 1
ATOM 1553 N N . SER A 1 211 ? -24.676 -0.849 29.996 1.00 90.50 211 SER A N 1
ATOM 1554 C CA . SER A 1 211 ? -26.085 -0.810 29.544 1.00 90.50 211 SER A CA 1
ATOM 1555 C C . SER A 1 211 ? -26.281 -0.764 28.020 1.00 90.50 211 SER A C 1
ATOM 1557 O O . SER A 1 211 ? -27.364 -1.027 27.501 1.00 90.50 211 SER A O 1
ATOM 1559 N N . THR A 1 212 ? -25.226 -0.432 27.277 1.00 94.06 212 THR A N 1
ATOM 1560 C CA . THR A 1 212 ? -25.184 -0.420 25.812 1.00 94.06 212 THR A CA 1
ATOM 1561 C C . THR A 1 212 ? -23.886 -1.054 25.320 1.00 94.06 212 THR A C 1
ATOM 1563 O O . THR A 1 212 ? -22.883 -1.091 26.037 1.00 94.06 212 THR A O 1
ATOM 1566 N N . VAL A 1 213 ? -23.915 -1.571 24.091 1.00 97.19 213 VAL A N 1
ATOM 1567 C CA . VAL A 1 213 ? -22.761 -2.201 23.438 1.00 97.19 213 VAL A CA 1
ATOM 1568 C C . VAL A 1 213 ? -22.112 -1.201 22.494 1.00 97.19 213 VAL A C 1
ATOM 1570 O O . VAL A 1 213 ? -22.779 -0.657 21.613 1.00 97.19 213 VAL A O 1
ATOM 1573 N N . SER A 1 214 ? -20.808 -0.985 22.642 1.00 98.19 214 SER A N 1
ATOM 1574 C CA . SER A 1 214 ? -20.041 -0.230 21.655 1.00 98.19 214 SER A CA 1
ATOM 1575 C C . SER A 1 214 ? -19.607 -1.186 20.556 1.00 98.19 214 SER A C 1
ATOM 1577 O O . SER A 1 214 ? -18.853 -2.114 20.822 1.00 98.19 214 SER A O 1
ATOM 1579 N N . THR A 1 215 ? -20.093 -0.981 19.332 1.00 98.00 215 THR A N 1
ATOM 1580 C CA . THR A 1 215 ? -19.839 -1.883 18.200 1.00 98.00 215 THR A CA 1
ATOM 1581 C C . THR A 1 215 ? -19.243 -1.158 16.998 1.00 98.00 215 THR A C 1
ATOM 1583 O O . THR A 1 215 ? -19.512 0.028 16.769 1.00 98.00 215 THR A O 1
ATOM 1586 N N . ARG A 1 216 ? -18.403 -1.864 16.240 1.00 98.31 216 ARG A N 1
ATOM 1587 C CA . ARG A 1 216 ? -17.765 -1.396 15.010 1.00 98.31 216 ARG A CA 1
ATOM 1588 C C . ARG A 1 216 ? -17.696 -2.528 13.996 1.00 98.31 216 ARG A C 1
ATOM 1590 O O . ARG A 1 216 ? -17.517 -3.685 14.361 1.00 98.31 216 ARG A O 1
ATOM 1597 N N . PHE A 1 217 ? -17.831 -2.154 12.735 1.00 97.88 217 PHE A N 1
ATOM 1598 C CA . PHE A 1 217 ? -17.755 -3.054 11.598 1.00 97.88 217 PHE A CA 1
ATOM 1599 C C . PHE A 1 217 ? -16.394 -2.926 10.913 1.00 97.88 217 PHE A C 1
ATOM 1601 O O . PHE A 1 217 ? -15.882 -1.813 10.779 1.00 97.88 217 PHE A O 1
ATOM 1608 N N . THR A 1 218 ? -15.841 -4.046 10.458 1.00 97.62 218 THR A N 1
ATOM 1609 C CA . THR A 1 218 ? -14.725 -4.085 9.508 1.00 97.62 218 THR A CA 1
ATOM 1610 C C . THR A 1 218 ? -14.792 -5.371 8.691 1.00 97.62 218 THR A C 1
ATOM 1612 O O . THR A 1 218 ? -15.295 -6.388 9.168 1.00 97.62 218 THR A O 1
ATOM 1615 N N . THR A 1 219 ? -14.225 -5.348 7.490 1.00 97.00 219 THR A N 1
ATOM 1616 C CA . THR A 1 219 ? -13.888 -6.571 6.755 1.00 97.00 219 THR A CA 1
ATOM 1617 C C . THR A 1 219 ? -12.476 -6.981 7.159 1.00 97.00 219 THR A C 1
ATOM 1619 O O . THR A 1 219 ? -11.562 -6.152 7.155 1.00 97.00 219 THR A O 1
ATOM 1622 N N . ILE A 1 220 ? -12.298 -8.235 7.565 1.00 97.44 220 ILE A N 1
ATOM 1623 C CA . ILE A 1 220 ? -10.995 -8.767 7.971 1.00 97.44 220 ILE A CA 1
ATOM 1624 C C . ILE A 1 220 ? -10.139 -8.948 6.716 1.00 97.44 220 ILE A C 1
ATOM 1626 O O . ILE A 1 220 ? -10.595 -9.522 5.727 1.00 97.44 220 ILE A O 1
ATOM 1630 N N . THR A 1 221 ? -8.903 -8.450 6.730 1.00 96.62 221 THR A N 1
ATOM 1631 C CA . THR A 1 221 ? -8.011 -8.547 5.565 1.00 96.62 221 THR A CA 1
ATOM 1632 C C . THR A 1 221 ? -7.692 -10.009 5.234 1.00 96.62 221 THR A C 1
ATOM 1634 O O . THR A 1 221 ? -7.722 -10.883 6.104 1.00 96.62 221 THR A O 1
ATOM 1637 N N . THR A 1 222 ? -7.406 -10.294 3.962 1.00 94.62 222 THR A N 1
ATOM 1638 C CA . THR A 1 222 ? -6.879 -11.600 3.537 1.00 94.62 222 THR A CA 1
ATOM 1639 C C . THR A 1 222 ? -5.374 -11.523 3.329 1.00 94.62 222 THR A C 1
ATOM 1641 O O . THR A 1 222 ? -4.815 -10.441 3.138 1.00 94.62 222 THR A O 1
ATOM 1644 N N . GLU A 1 223 ? -4.732 -12.684 3.375 1.00 92.44 223 GLU A N 1
ATOM 1645 C CA . GLU A 1 223 ? -3.324 -12.863 3.031 1.00 92.44 223 GLU A CA 1
ATOM 1646 C C . GLU A 1 223 ? -3.174 -12.956 1.514 1.00 92.44 223 GLU A C 1
ATOM 1648 O O . GLU A 1 223 ? -3.969 -13.623 0.850 1.00 92.44 223 GLU A O 1
ATOM 1653 N N . TRP A 1 224 ? -2.129 -12.339 0.976 1.00 92.50 224 TRP A N 1
ATOM 1654 C CA . TRP A 1 224 ? -1.638 -12.630 -0.368 1.00 92.50 224 TRP A CA 1
ATOM 1655 C C . TRP A 1 224 ? -0.107 -12.642 -0.386 1.00 92.50 224 TRP A C 1
ATOM 1657 O O . TRP A 1 224 ? 0.537 -12.118 0.528 1.00 92.50 224 TRP A O 1
ATOM 1667 N N . TRP A 1 225 ? 0.459 -13.297 -1.394 1.00 93.25 225 TRP A N 1
ATOM 1668 C CA . TRP A 1 225 ? 1.893 -13.540 -1.548 1.00 93.25 225 TRP A CA 1
ATOM 1669 C C . TRP A 1 225 ? 2.350 -13.071 -2.925 1.00 93.25 225 TRP A C 1
ATOM 1671 O O . TRP A 1 225 ? 1.542 -12.992 -3.848 1.00 93.25 225 TRP A O 1
ATOM 1681 N N . ILE A 1 226 ? 3.636 -12.761 -3.041 1.00 92.50 226 ILE A N 1
ATOM 1682 C CA . ILE A 1 226 ? 4.304 -12.555 -4.323 1.00 92.50 226 ILE A CA 1
ATOM 1683 C C . ILE A 1 226 ? 5.289 -13.700 -4.480 1.00 92.50 226 ILE A C 1
ATOM 1685 O O . ILE A 1 226 ? 6.251 -13.792 -3.718 1.00 92.50 226 ILE A O 1
ATOM 1689 N N . ASP A 1 227 ? 5.032 -14.546 -5.461 1.00 93.31 227 ASP A N 1
ATOM 1690 C CA . ASP A 1 227 ? 5.918 -15.619 -5.880 1.00 93.31 227 ASP A CA 1
ATOM 1691 C C . ASP A 1 227 ? 6.511 -15.242 -7.244 1.00 93.31 227 ASP A C 1
ATOM 1693 O O . ASP A 1 227 ? 5.895 -14.509 -8.025 1.00 93.31 227 ASP A O 1
ATOM 1697 N N . GLY A 1 228 ? 7.728 -15.689 -7.530 1.00 94.62 228 GLY A N 1
ATOM 1698 C CA . GLY A 1 228 ? 8.371 -15.346 -8.790 1.00 94.62 228 GLY A CA 1
ATOM 1699 C C . GLY A 1 228 ? 9.751 -15.951 -8.952 1.00 94.62 228 GLY A C 1
ATOM 1700 O O . GLY A 1 228 ? 10.229 -16.712 -8.104 1.00 94.62 228 GLY A O 1
ATOM 1701 N N . ARG A 1 229 ? 10.389 -15.605 -10.068 1.00 96.62 229 ARG A N 1
ATOM 1702 C CA . ARG A 1 229 ? 11.751 -16.027 -10.394 1.00 96.62 229 ARG A CA 1
ATOM 1703 C C . ARG A 1 229 ? 12.595 -14.849 -10.822 1.00 96.62 229 ARG A C 1
ATOM 1705 O O . ARG A 1 229 ? 12.085 -13.882 -11.375 1.00 96.62 229 ARG A O 1
ATOM 1712 N N . VAL A 1 230 ? 13.897 -14.960 -10.617 1.00 96.81 230 VAL A N 1
ATOM 1713 C CA . VAL A 1 230 ? 14.880 -14.022 -11.146 1.00 96.81 230 VAL A CA 1
ATOM 1714 C C . VAL A 1 230 ? 15.852 -14.777 -12.037 1.00 96.81 230 VAL A C 1
ATOM 1716 O O . VAL A 1 230 ? 16.434 -15.783 -11.628 1.00 96.81 230 VAL A O 1
ATOM 1719 N N . PHE A 1 231 ? 16.032 -14.290 -13.257 1.00 96.75 231 PHE A N 1
ATOM 1720 C CA . PHE A 1 231 ? 16.932 -14.873 -14.244 1.00 96.75 231 PHE A CA 1
ATOM 1721 C C . PHE A 1 231 ? 17.674 -13.790 -15.026 1.00 96.75 231 PHE A C 1
ATOM 1723 O O . PHE A 1 231 ? 17.277 -12.625 -15.037 1.00 96.75 231 PHE A O 1
ATOM 1730 N N . ASP A 1 232 ? 18.777 -14.162 -15.664 1.00 93.31 232 ASP A N 1
ATOM 1731 C CA . ASP A 1 232 ? 19.495 -13.278 -16.578 1.00 93.31 232 ASP A CA 1
ATOM 1732 C C . ASP A 1 232 ? 18.831 -13.214 -17.966 1.00 93.31 232 ASP A C 1
ATOM 1734 O O . ASP A 1 232 ? 17.870 -13.922 -18.273 1.00 93.31 232 ASP A O 1
ATOM 1738 N N . VAL A 1 233 ? 19.376 -12.378 -18.852 1.00 86.69 233 VAL A N 1
ATOM 1739 C CA . VAL A 1 233 ? 18.888 -12.214 -20.237 1.00 86.69 233 VAL A CA 1
ATOM 1740 C C . VAL A 1 233 ? 19.005 -13.475 -21.103 1.00 86.69 233 VAL A C 1
ATOM 1742 O O . VAL A 1 233 ? 18.416 -13.528 -22.181 1.00 86.69 233 VAL A O 1
ATOM 1745 N N . THR A 1 234 ? 19.747 -14.490 -20.654 1.00 91.12 234 THR A N 1
ATOM 1746 C CA . THR A 1 234 ? 19.862 -15.795 -21.321 1.00 91.12 234 THR A CA 1
ATOM 1747 C C . THR A 1 234 ? 18.879 -16.830 -20.765 1.00 91.12 234 THR A C 1
ATOM 1749 O O . THR A 1 234 ? 18.798 -17.947 -21.280 1.00 91.12 234 THR A O 1
ATOM 1752 N N . GLY A 1 235 ? 18.109 -16.461 -19.736 1.00 92.94 235 GLY A N 1
ATOM 1753 C CA . GLY A 1 235 ? 17.167 -17.331 -19.044 1.00 92.94 235 GLY A CA 1
ATOM 1754 C C . GLY A 1 235 ? 17.806 -18.216 -17.973 1.00 92.94 235 GLY A C 1
ATOM 1755 O O . GLY A 1 235 ? 17.152 -19.155 -17.521 1.00 92.94 235 GLY A O 1
ATOM 1756 N N . GLN A 1 236 ? 19.059 -17.967 -17.569 1.00 96.31 236 GLN A N 1
ATOM 1757 C CA . GLN A 1 236 ? 19.664 -18.690 -16.447 1.00 96.31 236 GLN A CA 1
ATOM 1758 C C . GLN A 1 236 ? 19.161 -18.126 -15.114 1.00 96.31 236 GLN A C 1
ATOM 1760 O O . GLN A 1 236 ? 19.165 -16.906 -14.944 1.00 96.31 236 GLN A O 1
ATOM 1765 N N . PRO A 1 237 ? 18.754 -18.977 -14.158 1.00 97.12 237 PRO A N 1
ATOM 1766 C CA . PRO A 1 237 ? 18.315 -18.522 -12.846 1.00 97.12 237 PRO A CA 1
ATOM 1767 C C . PRO A 1 237 ? 19.461 -17.867 -12.070 1.00 97.12 237 PRO A C 1
ATOM 1769 O O . PRO A 1 237 ? 20.604 -18.328 -12.111 1.00 97.12 237 PRO A O 1
ATOM 1772 N N . LEU A 1 238 ? 19.145 -16.801 -11.337 1.00 95.94 238 LEU A N 1
ATOM 1773 C CA . LEU A 1 238 ? 20.109 -16.071 -10.519 1.00 95.94 238 LEU A CA 1
ATOM 1774 C C . LEU A 1 238 ? 19.928 -16.418 -9.044 1.00 95.94 238 LEU A C 1
ATOM 1776 O O . LEU A 1 238 ? 18.874 -16.166 -8.475 1.00 95.94 238 LEU A O 1
ATOM 1780 N N . LEU A 1 239 ? 20.982 -16.957 -8.429 1.00 96.56 239 LEU A N 1
ATOM 1781 C CA . LEU A 1 239 ? 21.036 -17.285 -7.003 1.00 96.56 239 LEU A CA 1
ATOM 1782 C C . LEU A 1 239 ? 21.457 -16.067 -6.172 1.00 96.56 239 LEU A C 1
ATOM 1784 O O . LEU A 1 239 ? 22.436 -15.394 -6.495 1.00 96.56 239 LEU A O 1
ATOM 1788 N N . GLY A 1 240 ? 20.797 -15.854 -5.034 1.00 95.50 240 GLY A N 1
ATOM 1789 C CA . GLY A 1 240 ? 21.226 -14.889 -4.020 1.00 95.50 240 GLY A CA 1
ATOM 1790 C C . GLY A 1 240 ? 20.916 -13.425 -4.340 1.00 95.50 240 GLY A C 1
ATOM 1791 O O . GLY A 1 240 ? 21.346 -12.546 -3.595 1.00 95.50 240 GLY A O 1
ATOM 1792 N N . VAL A 1 241 ? 20.150 -13.149 -5.398 1.00 95.81 241 VAL A N 1
ATOM 1793 C CA . VAL A 1 241 ? 19.541 -11.831 -5.620 1.00 95.81 241 VAL A CA 1
ATOM 1794 C C . VAL A 1 241 ? 18.556 -11.556 -4.491 1.00 95.81 241 VAL A C 1
ATOM 1796 O O . VAL A 1 241 ? 17.655 -12.363 -4.246 1.00 95.81 241 VAL A O 1
ATOM 1799 N N . ILE A 1 242 ? 18.725 -10.412 -3.831 1.00 97.12 242 ILE A N 1
ATOM 1800 C CA . ILE A 1 242 ? 17.812 -9.943 -2.790 1.00 97.12 242 ILE A CA 1
ATOM 1801 C C . ILE A 1 242 ? 16.594 -9.340 -3.483 1.00 97.12 242 ILE A C 1
ATOM 1803 O O . ILE A 1 242 ? 16.738 -8.404 -4.268 1.00 97.12 242 ILE A O 1
ATOM 1807 N N . VAL A 1 243 ? 15.402 -9.838 -3.171 1.00 96.50 243 VAL A N 1
ATOM 1808 C CA . VAL A 1 243 ? 14.122 -9.293 -3.636 1.00 96.50 243 VAL A CA 1
ATOM 1809 C C . VAL A 1 243 ? 13.401 -8.704 -2.432 1.00 96.50 243 VAL A C 1
ATOM 1811 O O . VAL A 1 243 ? 13.374 -9.307 -1.361 1.00 96.50 243 VAL A O 1
ATOM 1814 N N . SER A 1 244 ? 12.894 -7.477 -2.536 1.00 96.06 244 SER A N 1
ATOM 1815 C CA . SER A 1 244 ? 12.413 -6.729 -1.370 1.00 96.06 244 SER A CA 1
ATOM 1816 C C . SER A 1 244 ? 11.244 -5.800 -1.675 1.00 96.06 244 SER A C 1
ATOM 1818 O O . SER A 1 244 ? 11.014 -5.402 -2.811 1.00 96.06 244 SER A O 1
ATOM 1820 N N . THR A 1 245 ? 10.510 -5.436 -0.624 1.00 93.75 245 THR A N 1
ATOM 1821 C CA . THR A 1 245 ? 9.425 -4.440 -0.627 1.00 93.75 245 THR A CA 1
ATOM 1822 C C . THR A 1 245 ? 9.638 -3.434 0.496 1.00 93.75 245 THR A C 1
ATOM 1824 O O . THR A 1 245 ? 10.266 -3.766 1.492 1.00 93.75 245 THR A O 1
ATOM 1827 N N . SER A 1 246 ? 9.136 -2.204 0.366 1.00 83.94 246 SER A N 1
ATOM 1828 C CA . SER A 1 246 ? 9.416 -1.132 1.339 1.00 83.94 246 SER A CA 1
ATOM 1829 C C . SER A 1 246 ? 8.334 -0.926 2.405 1.00 83.94 246 SER A C 1
ATOM 1831 O O . SER A 1 246 ? 8.641 -0.442 3.493 1.00 83.94 246 SER A O 1
ATOM 1833 N N . ASN A 1 247 ? 7.071 -1.269 2.127 1.00 82.25 247 ASN A N 1
ATOM 1834 C CA . ASN A 1 247 ? 5.977 -1.121 3.090 1.00 82.25 247 ASN A CA 1
ATOM 1835 C C . ASN A 1 247 ? 4.802 -2.087 2.799 1.00 82.25 247 ASN A C 1
ATOM 1837 O O . ASN A 1 247 ? 4.077 -1.855 1.827 1.00 82.25 247 ASN A O 1
ATOM 1841 N N . PRO A 1 248 ? 4.585 -3.125 3.631 1.00 86.00 248 PRO A N 1
ATOM 1842 C CA . PRO A 1 248 ? 5.461 -3.544 4.730 1.00 86.00 248 PRO A CA 1
ATOM 1843 C C . PRO A 1 248 ? 6.814 -4.044 4.201 1.00 86.00 248 PRO A C 1
ATOM 1845 O O . PRO A 1 248 ? 6.889 -4.581 3.098 1.00 86.00 248 PRO A O 1
ATOM 1848 N N . LEU A 1 249 ? 7.885 -3.857 4.981 1.00 91.12 249 LEU A N 1
ATOM 1849 C CA . LEU A 1 249 ? 9.210 -4.360 4.617 1.00 91.12 249 LEU A CA 1
ATOM 1850 C C . LEU A 1 249 ? 9.223 -5.886 4.709 1.00 91.12 249 LEU A C 1
ATOM 1852 O O . LEU A 1 249 ? 9.108 -6.460 5.795 1.00 91.12 249 LEU A O 1
ATOM 1856 N N . ARG A 1 250 ? 9.379 -6.529 3.556 1.00 93.81 250 ARG A N 1
ATOM 1857 C CA . ARG A 1 250 ? 9.622 -7.966 3.417 1.00 93.81 250 ARG A CA 1
ATOM 1858 C C . ARG A 1 250 ? 10.742 -8.156 2.411 1.00 93.81 250 ARG A C 1
ATOM 1860 O O . ARG A 1 250 ? 10.764 -7.455 1.398 1.00 93.81 250 ARG A O 1
ATOM 1867 N N . ASN A 1 251 ? 11.636 -9.089 2.695 1.00 95.38 251 ASN A N 1
ATOM 1868 C CA . ASN A 1 251 ? 12.739 -9.452 1.828 1.00 95.38 251 ASN A CA 1
ATOM 1869 C C . ASN A 1 251 ? 12.927 -10.967 1.802 1.00 95.38 251 ASN A C 1
ATOM 1871 O O . ASN A 1 251 ? 12.649 -11.652 2.784 1.00 95.38 251 ASN A O 1
ATOM 1875 N N . ASP A 1 252 ? 13.411 -11.454 0.671 1.00 96.44 252 ASP A N 1
ATOM 1876 C CA . ASP A 1 252 ? 13.805 -12.839 0.470 1.00 96.44 252 ASP A CA 1
ATOM 1877 C C . ASP A 1 252 ? 14.986 -12.882 -0.501 1.00 96.44 252 ASP A C 1
ATOM 1879 O O . ASP A 1 252 ? 15.201 -11.945 -1.276 1.00 96.44 252 ASP A O 1
ATOM 1883 N N . ASN A 1 253 ? 15.756 -13.960 -0.443 1.00 97.06 253 ASN A N 1
ATOM 1884 C CA . ASN A 1 253 ? 16.841 -14.203 -1.378 1.00 97.06 253 ASN A CA 1
ATOM 1885 C C . ASN A 1 253 ? 16.428 -15.319 -2.323 1.00 97.06 253 ASN A C 1
ATOM 1887 O O . ASN A 1 253 ? 15.971 -16.371 -1.888 1.00 97.06 253 ASN A O 1
ATOM 1891 N N . THR A 1 254 ? 16.669 -15.100 -3.607 1.00 97.19 254 THR A N 1
ATOM 1892 C CA . THR A 1 254 ? 16.464 -16.129 -4.627 1.00 97.19 254 THR A CA 1
ATOM 1893 C C . THR A 1 254 ? 17.299 -17.378 -4.355 1.00 97.19 254 THR A C 1
ATOM 1895 O O . THR A 1 254 ? 18.463 -17.281 -3.949 1.00 97.19 254 THR A O 1
ATOM 1898 N N . ASP A 1 255 ? 16.705 -18.552 -4.569 1.00 96.88 255 ASP A N 1
ATOM 1899 C CA . ASP A 1 255 ? 17.365 -19.849 -4.417 1.00 96.88 255 ASP A CA 1
ATOM 1900 C C . ASP A 1 255 ? 18.157 -20.276 -5.674 1.00 96.88 255 ASP A C 1
ATOM 1902 O O . ASP A 1 255 ? 18.420 -19.478 -6.573 1.00 96.88 255 ASP A O 1
ATOM 1906 N N . GLY A 1 256 ? 18.602 -21.538 -5.727 1.00 96.19 256 GLY A N 1
ATOM 1907 C CA . GLY A 1 256 ? 19.392 -22.061 -6.851 1.00 96.19 256 GLY A CA 1
ATOM 1908 C C . GLY A 1 256 ? 18.631 -22.142 -8.179 1.00 96.19 256 GLY A C 1
ATOM 1909 O O . GLY A 1 256 ? 19.268 -22.182 -9.228 1.00 96.19 256 GLY A O 1
ATOM 1910 N N . ASP A 1 257 ? 17.298 -22.128 -8.129 1.00 97.00 257 ASP A N 1
ATOM 1911 C CA . ASP A 1 257 ? 16.408 -22.074 -9.290 1.00 97.00 257 ASP A CA 1
ATOM 1912 C C . ASP A 1 257 ? 15.913 -20.636 -9.550 1.00 97.00 257 ASP A C 1
ATOM 1914 O O . ASP A 1 257 ? 15.041 -20.408 -10.393 1.00 97.00 257 ASP A O 1
ATOM 1918 N N . GLY A 1 258 ? 16.477 -19.651 -8.840 1.00 96.56 258 GLY A N 1
ATOM 1919 C CA . GLY A 1 258 ? 16.127 -18.240 -8.945 1.00 96.56 258 GLY A CA 1
ATOM 1920 C C . GLY A 1 258 ? 14.781 -17.900 -8.308 1.00 96.56 258 GLY A C 1
ATOM 1921 O O . GLY A 1 258 ? 14.273 -16.807 -8.541 1.00 96.56 258 GLY A O 1
ATOM 1922 N N . ILE A 1 259 ? 14.171 -18.810 -7.545 1.00 97.00 259 ILE A N 1
ATOM 1923 C CA . ILE A 1 259 ? 12.824 -18.644 -6.989 1.00 97.00 259 ILE A CA 1
ATOM 1924 C C . ILE A 1 259 ? 12.888 -17.783 -5.730 1.00 97.00 259 ILE A C 1
ATOM 1926 O O . ILE A 1 259 ? 13.768 -17.974 -4.893 1.00 97.00 259 ILE A O 1
ATOM 1930 N N . PHE A 1 260 ? 11.930 -16.870 -5.575 1.00 96.12 260 PHE A N 1
ATOM 1931 C CA . PHE A 1 260 ? 11.721 -16.106 -4.346 1.00 96.12 260 PHE A CA 1
ATOM 1932 C C . PHE A 1 260 ? 10.246 -16.108 -3.944 1.00 96.12 260 PHE A C 1
ATOM 1934 O O . PHE A 1 260 ? 9.356 -16.284 -4.784 1.00 96.12 260 PHE A O 1
ATOM 1941 N N . ARG A 1 261 ? 9.988 -15.855 -2.659 1.00 95.12 261 ARG A N 1
ATOM 1942 C CA . ARG A 1 261 ? 8.636 -15.673 -2.134 1.00 95.12 261 ARG A CA 1
ATOM 1943 C C . ARG A 1 261 ? 8.581 -14.562 -1.096 1.00 95.12 261 ARG A C 1
ATOM 1945 O O . ARG A 1 261 ? 9.183 -14.647 -0.031 1.00 95.12 261 ARG A O 1
ATOM 1952 N N . LEU A 1 262 ? 7.761 -13.549 -1.357 1.00 93.88 262 LEU A N 1
ATOM 1953 C CA . LEU A 1 262 ? 7.512 -12.455 -0.426 1.00 93.88 262 LEU A CA 1
ATOM 1954 C C . LEU A 1 262 ? 6.095 -12.498 0.140 1.00 93.88 262 LEU A C 1
ATOM 1956 O O . LEU A 1 262 ? 5.116 -12.702 -0.579 1.00 93.88 262 LEU A O 1
ATOM 1960 N N . GLY A 1 263 ? 5.982 -12.246 1.441 1.00 92.12 263 GLY A N 1
ATOM 1961 C CA . GLY A 1 263 ? 4.704 -12.139 2.130 1.00 92.12 263 GLY A CA 1
ATOM 1962 C C . GLY A 1 263 ? 4.712 -12.779 3.522 1.00 92.12 263 GLY A C 1
ATOM 1963 O O . GLY A 1 263 ? 5.779 -13.080 4.060 1.00 92.12 263 GLY A O 1
ATOM 1964 N N . PRO A 1 264 ? 3.524 -12.958 4.121 1.00 93.06 264 PRO A N 1
ATOM 1965 C CA . PRO A 1 264 ? 2.231 -12.553 3.574 1.00 93.06 264 PRO A CA 1
ATOM 1966 C C . PRO A 1 264 ? 2.015 -11.029 3.676 1.00 93.06 264 PRO A C 1
ATOM 1968 O O . PRO A 1 264 ? 2.585 -10.359 4.542 1.00 93.06 264 PRO A O 1
ATOM 1971 N N . TYR A 1 265 ? 1.169 -10.494 2.796 1.00 93.38 265 TYR A N 1
ATOM 1972 C CA . TYR A 1 265 ? 0.708 -9.100 2.765 1.00 93.38 265 TYR A CA 1
ATOM 1973 C C . TYR A 1 265 ? -0.797 -9.014 3.032 1.00 93.38 265 TYR A C 1
ATOM 1975 O O . TYR A 1 265 ? -1.529 -9.978 2.790 1.00 93.38 265 TYR A O 1
ATOM 1983 N N . ARG A 1 266 ? -1.290 -7.862 3.509 1.00 94.00 266 ARG A N 1
ATOM 1984 C CA . ARG A 1 266 ? -2.734 -7.631 3.674 1.00 94.00 266 ARG A CA 1
ATOM 1985 C C . ARG A 1 266 ? -3.348 -7.351 2.311 1.00 94.00 266 ARG A C 1
ATOM 1987 O O . ARG A 1 266 ? -2.753 -6.662 1.488 1.00 94.00 266 ARG A O 1
ATOM 1994 N N . SER A 1 267 ? -4.583 -7.781 2.080 1.00 92.31 267 SER A N 1
ATOM 1995 C CA . SER A 1 267 ? -5.295 -7.524 0.816 1.00 92.31 267 SER A CA 1
ATOM 1996 C C . SER A 1 267 ? -5.466 -6.048 0.448 1.00 92.31 267 SER A C 1
ATOM 1998 O O . SER A 1 267 ? -5.687 -5.732 -0.720 1.00 92.31 267 SER A O 1
ATOM 2000 N N . ILE A 1 268 ? -5.345 -5.153 1.427 1.00 89.88 268 ILE A N 1
ATOM 2001 C CA . ILE A 1 268 ? -5.378 -3.696 1.259 1.00 89.88 268 ILE A CA 1
ATOM 2002 C C . ILE A 1 268 ? -4.005 -3.086 0.944 1.00 89.88 268 ILE A C 1
ATOM 2004 O O . ILE A 1 268 ? -3.933 -1.918 0.559 1.00 89.88 268 ILE A O 1
ATOM 2008 N N . ASP A 1 269 ? -2.924 -3.847 1.130 1.00 90.94 269 ASP A N 1
ATOM 2009 C CA . ASP A 1 269 ? -1.571 -3.373 0.875 1.00 90.94 269 ASP A CA 1
ATOM 2010 C C . ASP A 1 269 ? -1.329 -3.224 -0.623 1.00 90.94 269 ASP A C 1
ATOM 2012 O O . ASP A 1 269 ? -1.883 -3.932 -1.470 1.00 90.94 269 ASP A O 1
ATOM 2016 N N . SER A 1 270 ? -0.455 -2.279 -0.949 1.00 90.88 270 SER A N 1
ATOM 2017 C CA . SER A 1 270 ? 0.014 -2.086 -2.306 1.00 90.88 270 SER A CA 1
ATOM 2018 C C . SER A 1 270 ? 1.507 -1.823 -2.269 1.00 90.88 270 SER A C 1
ATOM 2020 O O . SER A 1 270 ? 1.949 -0.833 -1.673 1.00 90.88 270 SER A O 1
ATOM 2022 N N . VAL A 1 271 ? 2.259 -2.724 -2.891 1.00 90.06 271 VAL A N 1
ATOM 2023 C CA . VAL A 1 271 ? 3.696 -2.903 -2.666 1.00 90.06 271 VAL A CA 1
ATOM 2024 C C . VAL A 1 271 ? 4.478 -2.718 -3.958 1.00 90.06 271 VAL A C 1
ATOM 2026 O O . VAL A 1 271 ? 3.985 -3.016 -5.040 1.00 90.06 271 VAL A O 1
ATOM 2029 N N . THR A 1 272 ? 5.699 -2.218 -3.843 1.00 89.81 272 THR A N 1
ATOM 2030 C CA . THR A 1 272 ? 6.653 -2.134 -4.950 1.00 89.81 272 THR A CA 1
ATOM 2031 C C . THR A 1 272 ? 7.774 -3.110 -4.661 1.00 89.81 272 THR A C 1
ATOM 2033 O O . THR A 1 272 ? 8.353 -3.045 -3.576 1.00 89.81 272 THR A O 1
ATOM 2036 N N . VAL A 1 273 ? 8.055 -3.998 -5.611 1.00 90.19 273 VAL A N 1
ATOM 2037 C CA . VAL A 1 273 ? 9.154 -4.956 -5.519 1.00 90.19 273 VAL A CA 1
ATOM 2038 C C . VAL A 1 273 ? 10.386 -4.339 -6.154 1.00 90.19 273 VAL A C 1
ATOM 2040 O O . VAL A 1 273 ? 10.294 -3.773 -7.242 1.00 90.19 273 VAL A O 1
ATOM 2043 N N . TYR A 1 274 ? 11.527 -4.462 -5.492 1.00 93.38 274 TYR A N 1
ATOM 2044 C CA . TYR A 1 274 ? 12.823 -4.105 -6.047 1.00 93.38 274 TYR A CA 1
ATOM 2045 C C . TYR A 1 274 ? 13.847 -5.207 -5.796 1.00 93.38 274 TYR A C 1
ATOM 2047 O O . TYR A 1 274 ? 13.715 -5.981 -4.844 1.00 93.38 274 TYR A O 1
ATOM 2055 N N . THR A 1 275 ? 14.857 -5.278 -6.659 1.00 93.81 275 THR A N 1
ATOM 2056 C CA . THR A 1 275 ? 15.987 -6.195 -6.489 1.00 93.81 275 THR A CA 1
ATOM 2057 C C . THR A 1 275 ? 17.219 -5.452 -5.994 1.00 93.81 275 THR A C 1
ATOM 2059 O O . THR A 1 275 ? 17.335 -4.238 -6.150 1.00 93.81 275 THR A O 1
ATOM 2062 N N . THR A 1 276 ? 18.147 -6.174 -5.379 1.00 91.81 276 THR A N 1
ATOM 2063 C CA . THR A 1 276 ? 19.479 -5.658 -5.061 1.00 91.81 276 THR A CA 1
ATOM 2064 C C . THR A 1 276 ? 20.518 -6.714 -5.389 1.00 91.81 276 THR A C 1
ATOM 2066 O O . THR A 1 276 ? 20.477 -7.827 -4.857 1.00 91.81 276 THR A O 1
ATOM 2069 N N . THR A 1 277 ? 21.445 -6.365 -6.277 1.00 90.50 277 THR A N 1
ATOM 2070 C CA . THR A 1 277 ? 22.536 -7.242 -6.711 1.00 90.50 277 THR A CA 1
ATOM 2071 C C . THR A 1 277 ? 23.739 -6.436 -7.208 1.00 90.50 277 THR A C 1
ATOM 2073 O O . THR A 1 277 ? 23.626 -5.260 -7.546 1.00 90.50 277 THR A O 1
ATOM 2076 N N . ILE A 1 278 ? 24.919 -7.057 -7.188 1.00 84.12 278 ILE A N 1
ATOM 2077 C CA . ILE A 1 278 ? 26.188 -6.407 -7.544 1.00 84.12 278 ILE A CA 1
ATOM 2078 C C . ILE A 1 278 ? 26.399 -6.437 -9.060 1.00 84.12 278 ILE A C 1
ATOM 2080 O O . ILE A 1 278 ? 26.734 -5.416 -9.654 1.00 84.12 278 ILE A O 1
ATOM 2084 N N . ASP A 1 279 ? 26.164 -7.592 -9.682 1.00 86.38 279 ASP A N 1
ATOM 2085 C CA . ASP A 1 279 ? 26.555 -7.846 -11.073 1.00 86.38 279 ASP A CA 1
ATOM 2086 C C . ASP A 1 279 ? 25.450 -7.521 -12.089 1.00 86.38 279 ASP A C 1
ATOM 2088 O O . ASP A 1 279 ? 25.686 -7.577 -13.293 1.00 86.38 279 ASP A O 1
ATOM 2092 N N . TYR A 1 280 ? 24.241 -7.174 -11.635 1.00 89.25 280 TYR A N 1
ATOM 2093 C CA . TYR A 1 280 ? 23.087 -6.922 -12.508 1.00 89.25 280 TYR A CA 1
ATOM 2094 C C . TYR A 1 280 ? 22.385 -5.613 -12.171 1.00 89.25 280 TYR A C 1
ATOM 2096 O O . TYR A 1 280 ? 22.455 -5.110 -11.047 1.00 89.25 280 TYR A O 1
ATOM 2104 N N . TYR A 1 281 ? 21.725 -5.024 -13.162 1.00 86.12 281 TYR A N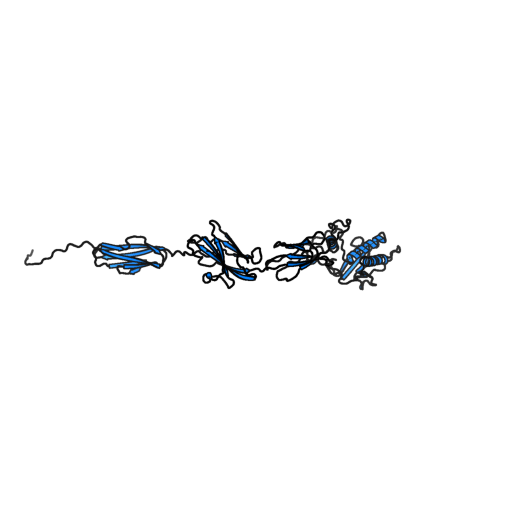 1
ATOM 2105 C CA . TYR A 1 281 ? 20.917 -3.831 -12.944 1.00 86.12 281 TYR A CA 1
ATOM 2106 C C . TYR A 1 281 ? 19.735 -4.139 -12.035 1.00 86.12 281 TYR A C 1
ATOM 2108 O O . TYR A 1 281 ? 19.024 -5.124 -12.239 1.00 86.12 281 TYR A O 1
ATOM 2116 N N . ASP A 1 282 ? 19.531 -3.283 -11.037 1.00 86.12 282 ASP A N 1
ATOM 2117 C CA . ASP A 1 282 ? 18.416 -3.439 -10.117 1.00 86.12 282 ASP A CA 1
ATOM 2118 C C . ASP A 1 282 ? 17.095 -3.147 -10.832 1.00 86.12 282 ASP A C 1
ATOM 2120 O O . ASP A 1 282 ? 16.979 -2.241 -11.662 1.00 86.12 282 ASP A O 1
ATOM 2124 N N . PHE A 1 283 ? 16.083 -3.933 -10.498 1.00 85.75 283 PHE A N 1
ATOM 2125 C CA . PHE A 1 283 ? 14.745 -3.810 -11.035 1.00 85.75 283 PHE A CA 1
ATOM 2126 C C . PHE A 1 283 ? 13.822 -3.164 -10.006 1.00 85.75 283 PHE A C 1
ATOM 2128 O O . PHE A 1 283 ? 14.028 -3.289 -8.800 1.00 85.75 283 PHE A O 1
ATOM 2135 N N . THR A 1 284 ? 12.784 -2.473 -10.469 1.00 87.75 284 THR A N 1
ATOM 2136 C CA . THR A 1 284 ? 11.705 -1.961 -9.618 1.00 87.75 284 THR A CA 1
ATOM 2137 C C . THR A 1 284 ? 10.378 -2.082 -10.359 1.00 87.75 284 THR A C 1
ATOM 2139 O O . THR A 1 284 ? 10.239 -1.587 -11.476 1.00 87.75 284 THR A O 1
ATOM 2142 N N . THR A 1 285 ? 9.390 -2.741 -9.752 1.00 85.62 285 THR A N 1
ATOM 2143 C CA . THR A 1 285 ? 8.056 -2.890 -10.346 1.00 85.62 285 THR A CA 1
ATOM 2144 C C . THR A 1 285 ? 7.243 -1.599 -10.250 1.00 85.62 285 THR A C 1
ATOM 2146 O O . THR A 1 285 ? 7.438 -0.760 -9.368 1.00 85.62 285 THR A O 1
ATOM 2149 N N . ALA A 1 286 ? 6.191 -1.504 -11.066 1.00 85.31 286 ALA A N 1
ATOM 2150 C CA . ALA A 1 286 ? 5.036 -0.694 -10.691 1.00 85.31 286 ALA A CA 1
ATOM 2151 C C . ALA A 1 286 ? 4.409 -1.211 -9.379 1.00 85.31 286 ALA A C 1
ATOM 2153 O O . ALA A 1 286 ? 4.700 -2.311 -8.902 1.00 85.31 286 ALA A O 1
ATOM 2154 N N . ARG A 1 287 ? 3.517 -0.419 -8.782 1.00 86.44 287 ARG A N 1
ATOM 2155 C CA . ARG A 1 287 ? 2.863 -0.793 -7.526 1.00 86.44 287 ARG A CA 1
ATOM 2156 C C . ARG A 1 287 ? 1.897 -1.968 -7.734 1.00 86.44 287 ARG A C 1
ATOM 2158 O O . ARG A 1 287 ? 0.898 -1.829 -8.438 1.00 86.44 287 ARG A O 1
ATOM 2165 N N . LEU A 1 288 ? 2.171 -3.095 -7.087 1.00 88.88 288 LEU A N 1
ATOM 2166 C CA . LEU A 1 288 ? 1.365 -4.314 -7.104 1.00 88.88 288 LEU A CA 1
ATOM 2167 C C . LEU A 1 288 ? 0.223 -4.239 -6.080 1.00 88.88 288 LEU A C 1
ATOM 2169 O O . LEU A 1 288 ? 0.282 -3.469 -5.113 1.00 88.88 288 LEU A O 1
ATOM 2173 N N . ARG A 1 289 ? -0.839 -5.016 -6.309 1.00 89.31 289 ARG A N 1
ATOM 2174 C CA . ARG A 1 289 ? -2.031 -5.129 -5.450 1.00 89.31 289 ARG A CA 1
ATOM 2175 C C . ARG A 1 289 ? -2.529 -6.571 -5.446 1.00 89.31 289 ARG A C 1
ATOM 2177 O O . ARG A 1 289 ? -2.340 -7.278 -6.426 1.00 89.31 289 ARG A O 1
ATOM 2184 N N . SER A 1 290 ? -3.256 -6.945 -4.398 1.00 84.50 290 SER A N 1
ATOM 2185 C CA . SER A 1 290 ? -3.806 -8.294 -4.185 1.00 84.50 290 SER A CA 1
ATOM 2186 C C . SER A 1 290 ? -4.730 -8.826 -5.289 1.00 84.50 290 SER A C 1
ATOM 2188 O O . SER A 1 290 ? -4.948 -10.026 -5.365 1.00 84.50 290 SER A O 1
ATOM 2190 N N . SER A 1 291 ? -5.287 -7.966 -6.148 1.00 75.81 291 SER A N 1
ATOM 2191 C CA . SER A 1 291 ? -6.137 -8.379 -7.275 1.00 75.81 291 SER A CA 1
ATOM 2192 C C . SER A 1 291 ? -5.354 -8.895 -8.486 1.00 75.81 291 SER A C 1
ATOM 2194 O O . SER A 1 291 ? -5.946 -9.129 -9.538 1.00 75.81 291 SER A O 1
ATOM 2196 N N . VAL A 1 292 ? -4.028 -8.945 -8.388 1.00 68.44 292 VAL A N 1
ATOM 2197 C CA . VAL A 1 292 ? -3.128 -9.299 -9.477 1.00 68.44 292 VAL A CA 1
ATOM 2198 C C . VAL A 1 292 ? -2.539 -10.672 -9.169 1.00 68.44 292 VAL A C 1
ATOM 2200 O O . VAL A 1 292 ? -1.577 -10.772 -8.415 1.00 68.44 292 VAL A O 1
ATOM 2203 N N . ASP A 1 293 ? -3.120 -11.716 -9.760 1.00 61.28 293 ASP A N 1
ATOM 2204 C CA . ASP A 1 293 ? -2.515 -13.050 -9.794 1.00 61.28 293 ASP A CA 1
ATOM 2205 C C . ASP A 1 293 ? -1.440 -13.052 -10.885 1.00 61.28 293 ASP A C 1
ATOM 2207 O O . ASP A 1 293 ? -1.723 -13.310 -12.057 1.00 61.28 293 ASP A O 1
ATOM 2211 N N . LEU A 1 294 ? -0.215 -12.682 -10.519 1.00 65.38 294 LEU A N 1
ATOM 2212 C CA . LEU A 1 294 ? 0.940 -12.756 -11.406 1.00 65.38 294 LEU A CA 1
ATOM 2213 C C . LEU A 1 294 ? 2.119 -13.353 -10.650 1.00 65.38 294 LEU A C 1
ATOM 2215 O O . LEU A 1 294 ? 2.535 -12.809 -9.627 1.00 65.38 294 LEU A O 1
ATOM 2219 N N . ASP A 1 295 ? 2.681 -14.418 -11.214 1.00 80.81 295 ASP A N 1
ATOM 2220 C CA . ASP A 1 295 ? 4.046 -14.819 -10.902 1.00 80.81 295 ASP A CA 1
ATOM 2221 C C . ASP A 1 295 ? 4.975 -13.733 -11.452 1.00 80.81 295 ASP A C 1
ATOM 2223 O O . ASP A 1 295 ? 4.897 -13.351 -12.628 1.00 80.81 295 ASP A O 1
ATOM 2227 N N . LEU A 1 296 ? 5.811 -13.172 -10.584 1.00 89.44 296 LEU A N 1
ATOM 2228 C CA . LEU A 1 296 ? 6.691 -12.074 -10.947 1.00 89.44 296 LEU A CA 1
ATOM 2229 C C . LEU A 1 296 ? 8.027 -12.625 -11.449 1.00 89.44 296 LEU A C 1
ATOM 2231 O O . LEU A 1 296 ? 8.984 -12.779 -10.692 1.00 89.44 296 LEU A O 1
ATOM 2235 N N . ASP A 1 297 ? 8.081 -12.900 -12.746 1.00 91.44 297 ASP A N 1
ATOM 2236 C CA . ASP A 1 297 ? 9.307 -13.272 -13.443 1.00 91.44 297 ASP A CA 1
ATOM 2237 C C . ASP A 1 297 ? 10.129 -12.020 -13.788 1.00 91.44 297 ASP A C 1
ATOM 2239 O O . ASP A 1 297 ? 9.697 -11.144 -14.542 1.00 91.44 297 ASP A O 1
ATOM 2243 N N . LEU A 1 298 ? 11.323 -11.927 -13.205 1.00 92.06 298 LEU A N 1
ATOM 2244 C CA . LEU A 1 298 ? 12.230 -10.789 -13.304 1.00 92.06 298 LEU A CA 1
ATOM 2245 C C . LEU A 1 298 ? 13.458 -11.156 -14.136 1.00 92.06 298 LEU A C 1
ATOM 2247 O O . LEU A 1 298 ? 14.232 -12.037 -13.764 1.00 92.06 298 LEU A O 1
ATOM 2251 N N . VAL A 1 299 ? 13.669 -10.425 -15.232 1.00 92.12 299 VAL A N 1
ATOM 2252 C CA . VAL A 1 299 ? 14.871 -10.555 -16.067 1.00 92.12 299 VAL A CA 1
ATOM 2253 C C . VAL A 1 299 ? 15.842 -9.447 -15.703 1.00 92.12 299 VAL A C 1
ATOM 2255 O O . VAL A 1 299 ? 15.537 -8.273 -15.925 1.00 92.12 299 VAL A O 1
ATOM 2258 N N . LEU A 1 300 ? 17.005 -9.797 -15.160 1.00 91.25 300 LEU A N 1
ATOM 2259 C CA . LEU A 1 300 ? 18.029 -8.821 -14.805 1.00 91.25 300 LEU A CA 1
ATOM 2260 C C . LEU A 1 300 ? 19.142 -8.810 -15.861 1.00 91.25 300 LEU A C 1
ATOM 2262 O O . LEU A 1 300 ? 19.830 -9.817 -16.048 1.00 91.25 300 LEU A O 1
ATOM 2266 N N . PRO A 1 301 ? 19.351 -7.689 -16.571 1.00 86.06 301 PRO A N 1
ATOM 2267 C CA . PRO A 1 301 ? 20.496 -7.543 -17.452 1.00 86.06 301 PRO A CA 1
ATOM 2268 C C . PRO A 1 301 ? 21.779 -7.362 -16.642 1.00 86.06 301 PRO A C 1
ATOM 2270 O O . PRO A 1 301 ? 21.801 -6.674 -15.619 1.00 86.06 301 PRO A O 1
ATOM 2273 N N . TYR A 1 302 ? 22.853 -7.989 -17.120 1.00 85.00 302 TYR A N 1
ATOM 2274 C CA . TYR A 1 302 ? 24.184 -7.862 -16.536 1.00 85.00 302 TYR A CA 1
ATOM 2275 C C . TYR A 1 302 ? 24.647 -6.399 -16.576 1.00 85.00 302 TYR A C 1
ATOM 2277 O O . TYR A 1 302 ? 24.380 -5.686 -17.549 1.00 85.00 302 TYR A O 1
ATOM 2285 N N . ARG A 1 303 ? 25.349 -5.948 -15.532 1.00 81.62 303 ARG A N 1
ATOM 2286 C CA . ARG A 1 303 ? 25.982 -4.627 -15.517 1.00 81.62 303 ARG A CA 1
ATOM 2287 C C . ARG A 1 303 ? 27.195 -4.653 -16.421 1.00 81.62 303 ARG A C 1
ATOM 2289 O O . ARG A 1 303 ? 28.222 -5.250 -16.106 1.00 81.62 303 ARG A O 1
ATOM 2296 N N . PHE A 1 304 ? 27.074 -3.986 -17.557 1.00 76.94 304 PHE A N 1
ATOM 2297 C CA . PHE A 1 304 ? 28.217 -3.739 -18.413 1.00 76.94 304 PHE A CA 1
ATOM 2298 C C . PHE A 1 304 ? 28.944 -2.496 -17.909 1.00 76.94 304 PHE A C 1
ATOM 2300 O O . PHE A 1 304 ? 28.330 -1.458 -17.665 1.00 76.94 304 PHE A O 1
ATOM 2307 N N . GLY A 1 305 ? 30.260 -2.614 -17.747 1.00 72.44 305 GLY A N 1
ATOM 2308 C CA . GLY A 1 305 ? 31.106 -1.442 -17.583 1.00 72.44 305 GLY A CA 1
ATOM 2309 C C . GLY A 1 305 ? 31.215 -0.675 -18.901 1.00 72.44 305 GLY A C 1
ATOM 2310 O O . GLY A 1 305 ? 31.092 -1.263 -19.978 1.00 72.44 305 GLY A O 1
ATOM 2311 N N . ILE A 1 306 ? 31.493 0.621 -18.822 1.00 69.94 306 ILE A N 1
ATOM 2312 C CA . ILE A 1 306 ? 32.006 1.402 -19.959 1.00 69.94 306 ILE A CA 1
ATOM 2313 C C . ILE A 1 306 ? 33.525 1.543 -19.847 1.00 69.94 306 ILE A C 1
ATOM 2315 O O . ILE A 1 306 ? 34.103 1.308 -18.787 1.00 69.94 306 ILE A O 1
ATOM 2319 N N . ALA A 1 307 ? 34.182 1.897 -20.951 1.00 67.88 307 ALA A N 1
ATOM 2320 C CA . ALA A 1 307 ? 35.617 2.157 -20.943 1.00 67.88 307 ALA A CA 1
ATOM 2321 C C . ALA A 1 307 ? 35.963 3.282 -19.949 1.00 67.88 307 ALA A C 1
ATOM 2323 O O . ALA A 1 307 ? 35.219 4.256 -19.843 1.00 67.88 307 ALA A O 1
ATOM 2324 N N . ASP A 1 308 ? 37.119 3.181 -19.283 1.00 65.38 308 ASP A N 1
ATOM 2325 C CA . ASP A 1 308 ? 37.589 4.153 -18.274 1.00 65.38 308 ASP A CA 1
ATOM 2326 C C . ASP A 1 308 ? 37.667 5.599 -18.805 1.00 65.38 308 ASP A C 1
ATOM 2328 O O . ASP A 1 308 ? 37.644 6.567 -18.046 1.00 65.38 308 ASP A O 1
ATOM 2332 N N . GLU A 1 309 ? 37.762 5.748 -20.126 1.00 67.69 309 GLU A N 1
ATOM 2333 C CA . GLU A 1 309 ? 37.820 7.023 -20.842 1.00 67.69 309 GLU A CA 1
ATOM 2334 C C . GLU A 1 309 ? 36.454 7.735 -20.901 1.00 67.69 309 GLU A C 1
ATOM 2336 O O . GLU A 1 309 ? 36.399 8.953 -21.079 1.00 67.69 309 GLU A O 1
ATOM 2341 N N . CYS A 1 310 ? 35.348 7.013 -20.693 1.00 62.56 310 CYS A N 1
ATOM 2342 C CA . CYS A 1 310 ? 33.991 7.556 -20.613 1.00 62.56 310 CYS A CA 1
ATOM 2343 C C . CYS A 1 310 ? 33.700 8.083 -19.194 1.00 62.56 310 CYS A C 1
ATOM 2345 O O . CYS A 1 310 ? 32.836 7.584 -18.470 1.00 62.56 310 CYS A O 1
ATOM 2347 N N . THR A 1 311 ? 34.462 9.094 -18.773 1.00 61.16 311 THR A N 1
ATOM 2348 C CA . THR A 1 311 ? 34.338 9.714 -17.447 1.00 61.16 311 THR A CA 1
ATOM 2349 C C . THR A 1 311 ? 33.011 10.463 -17.301 1.00 61.16 311 THR A C 1
ATOM 2351 O O . THR A 1 311 ? 32.643 11.211 -18.203 1.00 61.16 311 THR A O 1
ATOM 2354 N N . GLY A 1 312 ? 32.339 10.339 -16.152 1.00 67.88 312 GLY A N 1
ATOM 2355 C CA . GLY A 1 312 ? 31.115 11.098 -15.837 1.00 67.88 312 GLY A CA 1
ATOM 2356 C C . GLY A 1 312 ? 29.852 10.260 -15.628 1.00 67.88 312 GLY A C 1
ATOM 2357 O O . GLY A 1 312 ? 28.857 10.805 -15.169 1.00 67.88 312 GLY A O 1
ATOM 2358 N N . TYR A 1 313 ? 29.908 8.952 -15.897 1.00 68.62 313 TYR A N 1
ATOM 2359 C CA . TYR A 1 313 ? 28.758 8.038 -15.802 1.00 68.62 313 TYR A CA 1
ATOM 2360 C C . TYR A 1 313 ? 28.999 6.872 -14.833 1.00 68.62 313 TYR A C 1
ATOM 2362 O O . TYR A 1 313 ? 28.461 5.790 -15.028 1.00 68.62 313 TYR A O 1
ATOM 2370 N N . ASP A 1 314 ? 29.878 7.053 -13.839 1.00 69.62 314 ASP A N 1
ATOM 2371 C CA . ASP A 1 314 ? 30.234 6.044 -12.822 1.00 69.62 314 ASP A CA 1
ATOM 2372 C C . ASP A 1 314 ? 30.652 4.669 -13.376 1.00 69.62 314 ASP A C 1
ATOM 2374 O O . ASP A 1 314 ? 30.480 3.635 -12.732 1.00 69.62 314 ASP A O 1
ATOM 2378 N N . ALA A 1 315 ? 31.235 4.665 -14.577 1.00 70.69 315 ALA A N 1
ATOM 2379 C CA . ALA A 1 315 ? 31.558 3.465 -15.343 1.00 70.69 315 ALA A CA 1
ATOM 2380 C C . ALA A 1 315 ? 30.341 2.557 -15.649 1.00 70.69 315 ALA A C 1
ATOM 2382 O O . ALA A 1 315 ? 30.521 1.387 -15.982 1.00 70.69 315 ALA A O 1
ATOM 2383 N N . ASP A 1 316 ? 29.118 3.089 -15.582 1.00 77.50 316 ASP A N 1
ATOM 2384 C CA . ASP A 1 316 ? 27.872 2.348 -15.737 1.00 77.50 316 ASP A CA 1
ATOM 2385 C C . ASP A 1 316 ? 27.265 2.506 -17.140 1.00 77.50 316 ASP A C 1
ATOM 2387 O O . ASP A 1 316 ? 26.860 3.598 -17.551 1.00 77.50 316 ASP A O 1
ATOM 2391 N N . PHE A 1 317 ? 27.163 1.397 -17.880 1.00 81.00 317 PHE A N 1
ATOM 2392 C CA . PHE A 1 317 ? 26.649 1.412 -19.250 1.00 81.00 317 PHE A CA 1
ATOM 2393 C C . PHE A 1 317 ? 25.204 1.880 -19.347 1.00 81.00 317 PHE A C 1
ATOM 2395 O O . PHE A 1 317 ? 24.886 2.616 -20.272 1.00 81.00 317 PHE A O 1
ATOM 2402 N N . LEU A 1 318 ? 24.317 1.474 -18.437 1.00 77.69 318 LEU A N 1
ATOM 2403 C CA . LEU A 1 318 ? 22.913 1.869 -18.523 1.00 77.69 318 LEU A CA 1
ATOM 2404 C C . LEU A 1 318 ? 22.731 3.362 -18.248 1.00 77.69 318 LEU A C 1
ATOM 2406 O O . LEU A 1 318 ? 21.921 3.993 -18.918 1.00 77.69 318 LEU A O 1
ATOM 2410 N N . THR A 1 319 ? 23.486 3.928 -17.307 1.00 76.12 319 THR A N 1
ATOM 2411 C CA . THR A 1 319 ? 23.509 5.374 -17.049 1.00 76.12 319 THR A CA 1
ATOM 2412 C C . THR A 1 319 ? 24.003 6.120 -18.281 1.00 76.12 319 THR A C 1
ATOM 2414 O O . THR A 1 319 ? 23.299 6.984 -18.796 1.00 76.12 319 THR A O 1
ATOM 2417 N N . PHE A 1 320 ? 25.147 5.704 -18.834 1.00 78.00 320 PHE A N 1
ATOM 2418 C CA . PHE A 1 320 ? 25.652 6.240 -20.096 1.00 78.00 320 PHE A CA 1
ATOM 2419 C C . PHE A 1 320 ? 24.618 6.120 -21.224 1.00 78.00 320 PHE A C 1
ATOM 2421 O O . PHE A 1 320 ? 24.329 7.094 -21.907 1.00 78.00 320 PHE A O 1
ATOM 2428 N N . PHE A 1 321 ? 24.013 4.947 -21.407 1.00 77.62 321 PHE A N 1
ATOM 2429 C CA . PHE A 1 321 ? 23.036 4.695 -22.461 1.00 77.62 321 PHE A CA 1
ATOM 2430 C C . PHE A 1 321 ? 21.778 5.551 -22.297 1.00 77.62 321 PHE A C 1
ATOM 2432 O O . PHE A 1 321 ? 21.244 6.038 -23.290 1.00 77.62 321 PHE A O 1
ATOM 2439 N N . ARG A 1 322 ? 21.299 5.755 -21.065 1.00 77.62 322 ARG A N 1
ATOM 2440 C CA . ARG A 1 322 ? 20.130 6.599 -20.791 1.00 77.62 322 ARG A CA 1
ATOM 2441 C C . ARG A 1 322 ? 20.407 8.062 -21.092 1.00 77.62 322 ARG A C 1
ATOM 2443 O O . ARG A 1 322 ? 19.574 8.672 -21.757 1.00 77.62 322 ARG A O 1
ATOM 2450 N N . GLU A 1 323 ? 21.564 8.581 -20.693 1.00 76.75 323 GLU A N 1
ATOM 2451 C CA . GLU A 1 323 ? 21.982 9.933 -21.071 1.00 76.75 323 GLU A CA 1
ATOM 2452 C C . GLU A 1 323 ? 22.063 10.046 -22.597 1.00 76.75 323 GLU A C 1
ATOM 2454 O O . GLU A 1 323 ? 21.403 10.882 -23.213 1.00 76.75 323 GLU A O 1
ATOM 2459 N N . MET A 1 324 ? 22.781 9.110 -23.225 1.00 74.38 324 MET A N 1
ATOM 2460 C CA . MET A 1 324 ? 22.949 9.058 -24.674 1.00 74.38 324 MET A CA 1
ATOM 2461 C C . MET A 1 324 ? 21.641 8.903 -25.431 1.00 74.38 324 MET A C 1
ATOM 2463 O O . MET A 1 324 ? 21.593 9.176 -26.615 1.00 74.38 324 MET A O 1
ATOM 2467 N N . THR A 1 325 ? 20.567 8.416 -24.830 1.00 74.12 325 THR A N 1
ATOM 2468 C CA . THR A 1 325 ? 19.297 8.241 -25.543 1.00 74.12 325 THR A CA 1
ATOM 2469 C C . THR A 1 325 ? 18.235 9.234 -25.103 1.00 74.12 325 THR A C 1
ATOM 2471 O O . THR A 1 325 ? 17.128 9.184 -25.643 1.00 74.12 325 THR A O 1
ATOM 2474 N N . ASN A 1 326 ? 18.593 10.160 -24.204 1.00 72.50 326 ASN A N 1
ATOM 2475 C CA . ASN A 1 326 ? 17.691 11.075 -23.512 1.00 72.50 326 ASN A CA 1
ATOM 2476 C C . ASN A 1 326 ? 16.524 10.332 -22.832 1.00 72.50 326 ASN A C 1
ATOM 2478 O O . ASN A 1 326 ? 15.390 10.801 -22.829 1.00 72.50 326 ASN A O 1
ATOM 2482 N N . THR A 1 327 ? 16.793 9.144 -22.278 1.00 71.75 327 THR A N 1
ATOM 2483 C CA . THR A 1 327 ? 15.802 8.344 -21.540 1.00 71.75 327 THR A CA 1
ATOM 2484 C C . THR A 1 327 ? 16.028 8.371 -20.027 1.00 71.75 327 THR A C 1
ATOM 2486 O O . THR A 1 327 ? 15.672 7.429 -19.310 1.00 71.75 327 THR A O 1
ATOM 2489 N N . GLU A 1 328 ? 16.712 9.397 -19.522 1.00 67.88 328 GLU A N 1
ATOM 2490 C CA . GLU A 1 328 ? 16.879 9.582 -18.086 1.00 67.88 328 GLU A CA 1
ATOM 2491 C C . GLU A 1 328 ? 15.541 9.948 -17.440 1.00 67.88 328 GLU A C 1
ATOM 2493 O O . GLU A 1 328 ? 14.881 10.931 -17.780 1.00 67.88 328 GLU A O 1
ATOM 2498 N N . THR A 1 329 ? 15.123 9.148 -16.464 1.00 58.50 329 THR A N 1
ATOM 2499 C CA . THR A 1 329 ? 13.917 9.428 -15.690 1.00 58.50 329 THR A CA 1
ATOM 2500 C C . THR A 1 329 ? 14.201 10.538 -14.685 1.00 58.50 329 THR A C 1
ATOM 2502 O O . THR A 1 329 ? 14.917 10.311 -13.710 1.00 58.50 329 THR A O 1
ATOM 2505 N N . SER A 1 330 ? 13.597 11.712 -14.868 1.00 56.47 330 SER A N 1
ATOM 2506 C CA . SER A 1 330 ? 13.474 12.692 -13.782 1.00 56.47 330 SER A CA 1
ATOM 2507 C C . SER A 1 330 ? 12.224 12.399 -12.946 1.00 56.47 330 SER A C 1
ATOM 2509 O O . SER A 1 330 ? 11.242 11.862 -13.462 1.00 56.47 330 SER A O 1
ATOM 2511 N N . GLU A 1 331 ? 12.210 12.788 -11.665 1.00 48.88 331 GLU A N 1
ATOM 2512 C CA . GLU A 1 331 ? 11.023 12.638 -10.797 1.00 48.88 331 GLU A CA 1
ATOM 2513 C C . GLU A 1 331 ? 9.761 13.317 -11.371 1.00 48.88 331 GLU A C 1
ATOM 2515 O O . GLU A 1 331 ? 8.642 12.941 -11.021 1.00 48.88 331 GLU A O 1
ATOM 2520 N N . ALA A 1 332 ? 9.927 14.300 -12.262 1.00 46.50 332 ALA A N 1
ATOM 2521 C CA . ALA A 1 332 ? 8.836 15.041 -12.886 1.00 46.50 332 ALA A CA 1
ATOM 2522 C C . ALA A 1 332 ? 8.294 14.391 -14.173 1.00 46.50 332 ALA A C 1
ATOM 2524 O O . ALA A 1 332 ? 7.183 14.726 -14.584 1.00 46.50 332 ALA A O 1
ATOM 2525 N N . ASP A 1 333 ? 9.036 13.473 -14.802 1.00 49.50 333 ASP A N 1
ATOM 2526 C CA . ASP A 1 333 ? 8.693 12.952 -16.125 1.00 49.50 333 ASP A CA 1
ATOM 2527 C C . ASP A 1 333 ? 8.855 11.430 -16.220 1.00 49.50 333 ASP A C 1
ATOM 2529 O O . ASP A 1 333 ? 9.889 10.884 -16.601 1.00 49.50 333 ASP A O 1
ATOM 2533 N N . THR A 1 334 ? 7.775 10.723 -15.893 1.00 47.97 334 THR A N 1
ATOM 2534 C CA . THR A 1 334 ? 7.688 9.262 -16.058 1.00 47.97 334 THR A CA 1
ATOM 2535 C C . THR A 1 334 ? 7.566 8.831 -17.527 1.00 47.97 334 THR A C 1
ATOM 2537 O O . THR A 1 334 ? 7.726 7.644 -17.829 1.00 47.97 334 THR A O 1
ATOM 2540 N N . SER A 1 335 ? 7.314 9.767 -18.455 1.00 45.28 335 SER A N 1
ATOM 2541 C CA . SER A 1 335 ? 7.255 9.493 -19.895 1.00 45.28 335 SER A CA 1
ATOM 2542 C C . SER A 1 335 ? 8.637 9.469 -20.560 1.00 45.28 335 SER A C 1
ATOM 2544 O O . SER A 1 335 ? 8.794 8.768 -21.561 1.00 45.28 335 SER A O 1
ATOM 2546 N N . ALA A 1 336 ? 9.649 10.075 -19.922 1.00 50.97 336 ALA A N 1
ATOM 2547 C CA . ALA A 1 336 ? 11.068 10.042 -20.305 1.00 50.97 336 ALA A CA 1
ATOM 2548 C C . ALA A 1 336 ? 11.724 8.644 -20.217 1.00 50.97 336 ALA A C 1
ATOM 2550 O O . ALA A 1 336 ? 12.902 8.482 -20.492 1.00 50.97 336 ALA A O 1
ATOM 2551 N N . SER A 1 337 ? 10.974 7.596 -19.867 1.00 53.50 337 SER A N 1
ATOM 2552 C CA . SER A 1 337 ? 11.441 6.200 -19.920 1.00 53.50 337 SER A CA 1
ATOM 2553 C C . SER A 1 337 ? 11.288 5.550 -21.302 1.00 53.50 337 SER A C 1
ATOM 2555 O O . SER A 1 337 ? 11.659 4.390 -21.489 1.00 53.50 337 SER A O 1
ATOM 2557 N N . ARG A 1 338 ? 10.690 6.254 -22.272 1.00 63.56 338 ARG A N 1
ATOM 2558 C CA . ARG A 1 338 ? 10.362 5.696 -23.586 1.00 63.56 338 ARG A CA 1
ATOM 2559 C C . ARG A 1 338 ? 11.433 6.052 -24.605 1.00 63.56 338 ARG A C 1
ATOM 2561 O O . ARG A 1 338 ? 11.613 7.209 -24.954 1.00 63.56 338 ARG A O 1
ATOM 2568 N N . LEU A 1 339 ? 12.092 5.023 -25.122 1.00 70.69 339 LEU A N 1
ATOM 2569 C CA . LEU A 1 339 ? 13.036 5.136 -26.224 1.00 70.69 339 LEU A CA 1
ATOM 2570 C C . LEU A 1 339 ? 12.271 5.368 -27.542 1.00 70.69 339 LEU A C 1
ATOM 2572 O O . LEU A 1 339 ? 11.961 4.413 -28.254 1.00 70.69 339 LEU A O 1
ATOM 2576 N N . TRP A 1 340 ? 11.929 6.618 -27.868 1.00 77.62 340 TRP A N 1
ATOM 2577 C CA . TRP A 1 340 ? 11.284 6.940 -29.145 1.00 77.62 340 TRP A CA 1
ATOM 2578 C C . TRP A 1 340 ? 12.325 6.999 -30.271 1.00 77.62 340 TRP A C 1
ATOM 2580 O O . TRP A 1 340 ? 13.220 7.847 -30.275 1.00 77.62 340 TRP A O 1
ATOM 2590 N N . LYS A 1 341 ? 12.225 6.056 -31.213 1.00 83.50 341 LYS A N 1
ATOM 2591 C CA . LYS A 1 341 ? 13.074 5.933 -32.411 1.00 83.50 341 LYS A CA 1
ATOM 2592 C C . LYS A 1 341 ? 12.198 5.810 -33.651 1.00 83.50 341 LYS A C 1
ATOM 2594 O O . LYS A 1 341 ? 10.974 5.862 -33.542 1.00 83.50 341 LYS A O 1
ATOM 2599 N N . TRP A 1 342 ? 12.838 5.658 -34.807 1.00 91.81 342 TRP A N 1
ATOM 2600 C CA . TRP A 1 342 ? 12.178 5.330 -36.065 1.00 91.81 342 TRP A CA 1
ATOM 2601 C C . TRP A 1 342 ? 11.224 4.147 -35.884 1.00 91.81 342 TRP A C 1
ATOM 2603 O O . TRP A 1 342 ? 11.544 3.163 -35.213 1.00 91.81 342 TRP A O 1
ATOM 2613 N N . ASP A 1 343 ? 10.039 4.256 -36.474 1.00 91.88 343 ASP A N 1
ATOM 2614 C CA . ASP A 1 343 ? 9.021 3.203 -36.471 1.00 91.88 343 ASP A CA 1
ATOM 2615 C C . ASP A 1 343 ? 9.289 2.115 -37.524 1.00 91.88 343 ASP A C 1
ATOM 2617 O O . ASP A 1 343 ? 8.554 1.128 -37.609 1.00 91.88 343 ASP A O 1
ATOM 2621 N N . HIS A 1 344 ? 10.361 2.274 -38.301 1.00 92.19 344 HIS A N 1
ATOM 2622 C CA . HIS A 1 344 ? 10.810 1.335 -39.310 1.00 92.19 344 HIS A CA 1
ATOM 2623 C C . HIS A 1 344 ? 12.338 1.343 -39.452 1.00 92.19 344 HIS A C 1
ATOM 2625 O O . HIS A 1 344 ? 13.015 2.309 -39.106 1.00 92.19 344 HIS A O 1
ATOM 2631 N N . TRP A 1 345 ? 12.857 0.237 -39.986 1.00 93.81 345 TRP A N 1
ATOM 2632 C CA . TRP A 1 345 ? 14.255 0.047 -40.366 1.00 93.81 345 TRP A CA 1
ATOM 2633 C C . TRP A 1 345 ? 14.315 -0.735 -41.692 1.00 93.81 345 TRP A C 1
ATOM 2635 O O . TRP A 1 345 ? 13.455 -1.599 -41.909 1.00 93.81 345 TRP A O 1
ATOM 2645 N N . PRO A 1 346 ? 15.308 -0.491 -42.567 1.00 96.44 346 PRO A N 1
ATOM 2646 C CA . PRO A 1 346 ? 16.320 0.565 -42.476 1.00 96.44 346 PRO A CA 1
ATOM 2647 C C . PRO A 1 346 ? 15.726 1.964 -42.691 1.00 96.44 346 PRO A C 1
ATOM 2649 O O . PRO A 1 346 ? 14.692 2.109 -43.337 1.00 96.44 346 PRO A O 1
ATOM 2652 N N . VAL A 1 347 ? 16.412 2.977 -42.174 1.00 97.38 347 VAL A N 1
ATOM 2653 C CA . VAL A 1 347 ? 16.119 4.397 -42.390 1.00 97.38 347 VAL A CA 1
ATOM 2654 C C . VAL A 1 347 ? 16.700 4.823 -43.736 1.00 97.38 347 VAL A C 1
ATOM 2656 O O . VAL A 1 347 ? 17.869 4.561 -44.039 1.00 97.38 347 VAL A O 1
ATOM 2659 N N . SER A 1 348 ? 15.886 5.485 -44.551 1.00 98.31 348 SER A N 1
ATOM 2660 C CA . SER A 1 348 ? 16.255 5.939 -45.890 1.00 98.31 348 SER A CA 1
ATOM 2661 C C . SER A 1 348 ? 17.017 7.262 -45.815 1.00 98.31 348 SER A C 1
ATOM 2663 O O . SER A 1 348 ? 16.511 8.247 -45.280 1.00 98.31 348 SER A O 1
ATOM 2665 N N . VAL A 1 349 ? 18.219 7.319 -46.383 1.00 98.44 349 VAL A N 1
ATOM 2666 C CA . VAL A 1 349 ? 19.132 8.466 -46.322 1.00 98.44 349 VAL A CA 1
ATOM 2667 C C . VAL A 1 349 ? 19.377 9.026 -47.720 1.00 98.44 349 VAL A C 1
ATOM 2669 O O . VAL A 1 349 ? 19.749 8.292 -48.628 1.00 98.44 349 VAL A O 1
ATOM 2672 N N . HIS A 1 350 ? 19.226 10.332 -47.914 1.00 98.31 350 HIS A N 1
ATOM 2673 C CA . HIS A 1 350 ? 19.648 11.006 -49.138 1.00 98.31 350 HIS A CA 1
ATOM 2674 C C . HIS A 1 350 ? 20.952 11.776 -48.918 1.00 98.31 350 HIS A C 1
ATOM 2676 O O . HIS A 1 350 ? 21.020 12.660 -48.061 1.00 98.31 350 HIS A O 1
ATOM 2682 N N . LEU A 1 351 ? 21.960 11.462 -49.732 1.00 97.94 351 LEU A N 1
ATOM 2683 C CA . LEU A 1 351 ? 23.227 12.182 -49.813 1.00 97.94 351 LEU A CA 1
ATOM 2684 C C . LEU A 1 351 ? 23.241 12.999 -51.115 1.00 97.94 351 LEU A C 1
ATOM 2686 O O . LEU A 1 351 ? 23.190 12.401 -52.189 1.00 97.94 351 LEU A O 1
ATOM 2690 N N . PRO A 1 352 ? 23.290 14.342 -51.069 1.00 95.94 352 PRO A N 1
ATOM 2691 C CA . PRO A 1 352 ? 23.384 15.124 -52.292 1.00 95.94 352 PRO A CA 1
ATOM 2692 C C . PRO A 1 352 ? 24.793 15.041 -52.884 1.00 95.94 352 PRO A C 1
ATOM 2694 O O . PRO A 1 352 ? 25.779 15.222 -52.164 1.00 95.94 352 PRO A O 1
ATOM 2697 N N . ASP A 1 353 ? 24.883 14.836 -54.200 1.00 93.75 353 ASP A N 1
ATOM 2698 C CA . ASP A 1 353 ? 26.148 14.830 -54.943 1.00 93.75 353 ASP A CA 1
ATOM 2699 C C . ASP A 1 353 ? 26.956 16.099 -54.645 1.00 93.75 353 ASP A C 1
ATOM 2701 O O . ASP A 1 353 ? 26.469 17.223 -54.827 1.00 93.75 353 ASP A O 1
ATOM 2705 N N . SER A 1 354 ? 28.208 15.950 -54.204 1.00 91.19 354 SER A N 1
ATOM 2706 C CA . SER A 1 354 ? 29.009 17.114 -53.828 1.00 91.19 354 SER A CA 1
ATOM 2707 C C . SER A 1 354 ? 30.495 16.888 -54.026 1.00 91.19 354 SER A C 1
ATOM 2709 O O . SER A 1 354 ? 31.152 16.162 -53.285 1.00 91.19 354 SER A O 1
ATOM 2711 N N . THR A 1 355 ? 31.051 17.588 -55.017 1.00 91.75 355 THR A N 1
ATOM 2712 C CA . THR A 1 355 ? 32.496 17.674 -55.240 1.00 91.75 355 THR A CA 1
ATOM 2713 C C . THR A 1 355 ? 32.973 19.098 -54.987 1.00 91.75 355 THR A C 1
ATOM 2715 O O . THR A 1 355 ? 32.609 20.031 -55.705 1.00 91.75 355 THR A O 1
ATOM 2718 N N . LEU A 1 356 ? 33.823 19.274 -53.978 1.00 88.00 356 LEU A N 1
ATOM 2719 C CA . LEU A 1 356 ? 34.447 20.561 -53.683 1.00 88.00 356 LEU A CA 1
ATOM 2720 C C . LEU A 1 356 ? 35.475 20.942 -54.760 1.00 88.00 356 LEU A C 1
ATOM 2722 O O . LEU A 1 356 ? 36.015 20.093 -55.467 1.00 88.00 356 LEU A O 1
ATOM 2726 N N . ALA A 1 357 ? 35.832 22.228 -54.837 1.00 87.00 357 ALA A N 1
ATOM 2727 C CA . ALA A 1 357 ? 36.814 22.736 -55.806 1.00 87.00 357 ALA A CA 1
ATOM 2728 C C . ALA A 1 357 ? 38.205 22.067 -55.710 1.00 87.00 357 ALA A C 1
ATOM 2730 O O . ALA A 1 357 ? 38.972 22.092 -56.669 1.00 87.00 357 ALA A O 1
ATOM 2731 N N . ASN A 1 358 ? 38.532 21.459 -54.565 1.00 84.44 358 ASN A N 1
ATOM 2732 C CA . ASN A 1 358 ? 39.756 20.684 -54.349 1.00 84.44 358 ASN A CA 1
ATOM 2733 C C . ASN A 1 358 ? 39.632 19.200 -54.765 1.00 84.44 358 ASN A C 1
ATOM 2735 O O . ASN A 1 358 ? 40.545 18.424 -54.494 1.00 84.44 358 ASN A O 1
ATOM 2739 N N . GLY A 1 359 ? 38.526 18.801 -55.404 1.00 88.94 359 GLY A N 1
ATOM 2740 C CA . GLY A 1 359 ? 38.267 17.440 -55.883 1.00 88.94 359 GLY A CA 1
ATOM 2741 C C . GLY A 1 359 ? 37.751 16.468 -54.819 1.00 88.94 359 GLY A C 1
ATOM 2742 O O . GLY A 1 359 ? 37.598 15.283 -55.101 1.00 88.94 359 GLY A O 1
ATOM 2743 N N . ARG A 1 360 ? 37.495 16.939 -53.595 1.00 89.12 360 ARG A N 1
ATOM 2744 C CA . ARG A 1 360 ? 36.957 16.112 -52.512 1.00 89.12 360 ARG A CA 1
ATOM 2745 C C . ARG A 1 360 ? 35.470 15.828 -52.741 1.00 89.12 360 ARG A C 1
ATOM 2747 O O . ARG A 1 360 ? 34.697 16.778 -52.838 1.00 89.12 360 ARG A O 1
ATOM 2754 N N . GLN A 1 361 ? 35.099 14.549 -52.770 1.00 94.69 361 GLN A N 1
ATOM 2755 C CA . GLN A 1 361 ? 33.716 14.076 -52.891 1.00 94.69 361 GLN A CA 1
ATOM 2756 C C . GLN A 1 361 ? 33.142 13.844 -51.489 1.00 94.69 361 GLN A C 1
ATOM 2758 O O . GLN A 1 361 ? 33.645 12.996 -50.752 1.00 94.69 361 GLN A O 1
ATOM 2763 N N . LEU A 1 362 ? 32.189 14.671 -51.063 1.00 94.56 362 LEU A N 1
ATOM 2764 C CA . LEU A 1 362 ? 31.656 14.630 -49.696 1.00 94.56 362 LEU A CA 1
ATOM 2765 C C . LEU A 1 362 ? 30.651 13.492 -49.507 1.00 94.56 362 LEU A C 1
ATOM 2767 O O . LEU A 1 362 ? 30.663 12.842 -48.464 1.00 94.56 362 LEU A O 1
ATOM 2771 N N . ASP A 1 363 ? 29.842 13.216 -50.525 1.00 95.69 363 ASP A N 1
ATOM 2772 C CA . ASP A 1 363 ? 28.872 12.124 -50.529 1.00 95.69 363 ASP A CA 1
ATOM 2773 C C . ASP A 1 363 ? 29.559 10.752 -50.440 1.00 95.69 363 ASP A C 1
ATOM 2775 O O . ASP A 1 363 ? 29.155 9.935 -49.619 1.00 95.69 363 ASP A O 1
ATOM 2779 N N . ASP A 1 364 ? 30.671 10.532 -51.153 1.00 96.56 364 ASP A N 1
ATOM 2780 C CA . ASP A 1 364 ? 31.492 9.316 -51.016 1.00 96.56 364 ASP A CA 1
ATOM 2781 C C . ASP A 1 364 ? 32.011 9.106 -49.584 1.00 96.56 364 ASP A C 1
ATOM 2783 O O . ASP A 1 364 ? 32.005 7.989 -49.060 1.00 96.56 364 ASP A O 1
ATOM 2787 N N . LEU A 1 365 ? 32.465 10.182 -48.929 1.00 95.88 365 LEU A N 1
ATOM 2788 C CA . LEU A 1 365 ? 32.956 10.111 -47.551 1.00 95.88 365 LEU A CA 1
ATOM 2789 C C . LEU A 1 365 ? 31.828 9.797 -46.565 1.00 95.88 365 LEU A C 1
ATOM 2791 O O . LEU A 1 365 ? 32.051 9.029 -45.630 1.00 95.88 365 LEU A O 1
ATOM 2795 N N . ALA A 1 366 ? 30.642 10.373 -46.774 1.00 96.75 366 ALA A N 1
ATOM 2796 C CA . ALA A 1 366 ? 29.469 10.121 -45.948 1.00 96.75 366 ALA A CA 1
ATOM 2797 C C . ALA A 1 366 ? 28.928 8.698 -46.143 1.00 96.75 366 ALA A C 1
ATOM 2799 O O . ALA A 1 366 ? 28.669 8.005 -45.161 1.00 96.75 366 ALA A O 1
ATOM 2800 N N . ARG A 1 367 ? 28.855 8.221 -47.391 1.00 97.56 367 ARG A N 1
ATOM 2801 C CA . ARG A 1 367 ? 28.457 6.851 -47.750 1.00 97.56 367 ARG A CA 1
ATOM 2802 C C . ARG A 1 367 ? 29.303 5.806 -47.025 1.00 97.56 367 ARG A C 1
ATOM 2804 O O . ARG A 1 367 ? 28.760 4.876 -46.439 1.00 97.56 367 ARG A O 1
ATOM 2811 N N . ALA A 1 368 ? 30.617 6.026 -46.940 1.00 96.19 368 ALA A N 1
ATOM 2812 C CA . ALA A 1 368 ? 31.507 5.158 -46.170 1.00 96.19 368 ALA A CA 1
ATOM 2813 C C . ALA A 1 368 ? 31.150 5.082 -44.669 1.00 96.19 368 ALA A C 1
ATOM 2815 O O . ALA A 1 368 ? 31.409 4.061 -44.034 1.00 96.19 368 ALA A O 1
ATOM 2816 N N . MET A 1 369 ? 30.569 6.136 -44.084 1.00 97.00 369 MET A N 1
ATOM 2817 C CA . MET A 1 369 ? 30.140 6.141 -42.678 1.00 97.00 369 MET A CA 1
ATOM 2818 C C . MET A 1 369 ? 28.786 5.457 -42.466 1.00 97.00 369 MET A C 1
ATOM 2820 O O . MET A 1 369 ? 28.598 4.822 -41.430 1.00 97.00 369 MET A O 1
ATOM 2824 N N . LEU A 1 370 ? 27.871 5.520 -43.442 1.00 96.81 370 LEU A N 1
ATOM 2825 C CA . LEU A 1 370 ? 26.648 4.703 -43.434 1.00 96.81 370 LEU A CA 1
ATOM 2826 C C . LEU A 1 370 ? 27.020 3.213 -43.421 1.00 96.81 370 LEU A C 1
ATOM 2828 O O . LEU A 1 370 ? 26.527 2.450 -42.588 1.00 96.81 370 LEU A O 1
ATOM 2832 N N . ASP A 1 371 ? 27.940 2.820 -44.307 1.00 95.88 371 ASP A N 1
ATOM 2833 C CA . ASP A 1 371 ? 28.435 1.445 -44.400 1.00 95.88 371 ASP A CA 1
ATOM 2834 C C . ASP A 1 371 ? 29.119 0.993 -43.105 1.00 95.88 371 ASP A C 1
ATOM 2836 O O . ASP A 1 371 ? 28.907 -0.136 -42.657 1.00 95.88 371 ASP A O 1
ATOM 2840 N N . LEU A 1 372 ? 29.900 1.879 -42.474 1.00 92.44 372 LEU A N 1
ATOM 2841 C CA . LEU A 1 372 ? 30.566 1.589 -41.207 1.00 92.44 372 LEU A CA 1
ATOM 2842 C C . LEU A 1 372 ? 29.557 1.297 -40.087 1.00 92.44 372 LEU A C 1
ATOM 2844 O O . LEU A 1 372 ? 29.720 0.297 -39.392 1.00 92.44 372 LEU A O 1
ATOM 2848 N N . TRP A 1 373 ? 28.495 2.097 -39.943 1.00 92.62 373 TRP A N 1
ATOM 2849 C CA . TRP A 1 373 ? 27.432 1.837 -38.961 1.00 92.62 373 TRP A CA 1
ATOM 2850 C C . TRP A 1 373 ? 26.771 0.475 -39.168 1.00 92.62 373 TRP A C 1
ATOM 2852 O O . TRP A 1 373 ? 26.688 -0.324 -38.231 1.00 92.62 373 TRP A O 1
ATOM 2862 N N . ASN A 1 374 ? 26.348 0.196 -40.404 1.00 93.88 374 ASN A N 1
ATOM 2863 C CA . ASN A 1 374 ? 25.712 -1.071 -40.755 1.00 93.88 374 ASN A CA 1
ATOM 2864 C C . ASN A 1 374 ? 26.642 -2.262 -40.459 1.00 93.88 374 ASN A C 1
ATOM 2866 O O . ASN A 1 374 ? 26.228 -3.276 -39.897 1.00 93.88 374 ASN A O 1
ATOM 2870 N N . GLN A 1 375 ? 27.930 -2.137 -40.795 1.00 92.25 375 GLN A N 1
ATOM 2871 C CA . GLN A 1 375 ? 28.923 -3.179 -40.543 1.00 92.25 375 GLN A CA 1
ATOM 2872 C C . GLN A 1 375 ? 29.182 -3.389 -39.047 1.00 92.25 375 GLN A C 1
ATOM 2874 O O . GLN A 1 375 ? 29.244 -4.534 -38.599 1.00 92.25 375 GLN A O 1
ATOM 2879 N N . SER A 1 376 ? 29.352 -2.310 -38.281 1.00 82.38 376 SER A N 1
ATOM 2880 C CA . SER A 1 376 ? 29.659 -2.373 -36.849 1.00 82.38 376 SER A CA 1
ATOM 2881 C C . SER A 1 376 ? 28.523 -2.978 -36.032 1.00 82.38 376 SER A C 1
ATOM 2883 O O . SER A 1 376 ? 28.791 -3.677 -35.057 1.00 82.38 376 SER A O 1
ATOM 2885 N N . LEU A 1 377 ? 27.273 -2.739 -36.435 1.00 84.81 377 LEU A N 1
ATOM 2886 C CA . LEU A 1 377 ? 26.092 -3.272 -35.755 1.00 84.81 377 LEU A CA 1
ATOM 2887 C C . LEU A 1 377 ? 25.637 -4.628 -36.315 1.00 84.81 377 LEU A C 1
ATOM 2889 O O . LEU A 1 377 ? 24.840 -5.312 -35.681 1.00 84.81 377 LEU A O 1
ATOM 2893 N N . GLY A 1 378 ? 26.176 -5.055 -37.461 1.00 89.00 378 GLY A N 1
ATOM 2894 C CA . GLY A 1 378 ? 25.843 -6.338 -38.083 1.00 89.00 378 GLY A CA 1
ATOM 2895 C C . GLY A 1 378 ? 24.442 -6.386 -38.704 1.00 89.00 378 GLY A C 1
ATOM 2896 O O . GLY A 1 378 ? 23.971 -7.467 -39.055 1.00 89.00 378 GLY A O 1
ATOM 2897 N N . GLU A 1 379 ? 23.793 -5.231 -38.863 1.00 92.69 379 GLU A N 1
ATOM 2898 C CA . GLU A 1 379 ? 22.441 -5.070 -39.399 1.00 92.69 379 GLU A CA 1
ATOM 2899 C C . GLU A 1 379 ? 22.392 -3.899 -40.390 1.00 92.69 379 GLU A C 1
ATOM 2901 O O . GLU A 1 379 ? 23.177 -2.958 -40.302 1.00 92.69 379 GLU A O 1
ATOM 2906 N N . VAL A 1 380 ? 21.467 -3.940 -41.354 1.00 95.62 380 VAL A N 1
ATOM 2907 C CA . VAL A 1 380 ? 21.265 -2.825 -42.293 1.00 95.62 380 VAL A CA 1
ATOM 2908 C C . VAL A 1 380 ? 20.309 -1.823 -41.652 1.00 95.62 380 VAL A C 1
ATOM 2910 O O . VAL A 1 380 ? 19.104 -2.058 -41.614 1.00 95.62 380 VAL A O 1
ATOM 2913 N N . LEU A 1 381 ? 20.853 -0.715 -41.154 1.00 93.69 381 LEU A N 1
ATOM 2914 C CA . LEU A 1 381 ? 20.117 0.341 -40.456 1.00 93.69 381 LEU A CA 1
ATOM 2915 C C . LEU A 1 381 ? 19.931 1.593 -41.308 1.00 93.69 381 LEU A C 1
ATOM 2917 O O . LEU A 1 381 ? 18.909 2.256 -41.186 1.00 93.69 381 LEU A O 1
ATOM 2921 N N . LEU A 1 382 ? 20.898 1.910 -42.169 1.00 97.50 382 LEU A N 1
ATOM 2922 C CA . LEU A 1 382 ? 20.897 3.092 -43.031 1.00 97.50 382 LEU A CA 1
ATOM 2923 C C . LEU A 1 382 ? 20.989 2.649 -44.493 1.00 97.50 382 LEU A C 1
ATOM 2925 O O . LEU A 1 382 ? 21.892 1.889 -44.850 1.00 97.50 382 LEU A O 1
ATOM 2929 N N . VAL A 1 383 ? 20.072 3.118 -45.340 1.00 98.00 383 VAL A N 1
ATOM 2930 C CA . VAL A 1 383 ? 20.043 2.801 -46.776 1.00 98.00 383 VAL A CA 1
ATOM 2931 C C . VAL A 1 383 ? 19.995 4.079 -47.594 1.00 98.00 383 VAL A C 1
ATOM 2933 O O . VAL A 1 383 ? 19.140 4.928 -47.373 1.00 98.00 383 VAL A O 1
ATOM 2936 N N . GLU A 1 384 ? 20.896 4.220 -48.561 1.00 98.00 384 GLU A N 1
ATOM 2937 C CA . GLU A 1 384 ? 20.893 5.389 -49.434 1.00 98.00 384 GLU A CA 1
ATOM 2938 C C . GLU A 1 384 ? 19.744 5.337 -50.454 1.00 98.00 384 GLU A C 1
ATOM 2940 O O . GLU A 1 384 ? 19.488 4.304 -51.079 1.00 98.00 384 GLU A O 1
ATOM 2945 N N . VAL A 1 385 ? 19.079 6.474 -50.663 1.00 98.25 385 VAL A N 1
ATOM 2946 C CA . VAL A 1 385 ? 18.039 6.663 -51.678 1.00 98.25 385 VAL A CA 1
ATOM 2947 C C . VAL A 1 385 ? 18.372 7.817 -52.621 1.00 98.25 385 VAL A C 1
ATOM 2949 O O . VAL A 1 385 ? 18.979 8.824 -52.255 1.00 98.25 385 VAL A O 1
ATOM 2952 N N . ALA A 1 386 ? 17.916 7.687 -53.868 1.00 95.81 386 ALA A N 1
ATOM 2953 C CA . ALA A 1 386 ? 18.297 8.588 -54.955 1.00 95.81 386 ALA A CA 1
ATOM 2954 C C . ALA A 1 386 ? 17.767 10.026 -54.812 1.00 95.81 386 ALA A C 1
ATOM 2956 O O . ALA A 1 386 ? 18.299 10.934 -55.443 1.00 95.81 386 ALA A O 1
ATOM 2957 N N . THR A 1 387 ? 16.699 10.249 -54.039 1.00 97.19 387 THR A N 1
ATOM 2958 C CA . THR A 1 387 ? 16.043 11.561 -53.947 1.00 97.19 387 THR A CA 1
ATOM 2959 C C . THR A 1 387 ? 15.689 11.921 -52.516 1.00 97.19 387 THR A C 1
ATOM 2961 O O . THR A 1 387 ? 15.117 11.100 -51.804 1.00 97.19 387 THR A O 1
ATOM 2964 N N . GLU A 1 388 ? 15.878 13.188 -52.164 1.00 96.88 388 GLU A N 1
ATOM 2965 C CA . GLU A 1 388 ? 15.521 13.769 -50.864 1.00 96.88 388 GLU A CA 1
ATOM 2966 C C . GLU A 1 388 ? 14.052 13.547 -50.455 1.00 96.88 388 GLU A C 1
ATOM 2968 O O . GLU A 1 388 ? 13.735 13.350 -49.282 1.00 96.88 388 GLU A O 1
ATOM 2973 N N . ALA A 1 389 ? 13.130 13.555 -51.423 1.00 95.75 389 ALA A N 1
ATOM 2974 C CA . ALA A 1 389 ? 11.701 13.359 -51.173 1.00 95.75 389 ALA A CA 1
ATOM 2975 C C . ALA A 1 389 ? 11.348 11.928 -50.730 1.00 95.75 389 ALA A C 1
ATOM 2977 O O . ALA A 1 389 ? 10.292 11.716 -50.144 1.00 95.75 389 ALA A O 1
ATOM 2978 N N . ALA A 1 390 ? 12.213 10.958 -51.032 1.00 96.25 390 ALA A N 1
ATOM 2979 C CA . ALA A 1 390 ? 12.046 9.557 -50.652 1.00 96.25 390 ALA A CA 1
ATOM 2980 C C . ALA A 1 390 ? 12.826 9.198 -49.379 1.00 96.25 390 ALA A C 1
ATOM 2982 O O . ALA A 1 390 ? 12.822 8.037 -48.984 1.00 96.25 390 ALA A O 1
ATOM 2983 N N . ALA A 1 391 ? 13.535 10.163 -48.789 1.00 97.62 391 ALA A N 1
ATOM 2984 C CA . ALA A 1 391 ? 14.398 9.934 -47.647 1.00 97.62 391 ALA A CA 1
ATOM 2985 C C . ALA A 1 391 ? 13.734 10.361 -46.341 1.00 97.62 391 ALA A C 1
ATOM 2987 O O . ALA A 1 391 ? 13.092 11.413 -46.266 1.00 97.62 391 ALA A O 1
ATOM 2988 N N . ASP A 1 392 ? 13.972 9.561 -45.312 1.00 98.06 392 ASP A N 1
ATOM 2989 C CA . ASP A 1 392 ? 13.672 9.868 -43.920 1.00 98.06 392 ASP A CA 1
ATOM 2990 C C . ASP A 1 392 ? 14.726 10.838 -43.363 1.00 98.06 392 ASP A C 1
ATOM 2992 O O . ASP A 1 392 ? 14.426 11.744 -42.588 1.00 98.06 392 ASP A O 1
ATOM 2996 N N . VAL A 1 393 ? 15.973 10.692 -43.817 1.00 97.94 393 VAL A N 1
ATOM 2997 C CA . VAL A 1 393 ? 17.111 11.538 -43.457 1.00 97.94 393 VAL A CA 1
ATOM 2998 C C . VAL A 1 393 ? 17.679 12.164 -44.717 1.00 97.94 393 VAL A C 1
ATOM 3000 O O . VAL A 1 393 ? 17.978 11.458 -45.674 1.00 97.94 393 VAL A O 1
ATOM 3003 N N . HIS A 1 394 ? 17.902 13.471 -44.733 1.00 98.06 394 HIS A N 1
ATOM 3004 C CA . HIS A 1 394 ? 18.623 14.101 -45.836 1.00 98.06 394 HIS A CA 1
ATOM 3005 C C . HIS A 1 394 ? 19.785 14.941 -45.330 1.00 98.06 394 HIS A C 1
ATOM 3007 O O . HIS A 1 394 ? 19.706 15.575 -44.278 1.00 98.06 39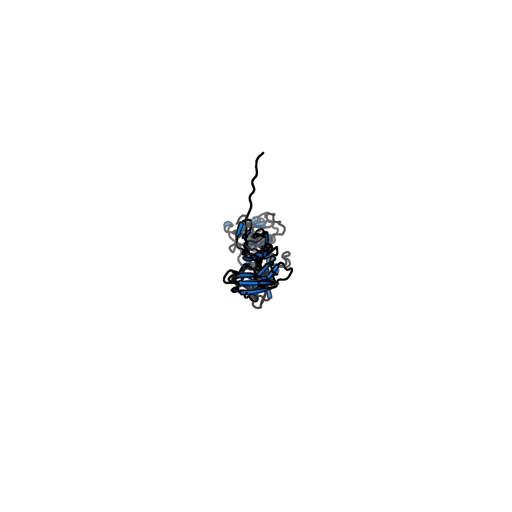4 HIS A O 1
ATOM 3013 N N . PHE A 1 395 ? 20.877 14.912 -46.082 1.00 97.62 395 PHE A N 1
ATOM 3014 C CA . PHE A 1 395 ? 22.072 15.676 -45.772 1.00 97.62 395 PHE A CA 1
ATOM 3015 C C . PHE A 1 395 ? 22.049 17.040 -46.453 1.00 97.62 395 PHE A C 1
ATOM 3017 O O . PHE A 1 395 ? 21.650 17.166 -47.608 1.00 97.62 395 PHE A O 1
ATOM 3024 N N . GLU A 1 396 ? 22.557 18.046 -45.752 1.00 96.12 396 GLU A N 1
ATOM 3025 C CA . GLU A 1 396 ? 22.871 19.359 -46.292 1.00 96.12 396 GLU A CA 1
ATOM 3026 C C . GLU A 1 396 ? 24.341 19.697 -46.033 1.00 96.12 396 GLU A C 1
ATOM 3028 O O . GLU A 1 396 ? 24.827 19.739 -44.900 1.00 96.12 396 GLU A O 1
ATOM 3033 N N . TRP A 1 397 ? 25.066 19.975 -47.114 1.00 95.31 397 TRP A N 1
ATOM 3034 C CA . TRP A 1 397 ? 26.456 20.408 -47.049 1.00 95.31 397 TRP A CA 1
ATOM 3035 C C . TRP A 1 397 ? 26.514 21.922 -46.845 1.00 95.31 397 TRP A C 1
ATOM 3037 O O . TRP A 1 397 ? 26.243 22.692 -47.769 1.00 95.31 397 TRP A O 1
ATOM 3047 N N . VAL A 1 398 ? 26.886 22.362 -45.644 1.00 93.88 398 VAL A N 1
ATOM 3048 C CA . VAL A 1 398 ? 26.846 23.781 -45.257 1.00 93.88 398 VAL A CA 1
ATOM 3049 C C . VAL A 1 398 ? 28.246 24.382 -45.134 1.00 93.88 398 VAL A C 1
ATOM 3051 O O . VAL A 1 398 ? 29.255 23.681 -45.066 1.00 93.88 398 VAL A O 1
ATOM 3054 N N . THR A 1 399 ? 28.356 25.710 -45.148 1.00 89.69 399 THR A N 1
ATOM 3055 C CA . THR A 1 399 ? 29.630 26.408 -44.881 1.00 89.69 399 THR A CA 1
ATOM 3056 C C . THR A 1 399 ? 29.829 26.734 -43.407 1.00 89.69 399 THR A C 1
ATOM 3058 O O . THR A 1 399 ? 30.960 26.985 -43.002 1.00 89.69 399 THR A O 1
ATOM 3061 N N . ASN A 1 400 ? 28.746 26.755 -42.633 1.00 85.81 400 ASN A N 1
ATOM 3062 C CA . ASN A 1 400 ? 28.743 26.938 -41.191 1.00 85.81 400 ASN A CA 1
ATOM 3063 C C . ASN A 1 400 ? 27.499 26.230 -40.644 1.00 85.81 400 ASN A C 1
ATOM 3065 O O . ASN A 1 400 ? 26.398 26.558 -41.096 1.00 85.81 400 ASN A O 1
ATOM 3069 N N . SER A 1 401 ? 27.664 25.243 -39.764 1.00 84.94 401 SER A N 1
ATOM 3070 C CA . SER A 1 401 ? 26.520 24.502 -39.216 1.00 84.94 401 SER A CA 1
ATOM 3071 C C . SER A 1 401 ? 26.024 25.138 -37.923 1.00 84.94 401 SER A C 1
ATOM 3073 O O . SER A 1 401 ? 26.779 25.758 -37.170 1.00 84.94 401 SER A O 1
ATOM 3075 N N . SER A 1 402 ? 24.734 24.985 -37.638 1.00 76.94 402 SER A N 1
ATOM 3076 C CA . SER A 1 402 ? 24.148 25.564 -36.422 1.00 76.94 402 SER A CA 1
ATOM 3077 C C . SER A 1 402 ? 24.621 24.895 -35.117 1.00 76.94 402 SER A C 1
ATOM 3079 O O . SER A 1 402 ? 24.494 25.505 -34.053 1.00 76.94 402 SER A O 1
ATOM 3081 N N . GLY A 1 403 ? 25.215 23.695 -35.189 1.00 74.00 403 GLY A N 1
ATOM 3082 C CA . GLY A 1 403 ? 25.716 22.916 -34.045 1.00 74.00 403 GLY A CA 1
ATOM 3083 C C . GLY A 1 403 ? 27.241 22.807 -33.932 1.00 74.00 403 GLY A C 1
ATOM 3084 O O . GLY A 1 403 ? 27.739 21.990 -33.163 1.00 74.00 403 GLY A O 1
ATOM 3085 N N . GLY A 1 404 ? 28.004 23.627 -34.661 1.00 85.75 404 GLY A N 1
ATOM 3086 C CA . GLY A 1 404 ? 29.464 23.526 -34.71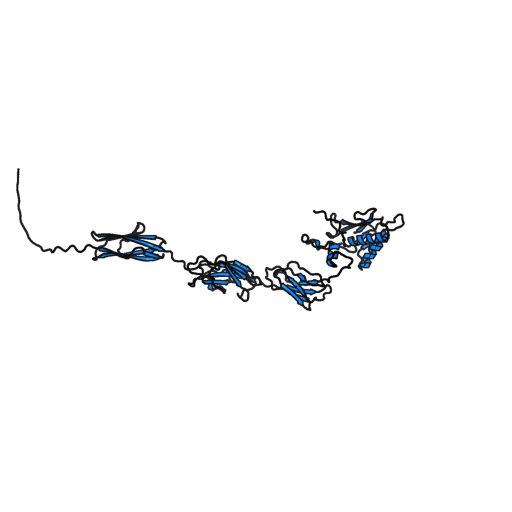9 1.00 85.75 404 GLY A CA 1
ATOM 3087 C C . GLY A 1 404 ? 29.901 22.914 -36.041 1.00 85.75 404 GLY A C 1
ATOM 3088 O O . GLY A 1 404 ? 29.702 23.531 -37.075 1.00 85.75 404 GLY A O 1
ATOM 3089 N N . TYR A 1 405 ? 30.481 21.714 -36.037 1.00 90.25 405 TYR A N 1
ATOM 3090 C CA . TYR A 1 405 ? 30.968 21.075 -37.271 1.00 90.25 405 TYR A CA 1
ATOM 3091 C C . TYR A 1 405 ? 29.917 20.210 -37.988 1.00 90.25 405 TYR A C 1
ATOM 3093 O O . TYR A 1 405 ? 30.067 19.932 -39.182 1.00 90.25 405 TYR A O 1
ATOM 3101 N N . GLY A 1 406 ? 28.858 19.825 -37.279 1.00 90.81 406 GLY A N 1
ATOM 3102 C CA . GLY A 1 406 ? 27.684 19.137 -37.798 1.00 90.81 406 GLY A CA 1
ATOM 3103 C C . GLY A 1 406 ? 26.508 19.248 -36.826 1.00 90.81 406 GLY A C 1
ATOM 3104 O O . GLY A 1 406 ? 26.688 19.689 -35.687 1.00 90.81 406 GLY A O 1
ATOM 3105 N N . VAL A 1 407 ? 25.305 18.927 -37.305 1.00 92.62 407 VAL A N 1
ATOM 3106 C CA . VAL A 1 407 ? 24.110 18.776 -36.463 1.00 92.62 407 VAL A CA 1
ATOM 3107 C C . VAL A 1 407 ? 23.020 17.951 -37.149 1.00 92.62 407 VAL A C 1
ATOM 3109 O O . VAL A 1 407 ? 22.666 18.197 -38.304 1.00 92.62 407 VAL A O 1
ATOM 3112 N N . ALA A 1 408 ? 22.420 17.020 -36.411 1.00 92.81 408 ALA A N 1
ATOM 3113 C CA . ALA A 1 408 ? 21.159 16.376 -36.754 1.00 92.81 408 ALA A CA 1
ATOM 3114 C C . ALA A 1 408 ? 19.973 17.186 -36.198 1.00 92.81 408 ALA A C 1
ATOM 3116 O O . ALA A 1 408 ? 19.849 17.411 -34.995 1.00 92.81 408 ALA A O 1
ATOM 3117 N N . VAL A 1 409 ? 19.075 17.616 -37.082 1.00 92.31 409 VAL A N 1
ATOM 3118 C CA . VAL A 1 409 ? 17.910 18.447 -36.764 1.00 92.31 409 VAL A CA 1
ATOM 3119 C C . VAL A 1 409 ? 16.632 17.678 -37.067 1.00 92.31 409 VAL A C 1
ATOM 3121 O O . VAL A 1 409 ? 16.402 17.246 -38.198 1.00 92.31 409 VAL A O 1
ATOM 3124 N N . LEU A 1 410 ? 15.767 17.535 -36.064 1.00 92.94 410 LEU A N 1
ATOM 3125 C CA . LEU A 1 410 ? 14.429 16.984 -36.254 1.00 92.94 410 LEU A CA 1
ATOM 3126 C C . LEU A 1 410 ? 13.547 17.984 -36.995 1.00 92.94 410 LEU A C 1
ATOM 3128 O O . LEU A 1 410 ? 13.255 19.065 -36.484 1.00 92.94 410 LEU A O 1
ATOM 3132 N N . GLU A 1 411 ? 13.076 17.608 -38.177 1.00 95.25 411 GLU A N 1
ATOM 3133 C CA . GLU A 1 411 ? 12.134 18.431 -38.934 1.00 95.25 411 GLU A CA 1
ATOM 3134 C C . GLU A 1 411 ? 10.692 18.001 -38.695 1.00 95.25 411 GLU A C 1
ATOM 3136 O O . GLU A 1 411 ? 9.787 18.838 -38.632 1.00 95.25 411 GLU A O 1
ATOM 3141 N N . GLN A 1 412 ? 10.475 16.688 -38.571 1.00 94.75 412 GLN A N 1
ATOM 3142 C CA . GLN A 1 412 ? 9.154 16.112 -38.367 1.00 94.75 412 GLN A CA 1
ATOM 3143 C C . GLN A 1 412 ? 9.173 15.058 -37.252 1.00 94.75 412 GLN A C 1
ATOM 3145 O O . GLN A 1 412 ? 9.978 14.125 -37.320 1.00 94.75 412 GLN A O 1
ATOM 3150 N N . PRO A 1 413 ? 8.266 15.170 -36.262 1.00 93.44 413 PRO A N 1
ATOM 3151 C CA . PRO A 1 413 ? 7.238 16.211 -36.126 1.00 93.44 413 PRO A CA 1
ATOM 3152 C C . PRO A 1 413 ? 7.823 17.584 -35.742 1.00 93.44 413 PRO A C 1
ATOM 3154 O O . PRO A 1 413 ? 8.746 17.685 -34.936 1.00 93.44 413 PRO A O 1
ATOM 3157 N N . ALA A 1 414 ? 7.263 18.655 -36.314 1.00 91.56 414 ALA A N 1
ATOM 3158 C CA . ALA A 1 414 ? 7.744 20.016 -36.084 1.00 91.56 414 ALA A CA 1
ATOM 3159 C C . ALA A 1 414 ? 7.631 20.416 -34.603 1.00 91.56 414 ALA A C 1
ATOM 3161 O O . ALA A 1 414 ? 6.589 20.218 -33.977 1.00 91.56 414 ALA A O 1
ATOM 3162 N N . GLY A 1 415 ? 8.698 21.007 -34.057 1.00 84.62 415 GLY A N 1
ATOM 3163 C CA . GLY A 1 415 ? 8.783 21.389 -32.642 1.00 84.62 415 GLY A CA 1
ATOM 3164 C C . GLY A 1 415 ? 9.015 20.218 -31.681 1.00 84.62 415 GLY A C 1
ATOM 3165 O O . GLY A 1 415 ? 9.067 20.441 -30.474 1.00 84.62 415 GLY A O 1
ATOM 3166 N N . GLY A 1 416 ? 9.151 18.993 -32.196 1.00 84.12 416 GLY A N 1
ATOM 3167 C CA . GLY A 1 416 ? 9.593 17.851 -31.410 1.00 84.12 416 GLY A CA 1
ATOM 3168 C C . GLY A 1 416 ? 11.058 17.977 -31.003 1.00 84.12 416 GLY A C 1
ATOM 3169 O O . GLY A 1 416 ? 11.848 18.669 -31.649 1.00 84.12 416 GLY A O 1
ATOM 3170 N N . VAL A 1 417 ? 11.419 17.260 -29.945 1.00 82.06 417 VAL A N 1
ATOM 3171 C CA . VAL A 1 417 ? 12.808 17.055 -29.540 1.00 82.06 417 VAL A CA 1
ATOM 3172 C C . VAL A 1 417 ? 13.164 15.607 -29.847 1.00 82.06 417 VAL A C 1
ATOM 3174 O O . VAL A 1 417 ? 12.400 14.681 -29.575 1.00 82.06 417 VAL A O 1
ATOM 3177 N N . MET A 1 418 ? 14.315 15.416 -30.473 1.00 79.44 418 MET A N 1
ATOM 3178 C CA . MET A 1 418 ? 14.871 14.100 -30.753 1.00 79.44 418 MET A CA 1
ATOM 3179 C C . MET A 1 418 ? 15.032 13.287 -29.459 1.00 79.44 418 MET A C 1
ATOM 3181 O O . MET A 1 418 ? 15.595 13.776 -28.488 1.00 79.44 418 MET A O 1
ATOM 3185 N N . GLY A 1 419 ? 14.507 12.057 -29.443 1.00 77.25 419 GLY A N 1
ATOM 3186 C CA . GLY A 1 419 ? 14.406 11.225 -28.234 1.00 77.25 419 GLY A CA 1
ATOM 3187 C C . GLY A 1 419 ? 13.040 11.284 -27.538 1.00 77.25 419 GLY A C 1
ATOM 3188 O O . GLY A 1 419 ? 12.626 10.278 -26.969 1.00 77.25 419 GLY A O 1
ATOM 3189 N N . ASP A 1 420 ? 12.289 12.381 -27.686 1.00 78.06 420 ASP A N 1
ATOM 3190 C CA . ASP A 1 420 ? 10.977 12.568 -27.036 1.00 78.06 420 ASP A CA 1
ATOM 3191 C C . ASP A 1 420 ? 9.794 12.189 -27.949 1.00 78.06 420 ASP A C 1
ATOM 3193 O O . ASP A 1 420 ? 8.658 12.031 -27.495 1.00 78.06 420 ASP A O 1
ATOM 3197 N N . VAL A 1 421 ? 10.045 12.047 -29.253 1.00 85.44 421 VAL A N 1
ATOM 3198 C CA . VAL A 1 421 ? 9.047 11.731 -30.286 1.00 85.44 421 VAL A CA 1
ATOM 3199 C C . VAL A 1 421 ? 9.604 10.740 -31.307 1.00 85.44 421 VAL A C 1
ATOM 3201 O O . VAL A 1 421 ? 10.816 10.647 -31.492 1.00 85.44 421 VAL A O 1
ATOM 3204 N N . ILE A 1 422 ? 8.716 10.019 -31.999 1.00 90.31 422 ILE A N 1
ATOM 3205 C CA . ILE A 1 422 ? 9.079 9.167 -33.143 1.00 90.31 422 ILE A CA 1
ATOM 3206 C C . ILE A 1 422 ? 9.498 10.081 -34.306 1.00 90.31 422 ILE A C 1
ATOM 3208 O O . ILE A 1 422 ? 8.655 10.858 -34.773 1.00 90.31 422 ILE A O 1
ATOM 3212 N N . PRO A 1 423 ? 10.760 10.024 -34.777 1.00 92.69 423 PRO A N 1
ATOM 3213 C CA . PRO A 1 423 ? 11.194 10.804 -35.925 1.00 92.69 423 PRO A CA 1
ATOM 3214 C C . PRO A 1 423 ? 10.468 10.363 -37.196 1.00 92.69 423 PRO A C 1
ATOM 3216 O O . PRO A 1 423 ? 10.252 9.175 -37.419 1.00 92.69 423 PRO A O 1
ATOM 3219 N N . GLN A 1 424 ? 10.105 11.336 -38.026 1.00 95.38 424 GLN A N 1
ATOM 3220 C CA . GLN A 1 424 ? 9.551 11.113 -39.366 1.00 95.38 424 GLN A CA 1
ATOM 3221 C C . GLN A 1 424 ? 10.453 11.701 -40.445 1.00 95.38 424 GLN A C 1
ATOM 3223 O O . GLN A 1 424 ? 10.511 11.185 -41.555 1.00 95.38 424 GLN A O 1
ATOM 3228 N N . ARG A 1 425 ? 11.149 12.797 -40.122 1.00 96.81 425 ARG A N 1
ATOM 3229 C CA . ARG A 1 425 ? 12.127 13.408 -41.016 1.00 96.81 425 ARG A CA 1
ATOM 3230 C C . ARG A 1 425 ? 13.224 14.104 -40.232 1.00 96.81 425 ARG A C 1
ATOM 3232 O O . ARG A 1 425 ? 12.937 14.883 -39.316 1.00 96.81 425 ARG A O 1
ATOM 3239 N N . VAL A 1 426 ? 14.464 13.843 -40.623 1.00 96.62 426 VAL A N 1
ATOM 3240 C CA . VAL A 1 426 ? 15.664 14.443 -40.042 1.00 96.62 426 VAL A CA 1
ATOM 3241 C C . VAL A 1 426 ? 16.505 15.084 -41.138 1.00 96.62 426 VAL A C 1
ATOM 3243 O O . VAL A 1 426 ? 16.655 14.545 -42.235 1.00 96.62 426 VAL A O 1
ATOM 3246 N N . ARG A 1 427 ? 17.076 16.240 -40.823 1.00 96.88 427 ARG A N 1
ATOM 3247 C CA . ARG A 1 427 ? 18.079 16.912 -41.643 1.00 96.88 427 ARG A CA 1
ATOM 3248 C C . ARG A 1 427 ? 19.426 16.829 -40.952 1.00 96.88 427 ARG A C 1
ATOM 3250 O O . ARG A 1 427 ? 19.505 17.110 -39.762 1.00 96.88 427 ARG A O 1
ATOM 3257 N N . VAL A 1 428 ? 20.471 16.462 -41.678 1.00 96.62 428 VAL A N 1
ATOM 3258 C CA . VAL A 1 428 ? 21.840 16.431 -41.155 1.00 96.62 428 VAL A CA 1
ATOM 3259 C C . VAL A 1 428 ? 22.660 17.501 -41.857 1.00 96.62 428 VAL A C 1
ATOM 3261 O O . VAL A 1 428 ? 22.912 17.408 -43.054 1.00 96.62 428 VAL A O 1
ATOM 3264 N N . GLU A 1 429 ? 23.084 18.520 -41.119 1.00 96.31 429 GLU A N 1
ATOM 3265 C CA . GLU A 1 429 ? 24.025 19.528 -41.604 1.00 96.31 429 GLU A CA 1
ATOM 3266 C C . GLU A 1 429 ? 25.455 19.062 -41.312 1.00 96.31 429 GLU A C 1
ATOM 3268 O O . GLU A 1 429 ? 25.760 18.711 -40.174 1.00 96.31 429 GLU A O 1
ATOM 3273 N N . VAL A 1 430 ? 26.356 19.110 -42.297 1.00 94.38 430 VAL A N 1
ATOM 3274 C CA . VAL A 1 430 ? 27.801 18.916 -42.063 1.00 94.38 430 VAL A CA 1
ATOM 3275 C C . VAL A 1 430 ? 28.590 20.014 -42.760 1.00 94.38 430 VAL A C 1
ATOM 3277 O O . VAL A 1 430 ? 28.348 20.333 -43.930 1.00 94.38 430 VAL A O 1
ATOM 3280 N N . GLU A 1 431 ? 29.559 20.596 -42.053 1.00 94.31 431 GLU A N 1
ATOM 3281 C CA . GLU A 1 431 ? 30.401 21.640 -42.619 1.00 94.31 431 GLU A CA 1
ATOM 3282 C C . GLU A 1 431 ? 31.322 21.117 -43.731 1.00 94.31 431 GLU A C 1
ATOM 3284 O O . GLU A 1 431 ? 32.071 20.150 -43.595 1.00 94.31 431 GLU A O 1
ATOM 3289 N N . THR A 1 432 ? 31.339 21.830 -44.850 1.00 91.25 432 THR A N 1
ATOM 3290 C CA . THR A 1 432 ? 32.205 21.538 -46.001 1.00 91.25 432 THR A CA 1
ATOM 3291 C C . THR A 1 432 ? 33.662 21.953 -45.782 1.00 91.25 432 THR A C 1
ATOM 3293 O O . THR A 1 432 ? 34.564 21.441 -46.449 1.00 91.25 432 THR A O 1
ATOM 3296 N N . GLY A 1 433 ? 33.908 22.873 -44.840 1.00 86.31 433 GLY A N 1
ATOM 3297 C CA . GLY A 1 433 ? 35.216 23.467 -44.547 1.00 86.31 433 GLY A CA 1
ATOM 3298 C C . GLY A 1 433 ? 36.141 22.636 -43.650 1.00 86.31 433 GLY A C 1
ATOM 3299 O O . GLY A 1 433 ? 37.233 23.102 -43.325 1.00 86.31 433 GLY A O 1
ATOM 3300 N N . LEU A 1 434 ? 35.738 21.426 -43.244 1.00 87.00 434 LEU A N 1
ATOM 3301 C CA . LEU A 1 434 ? 36.491 20.606 -42.290 1.00 87.00 434 LEU A CA 1
ATOM 3302 C C . LEU A 1 434 ? 37.872 20.206 -42.826 1.00 87.00 434 LEU A C 1
ATOM 3304 O O . LEU A 1 434 ? 38.007 19.695 -43.943 1.00 87.00 434 LEU A O 1
ATOM 3308 N N . PHE A 1 435 ? 38.896 20.411 -41.990 1.00 78.69 435 PHE A N 1
ATOM 3309 C CA . PHE A 1 435 ? 40.315 20.415 -42.366 1.00 78.69 435 PHE A CA 1
ATOM 3310 C C . PHE A 1 435 ? 40.812 19.139 -43.061 1.00 78.69 435 PHE A C 1
ATOM 3312 O O . PHE A 1 435 ? 41.724 19.216 -43.885 1.00 78.69 435 PHE A O 1
ATOM 3319 N N . THR A 1 436 ? 40.239 17.970 -42.752 1.00 90.25 436 THR A N 1
ATOM 3320 C CA . THR A 1 436 ? 40.664 16.681 -43.319 1.00 90.25 436 THR A CA 1
ATOM 3321 C C . THR A 1 436 ? 39.470 15.807 -43.733 1.00 90.25 436 THR A C 1
ATOM 3323 O O . THR A 1 436 ? 38.371 15.972 -43.191 1.00 90.25 436 THR A O 1
ATOM 3326 N N . PRO A 1 437 ? 39.659 14.864 -44.685 1.00 90.56 437 PRO A N 1
ATOM 3327 C CA . PRO A 1 437 ? 38.700 13.795 -44.988 1.00 90.56 437 PRO A CA 1
ATOM 3328 C C . PRO A 1 437 ? 38.246 13.036 -43.744 1.00 90.56 437 PRO A C 1
ATOM 3330 O O . PRO A 1 437 ? 37.048 12.899 -43.526 1.00 90.56 437 PRO A O 1
ATOM 3333 N N . GLN A 1 438 ? 39.207 12.647 -42.905 1.00 89.81 438 GLN A N 1
ATOM 3334 C CA . GLN A 1 438 ? 38.959 11.925 -41.664 1.00 89.81 438 GLN A CA 1
ATOM 3335 C C . GLN A 1 438 ? 38.054 12.714 -40.714 1.00 89.81 438 GLN A C 1
ATOM 3337 O O . GLN A 1 438 ? 37.067 12.172 -40.239 1.00 89.81 438 GLN A O 1
ATOM 3342 N N . PHE A 1 439 ? 38.334 13.999 -40.481 1.00 87.19 439 PHE A N 1
ATOM 3343 C CA . PHE A 1 439 ? 37.547 14.776 -39.523 1.00 87.19 439 PHE A CA 1
ATOM 3344 C C . PHE A 1 439 ? 36.085 14.938 -39.967 1.00 87.19 439 PHE A C 1
ATOM 3346 O O . PHE A 1 439 ? 35.170 14.885 -39.158 1.00 87.19 439 PHE A O 1
ATOM 3353 N N . PHE A 1 440 ? 35.838 15.055 -41.272 1.00 92.31 440 PHE A N 1
ATOM 3354 C CA . PHE A 1 440 ? 34.472 15.052 -41.807 1.00 92.31 440 PHE A CA 1
ATOM 3355 C C . PHE A 1 440 ? 33.778 13.703 -41.659 1.00 92.31 440 PHE A C 1
ATOM 3357 O O . PHE A 1 440 ? 32.585 13.668 -41.380 1.00 92.31 440 PHE A O 1
ATOM 3364 N N . GLN A 1 441 ? 34.504 12.602 -41.848 1.00 90.62 441 GLN A N 1
ATOM 3365 C CA . GLN A 1 441 ? 33.973 11.263 -41.611 1.00 90.62 441 GLN A CA 1
ATOM 3366 C C . GLN A 1 441 ? 33.612 11.073 -40.136 1.00 90.62 441 GLN A C 1
ATOM 3368 O O . GLN A 1 441 ? 32.528 10.590 -39.852 1.00 90.62 441 GLN A O 1
ATOM 3373 N N . GLU A 1 442 ? 34.455 11.532 -39.209 1.00 86.00 442 GLU A N 1
ATOM 3374 C CA . GLU A 1 442 ? 34.185 11.494 -37.765 1.00 86.00 442 GLU A CA 1
ATOM 3375 C C . GLU A 1 442 ? 32.937 12.305 -37.391 1.00 86.00 442 GLU A C 1
ATOM 3377 O O . GLU A 1 442 ? 32.071 11.798 -36.681 1.00 86.00 442 GLU A O 1
ATOM 3382 N N . VAL A 1 443 ? 32.796 13.525 -37.922 1.00 89.00 443 VAL A N 1
ATOM 3383 C CA . VAL A 1 443 ? 31.586 14.340 -37.725 1.00 89.00 443 VAL A CA 1
ATOM 3384 C C . VAL A 1 443 ? 30.364 13.658 -38.341 1.00 89.00 443 VAL A C 1
ATOM 3386 O O . VAL A 1 443 ? 29.340 13.526 -37.685 1.00 89.00 443 VAL A O 1
ATOM 3389 N N . THR A 1 444 ? 30.466 13.148 -39.568 1.00 93.44 444 THR A N 1
ATOM 3390 C CA . THR A 1 444 ? 29.349 12.449 -40.225 1.00 93.44 444 THR A CA 1
ATOM 3391 C C . THR A 1 444 ? 28.930 11.203 -39.447 1.00 93.44 444 THR A C 1
ATOM 3393 O O . THR A 1 444 ? 27.742 10.956 -39.266 1.00 93.44 444 THR A O 1
ATOM 3396 N N . LEU A 1 445 ? 29.895 10.427 -38.950 1.00 90.81 445 LEU A N 1
ATOM 3397 C CA . LEU A 1 445 ? 29.647 9.254 -38.119 1.00 90.81 445 LEU A CA 1
ATOM 3398 C C . LEU A 1 445 ? 28.911 9.637 -36.829 1.00 90.81 445 LEU A C 1
ATOM 3400 O O . LEU A 1 445 ? 27.963 8.949 -36.451 1.00 90.81 445 LEU A O 1
ATOM 3404 N N . HIS A 1 446 ? 29.321 10.742 -36.199 1.00 89.31 446 HIS A N 1
ATOM 3405 C CA . HIS A 1 446 ? 28.679 11.305 -35.014 1.00 89.31 446 HIS A CA 1
ATOM 3406 C C . HIS A 1 446 ? 27.226 11.724 -35.290 1.00 89.31 446 HIS A C 1
ATOM 3408 O O . HIS A 1 446 ? 26.328 11.281 -34.576 1.00 89.31 446 HIS A O 1
ATOM 3414 N N . GLU A 1 447 ? 26.967 12.481 -36.361 1.00 92.62 447 GLU A N 1
ATOM 3415 C CA . GLU A 1 447 ? 25.602 12.899 -36.721 1.00 92.62 447 GLU A CA 1
ATOM 3416 C C . GLU A 1 447 ? 24.691 11.728 -37.105 1.00 92.62 447 GLU A C 1
ATOM 3418 O O . GLU A 1 447 ? 23.490 11.734 -36.837 1.00 92.62 447 GLU A O 1
ATOM 3423 N N . LEU A 1 448 ? 25.249 10.673 -37.694 1.00 93.19 448 LEU A N 1
ATOM 3424 C CA . LEU A 1 448 ? 24.504 9.437 -37.920 1.00 93.19 448 LEU A CA 1
ATOM 3425 C C . LEU A 1 448 ? 24.196 8.708 -36.606 1.00 93.19 448 LEU A C 1
ATOM 3427 O O . LEU A 1 448 ? 23.131 8.109 -36.489 1.00 93.19 448 LEU A O 1
ATOM 3431 N N . GLY A 1 449 ? 25.068 8.803 -35.600 1.00 88.62 449 GLY A N 1
ATOM 3432 C CA . GLY A 1 449 ? 24.777 8.332 -34.245 1.00 88.62 449 GLY A CA 1
ATOM 3433 C C . GLY A 1 449 ? 23.524 8.999 -33.679 1.00 88.62 449 GLY A C 1
ATOM 3434 O O . GLY A 1 449 ? 22.614 8.308 -33.223 1.00 88.62 449 GLY A O 1
ATOM 3435 N N . HIS A 1 450 ? 23.416 10.322 -33.822 1.00 88.31 450 HIS A N 1
ATOM 3436 C CA . HIS A 1 450 ? 22.209 11.083 -33.490 1.00 88.31 450 HIS A CA 1
ATOM 3437 C C . HIS A 1 450 ? 20.983 10.566 -34.253 1.00 88.31 450 HIS A C 1
ATOM 3439 O O . HIS A 1 450 ? 19.978 10.225 -33.639 1.00 88.31 450 HIS A O 1
ATOM 3445 N N . VAL A 1 451 ? 21.065 10.380 -35.574 1.00 90.75 451 VAL A N 1
ATOM 3446 C CA . VAL A 1 451 ? 19.973 9.791 -36.384 1.00 90.75 451 VAL A CA 1
ATOM 3447 C C . VAL A 1 451 ? 19.519 8.424 -35.856 1.00 90.75 451 VAL A C 1
ATOM 3449 O O . VAL A 1 451 ? 18.318 8.158 -35.797 1.00 90.75 451 VAL A O 1
ATOM 3452 N N . LEU A 1 452 ? 20.454 7.566 -35.443 1.00 89.12 452 LEU A N 1
ATOM 3453 C CA . LEU A 1 452 ? 20.167 6.258 -34.838 1.00 89.12 452 LEU A CA 1
ATOM 3454 C C . LEU A 1 452 ? 19.671 6.367 -33.384 1.00 89.12 452 LEU A C 1
ATOM 3456 O O . LEU A 1 452 ? 19.207 5.392 -32.790 1.00 89.12 452 LEU A O 1
ATOM 3460 N N . GLY A 1 453 ? 19.700 7.576 -32.830 1.00 82.06 453 GLY A N 1
ATOM 3461 C CA . GLY A 1 453 ? 19.127 7.935 -31.551 1.00 82.06 453 GLY A CA 1
ATOM 3462 C C . GLY A 1 453 ? 20.124 8.017 -30.401 1.00 82.06 453 GLY A C 1
ATOM 3463 O O . GLY A 1 453 ? 19.686 7.836 -29.264 1.00 82.06 453 GLY A O 1
ATOM 3464 N N . TRP A 1 454 ? 21.410 8.231 -30.676 1.00 79.62 454 TRP A N 1
ATOM 3465 C CA . TRP A 1 454 ? 22.479 8.402 -29.690 1.00 79.62 454 TRP A CA 1
ATOM 3466 C C . TRP A 1 454 ? 22.914 9.875 -29.612 1.00 79.62 454 TRP A C 1
ATOM 3468 O O . TRP A 1 454 ? 23.772 10.326 -30.360 1.00 79.62 454 TRP A O 1
ATOM 3478 N N . TRP A 1 455 ? 22.321 10.594 -28.669 1.00 69.88 455 TRP A N 1
ATOM 3479 C CA . TRP A 1 455 ? 22.465 11.998 -28.313 1.00 69.88 455 TRP A CA 1
ATOM 3480 C C . TRP A 1 455 ? 23.523 12.210 -27.224 1.00 69.88 455 TRP A C 1
ATOM 3482 O O . TRP A 1 455 ? 23.215 12.195 -26.039 1.00 69.88 455 TRP A O 1
ATOM 3492 N N . THR A 1 456 ? 24.783 12.467 -27.578 1.00 55.50 456 THR A N 1
ATOM 3493 C CA . THR A 1 456 ? 25.648 13.204 -26.634 1.00 55.50 456 THR A CA 1
ATOM 3494 C C . THR A 1 456 ? 25.322 14.688 -26.769 1.00 55.50 456 THR A C 1
ATOM 3496 O O . THR A 1 456 ? 25.553 15.273 -27.825 1.00 55.50 456 THR A O 1
ATOM 3499 N N . ILE A 1 457 ? 24.839 15.326 -25.702 1.00 40.84 457 ILE A N 1
ATOM 3500 C CA . ILE A 1 457 ? 24.946 16.782 -25.557 1.00 40.84 457 ILE A CA 1
ATOM 3501 C C . ILE A 1 457 ? 26.352 17.053 -24.998 1.00 40.84 457 ILE A C 1
ATOM 3503 O O . ILE A 1 457 ? 26.663 16.576 -23.906 1.00 40.84 457 ILE A O 1
ATOM 3507 N N . PRO A 1 458 ? 27.228 17.823 -25.670 1.00 37.34 458 PRO A N 1
ATOM 3508 C CA . PRO A 1 458 ? 28.399 18.374 -25.003 1.00 37.34 458 PRO A CA 1
ATOM 3509 C C . PRO A 1 458 ? 27.898 19.224 -23.833 1.00 37.34 458 PRO A C 1
ATOM 3511 O O . PRO A 1 458 ? 27.078 20.120 -24.035 1.00 37.34 458 PRO A O 1
ATOM 3514 N N . SER A 1 459 ? 28.372 18.931 -22.624 1.00 34.72 459 SER A N 1
ATOM 3515 C CA . SER A 1 459 ? 27.914 19.428 -21.318 1.00 34.72 459 SER A CA 1
ATOM 3516 C C . SER A 1 459 ? 28.049 20.950 -21.080 1.00 34.72 459 SER A C 1
ATOM 3518 O O . SER A 1 459 ? 28.497 21.389 -20.022 1.00 34.72 459 SER A O 1
ATOM 3520 N N . SER A 1 460 ? 27.679 21.795 -22.042 1.00 32.47 460 SER A N 1
ATOM 3521 C CA . SER A 1 460 ? 27.709 23.258 -21.935 1.00 32.47 460 SER A CA 1
ATOM 3522 C C . SER A 1 460 ? 26.451 23.969 -22.444 1.00 32.47 460 SER A C 1
ATOM 3524 O O . SER A 1 460 ? 26.395 25.196 -22.380 1.00 32.47 460 SER A O 1
ATOM 3526 N N . ALA A 1 461 ? 25.420 23.256 -22.903 1.00 32.69 461 ALA A N 1
ATOM 3527 C CA . ALA A 1 461 ? 24.130 23.871 -23.211 1.00 32.69 461 ALA A CA 1
ATOM 3528 C C . ALA A 1 461 ? 23.238 23.866 -21.959 1.00 32.69 461 ALA A C 1
ATOM 3530 O O . ALA A 1 461 ? 22.482 22.933 -21.707 1.00 32.69 461 ALA A O 1
ATOM 3531 N N . THR A 1 462 ? 23.324 24.919 -21.145 1.00 34.09 462 THR A N 1
ATOM 3532 C CA . THR A 1 462 ? 22.303 25.201 -20.127 1.00 34.09 462 THR A CA 1
ATOM 3533 C C . THR A 1 462 ? 20.927 25.222 -20.787 1.00 34.09 462 THR A C 1
ATOM 3535 O O . THR A 1 462 ? 20.667 26.097 -21.617 1.00 34.09 462 THR A O 1
ATOM 3538 N N . ARG A 1 463 ? 20.048 24.285 -20.406 1.00 29.72 463 ARG A N 1
ATOM 3539 C CA . ARG A 1 463 ? 18.610 24.358 -20.702 1.00 29.72 463 ARG A CA 1
ATOM 3540 C C . ARG A 1 463 ? 18.107 25.763 -20.330 1.00 29.72 463 ARG A C 1
ATOM 3542 O O . ARG A 1 463 ? 18.340 26.190 -19.195 1.00 29.72 463 ARG A O 1
ATOM 3549 N N . PRO A 1 464 ? 17.427 26.499 -21.225 1.00 29.02 464 PRO A N 1
ATOM 3550 C CA . PRO A 1 464 ? 16.698 27.681 -20.804 1.00 29.02 464 PRO A CA 1
ATOM 3551 C C . PRO A 1 464 ? 15.587 27.228 -19.854 1.00 29.02 464 PRO A C 1
ATOM 3553 O O . PRO A 1 464 ? 14.836 26.305 -20.162 1.00 29.02 464 PRO A O 1
ATOM 3556 N N . ALA A 1 465 ? 15.520 27.850 -18.679 1.00 30.25 465 ALA A N 1
ATOM 3557 C CA . ALA A 1 465 ? 14.430 27.630 -17.743 1.00 30.25 465 ALA A CA 1
ATOM 3558 C C . ALA A 1 465 ? 13.103 28.008 -18.419 1.00 30.25 465 ALA A C 1
ATOM 3560 O O . ALA A 1 465 ? 12.926 29.162 -18.821 1.00 30.25 465 ALA A O 1
ATOM 3561 N N . THR A 1 466 ? 12.201 27.038 -18.543 1.00 35.25 466 THR A N 1
ATOM 3562 C CA . THR A 1 466 ? 10.771 27.261 -18.794 1.00 35.25 466 THR A CA 1
ATOM 3563 C C . THR A 1 466 ? 9.992 26.998 -17.528 1.00 35.25 466 THR A C 1
ATOM 3565 O O . THR A 1 466 ? 10.214 25.907 -16.952 1.00 35.25 466 THR A O 1
#

Foldseek 3Di:
DDDDDDDDDDDDDDDDDDPDPPDDKDKDKPPPDAEAEEEAFDKDKIFIAIPPHDDKWKFKDWPRDTPDTDGMDIDHRHDAAKTKMKMWMDDPPDTDIDMHIYHYHYPPPQAAAEFAPWDWDADLAALKIKIKTWDRPDHPFAWFKKWKFKDLPDADKPVCVVVTHTLDIGTDDPPDTMDMDMDGCVSRVGDAQGKMKMWMWIAGPVRHTHPIIDIDIDGGWHWDKAKAFEDEPVRQGDFQKWKFWVVVTWIDTQHNRRITMTDGDTQPDWTWIWIDDDFWDIDIDDIDGPVDPDHDYHYTYTFQFDPPVPPDQPRTPVSLVCLQQQLDDDPVDPLSVDRAEAPDPQFEEEEDFDADPVRDTLSVLLVVLQVVVCVVVVHNNYDYDHDPVPGQEYEDADQAEPQGQKAKDQPPPNPDDQSNHHGRHIYIYGYPPDPDSVVSSVRSNVRVSVNRRGDDDPPPDDDDDD

Sequence (466 aa):
MLAAAALLVGGCGGGGTSPDPGEPPTILFTPAIQGQQLAIGQNLGFSAGVSPEGALSVTWRRGGAIVGTVRDHTYTASQVGRDTLRVHAEAGESVRDYFWVIDVAAEPRTEPPAVPSFSLFPGDDPVEVSLSWTRVSVSTYPIVEYIVAVSYTGVVTVANWDQATMLGTIAHVPGQVGYNASYDRINGGLVPGADAWFAIRARDDRGQLSSTVSTRFTTITTEWWIDGRVFDVTGQPLLGVIVSTSNPLRNDNTDGDGIFRLGPYRSIDSVTVYTTTIDYYDFTTARLRSSVDLDLDLVLPYRFGIADECTGYDADFLTFFREMTNTETSEADTSASRLWKWDHWPVSVHLPDSTLANGRQLDDLARAMLDLWNQSLGEVLLVEVATEAAADVHFEWVTNSSGGYGVAVLEQPAGGVMGDVIPQRVRVEVETGLFTPQFFQEVTLHELGHVLGWWTIPSSATRPAT

pLDDT: mean 86.12, std 16.32, range [29.02, 98.56]

Secondary structure (DSSP, 8-state):
----------------PPPP-PPPPEEEEES-SS-EEEETT-EEEEEEEEE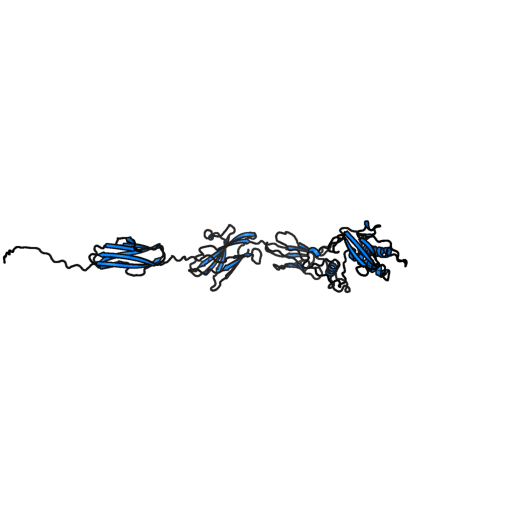SS---EEEEEETTEEEE-SSEEEEE--SSEEEEEEEEEEETTEEEEEEEEEEEEPPP--SPPPPTT-EEEE-SSTT-EEEEEEPP---SS-EEEEEEEEESSS---STTGGGSEEEEEEE--TT--EEEEEE-HHHH-PPTT-EEEEEEEEEETTS-B-SS-EEEEEEPPPEEEEEEEEEETTSPBPSS-EEEEETTEEEEE--TT-EEEEEEEETT-EE-EEEE-SSBPPPBPPPEETT----EEEEEPB-PBPPTTSTTSTTBHHHHHHHHHT---BTTBGGGG-----SSSSEEEE----B-TTS-BHHHHHHHHHHHHHHHHTS--EEE-S-GGG-SEEEEEESSBTTBSEEEEEEESTT--BTTB--SEEEEEEETT-SSHHHHHHHHHHHHHHHHT--PPPTT--PPP-

Radius of gyration: 53.11 Å; chains: 1; bounding box: 134×75×153 Å